Protein AF-C5M645-F1 (afdb_monomer_lite)

Radius of gyration: 31.76 Å; chains: 1; bounding box: 86×116×69 Å

InterPro domains:
  IPR058155 Skg3/CAF120-like, PH-like domain [PF25381] (43-143)
  IPR058155 Skg3/CAF120-like, PH-like domain [PF25381] (258-311)

Sequence (438 aa):
MLRFHDKGLFNKWMSAIILSKYEYEKLNEAFTAVILSSKGSRLSDIRVLLGNKKRFPQYEWCNIRLPEVSTKWIKVYMVVLPSDKGHIGRIEIYPSDKKVSKKYLIAYISDLAAIFNVYPEQSNMIDVNSIMRAAGEIHISKNYEHLFPHSMDNELHHHQLLNPRKLIAKNHGISRSGSNHSLSSLTKDTPGTPVNRSRSGSTNSTSSFFNQPSSPPSSNGLARNGSLNGSPVNPNHNQKGHKRINSSFFKRHADDFVLTNSMYIMPISHPGVTAVETMIRNYIPIIDAFKLYGRPKRLISDKTNMHSMLFGLPSLPHYQYLSSKDAERAFAENFSMDLNWFEWPEIMSKEINDLQMNCSKTYGGHGDIGKLYENLDLDFNEISSPVLNFTSFEDDVPSLNDPIDFGGAIGNSPPRVTSPLSLVDDNPTYGATRNLMV

pLDDT: mean 70.45, std 27.22, range [24.22, 98.0]

Organism: Candida tropicalis (strain ATCC MYA-3404 / T1) (NCBI:txid294747)

Foldseek 3Di:
DDDDPDPLVVLLVVLVVLQVVLVQQLVQLVLQVVLCVPVVVVDPCSCVLLPLDDDAKDKFWWWKDFPVQAPDTDIWIKIWAADDDQAFTWIWIFRDPVGPDPVGTQKIFLAFPDKGFRDDPDPVCSQQGLKMKTFHWIKGFPVCSVVRDGPPVVVVVVPPPDDPDDDDDDDDDDDDDDDDDDDDDDDDDDDDDDDDDDDDDDDDDDDDDDDDDDDDDDDDDDDDDDDDDDDDDDDDDDDSDRPSDDDPVCVVCVVRIDTDGMMMIQTDDDVPAISSRSNSSVVSSNCQRNVACNPSVDHDPDCLDLSHSNDQPADPQADRSEDSVLSSVLSVVPDDPPDDSSCSSVSSSVSSNVCCVPDPDGDRHDDGNCVVCVPPPDPPVVVPDPDPPPPDPPPPDDDPPDDDDDDDDDDDDDDDDDDDDDDDDDDDDDDDDDDDDD

Secondary structure (DSSP, 8-state):
----SSHHHHHHHHHHHHHHHHHHHHHHHHHHHHHHHHTGGG-TTHHHHT--SPP--EEEEEEEE-TTT-S--EEEEEEEEPP-TTS--EEEEES-GGG-SGGG--EEEEEEEEEEEPPPSSGGGGGG---EEEEEEEEEEGGGGGGS--TTHHHHHHSS--------S--------------------------------PPP----SS----PPPPP-------------------S--------TTHHHHGGGEEEEEEEEEEE-PPTTS-HHHHHHHHHHHHHHHHTGGGTTT-----SS-TTSTTTT---TT--BSS-HHHHHHHHHHH--TT--GGGHHHHHHHHHHHHHHH-SS----B--HHHHHTTS---TTT-----------------TT-----------PPPPP---------------------

Structure (mmCIF, N/CA/C/O backbone):
data_AF-C5M645-F1
#
_entry.id   AF-C5M645-F1
#
loop_
_atom_site.group_PDB
_atom_site.id
_atom_site.type_symbol
_atom_site.label_atom_id
_atom_site.label_alt_id
_atom_site.label_comp_id
_atom_site.label_asym_id
_atom_site.label_entity_id
_atom_site.label_seq_id
_atom_site.pdbx_PDB_ins_code
_atom_site.Cartn_x
_atom_site.Cartn_y
_atom_site.Cartn_z
_atom_site.occupancy
_atom_site.B_iso_or_equiv
_atom_site.auth_seq_id
_atom_site.auth_comp_id
_atom_site.auth_asym_id
_atom_site.auth_atom_id
_atom_site.pdbx_PDB_model_num
ATOM 1 N N . MET A 1 1 ? -13.812 -10.347 -23.975 1.00 52.06 1 MET A N 1
ATOM 2 C CA . MET A 1 1 ? -12.624 -11.213 -23.789 1.00 52.06 1 MET A CA 1
ATOM 3 C C . MET A 1 1 ? -11.535 -10.706 -24.717 1.00 52.06 1 MET A C 1
ATOM 5 O O . MET A 1 1 ? -11.779 -10.666 -25.916 1.00 52.06 1 MET A O 1
ATOM 9 N N . LEU A 1 2 ? -10.394 -10.267 -24.184 1.00 76.06 2 LEU A N 1
ATOM 10 C CA . LEU A 1 2 ? -9.262 -9.821 -25.003 1.00 76.06 2 LEU A CA 1
ATOM 11 C C . LEU A 1 2 ? -8.574 -11.046 -25.636 1.00 76.06 2 LEU A C 1
ATOM 13 O O . LEU A 1 2 ? -8.545 -12.114 -25.023 1.00 76.06 2 LEU A O 1
ATOM 17 N N . ARG A 1 3 ? -8.063 -10.916 -26.863 1.00 83.38 3 ARG A N 1
ATOM 18 C CA . ARG A 1 3 ? -7.313 -11.965 -27.572 1.00 83.38 3 ARG A CA 1
ATOM 19 C C . ARG A 1 3 ? -6.133 -11.329 -28.298 1.00 83.38 3 ARG A C 1
ATOM 21 O O . ARG A 1 3 ? -6.274 -10.239 -28.843 1.00 83.38 3 ARG A O 1
ATOM 28 N N . PHE A 1 4 ? -5.004 -12.028 -28.324 1.00 88.88 4 PHE A N 1
ATOM 29 C CA . PHE A 1 4 ? -3.789 -11.611 -29.020 1.00 88.88 4 PHE A CA 1
ATOM 30 C C . PHE A 1 4 ? -3.454 -12.625 -30.115 1.00 88.88 4 PHE A C 1
ATOM 32 O O . PHE A 1 4 ? -3.680 -13.821 -29.939 1.00 88.88 4 PHE A O 1
ATOM 39 N N . HIS A 1 5 ? -2.932 -12.142 -31.242 1.00 88.88 5 HIS A N 1
ATOM 40 C CA . HIS A 1 5 ? -2.559 -12.978 -32.390 1.00 88.88 5 HIS A CA 1
ATOM 41 C C . HIS A 1 5 ? -1.107 -13.478 -32.335 1.00 88.88 5 HIS A C 1
ATOM 43 O O . HIS A 1 5 ? -0.748 -14.390 -33.070 1.00 88.88 5 HIS A O 1
ATOM 49 N N . ASP A 1 6 ? -0.286 -12.884 -31.469 1.00 93.75 6 ASP A N 1
ATOM 50 C CA . ASP A 1 6 ? 1.142 -13.157 -31.315 1.00 93.75 6 ASP A CA 1
ATOM 51 C C . ASP A 1 6 ? 1.527 -13.145 -29.823 1.00 93.75 6 ASP A C 1
ATOM 53 O O . ASP A 1 6 ? 0.942 -12.406 -29.022 1.00 93.75 6 ASP A O 1
ATOM 57 N N . LYS A 1 7 ? 2.528 -13.959 -29.459 1.00 90.94 7 LYS A N 1
ATOM 58 C CA . LYS A 1 7 ? 3.097 -14.024 -28.109 1.00 90.94 7 LYS A CA 1
ATOM 59 C C . LYS A 1 7 ? 3.888 -12.759 -27.762 1.00 90.94 7 LYS A C 1
ATOM 61 O O . LYS A 1 7 ? 3.818 -12.331 -26.616 1.00 90.94 7 LYS A O 1
ATOM 66 N N . GLY A 1 8 ? 4.591 -12.140 -28.714 1.00 92.31 8 GLY A N 1
ATOM 67 C CA . GLY A 1 8 ? 5.265 -10.854 -28.497 1.00 92.31 8 GLY A CA 1
ATOM 68 C C . GLY A 1 8 ? 4.268 -9.754 -28.126 1.00 92.31 8 GLY A C 1
ATOM 69 O O . GLY A 1 8 ? 4.402 -9.108 -27.090 1.00 92.31 8 GLY A O 1
ATOM 70 N N . LEU A 1 9 ? 3.187 -9.613 -28.901 1.00 92.44 9 LEU A N 1
ATOM 71 C CA . LEU A 1 9 ? 2.089 -8.695 -28.578 1.00 92.44 9 LEU A CA 1
ATOM 72 C C . LEU A 1 9 ? 1.435 -8.997 -27.220 1.00 92.44 9 LEU A C 1
ATOM 74 O O . LEU A 1 9 ? 1.178 -8.057 -26.469 1.00 92.44 9 LEU A O 1
ATOM 78 N N . PHE A 1 10 ? 1.189 -10.268 -26.880 1.00 92.81 10 PHE A N 1
ATOM 79 C CA . PHE A 1 10 ? 0.688 -10.646 -25.551 1.00 92.81 10 PHE A CA 1
ATOM 80 C C . PHE A 1 10 ? 1.652 -10.218 -24.435 1.00 92.81 10 PHE A C 1
ATOM 82 O O . PHE A 1 10 ? 1.232 -9.523 -23.509 1.00 92.81 10 PHE A O 1
ATOM 89 N N . ASN A 1 11 ? 2.935 -10.579 -24.547 1.00 93.88 11 ASN A N 1
ATOM 90 C CA . ASN A 1 11 ? 3.966 -10.246 -23.567 1.00 93.88 11 ASN A CA 1
ATOM 91 C C . ASN A 1 11 ? 4.054 -8.733 -23.345 1.00 93.88 11 ASN A C 1
ATOM 93 O O . ASN A 1 11 ? 3.983 -8.283 -22.206 1.00 93.88 11 ASN A O 1
ATOM 97 N N . LYS A 1 12 ? 4.142 -7.953 -24.428 1.00 94.25 12 LYS A N 1
ATOM 98 C CA . LYS A 1 12 ? 4.255 -6.491 -24.398 1.00 94.25 12 LYS A CA 1
ATOM 99 C C . LYS A 1 12 ? 3.041 -5.795 -23.776 1.00 94.25 12 LYS A C 1
ATOM 101 O O . LYS A 1 12 ? 3.197 -4.824 -23.039 1.00 94.25 12 LYS A O 1
ATOM 106 N N . TRP A 1 13 ? 1.824 -6.257 -24.070 1.00 93.81 13 TRP A N 1
ATOM 107 C CA . TRP A 1 13 ? 0.617 -5.688 -23.459 1.00 93.81 13 TRP A CA 1
ATOM 108 C C . TRP A 1 13 ? 0.486 -6.073 -21.985 1.00 93.81 13 TRP A C 1
ATOM 110 O O . TRP A 1 13 ? 0.111 -5.235 -21.165 1.00 93.81 13 TRP A O 1
ATOM 120 N N . MET A 1 14 ? 0.813 -7.316 -21.631 1.00 93.25 14 MET A N 1
ATOM 121 C CA . MET A 1 14 ? 0.707 -7.790 -20.254 1.00 93.25 14 MET A CA 1
ATOM 122 C C . MET A 1 14 ? 1.788 -7.176 -19.353 1.00 93.25 14 MET A C 1
ATOM 124 O O . MET A 1 14 ? 1.476 -6.731 -18.248 1.00 93.25 14 MET A O 1
ATOM 128 N N . SER A 1 15 ? 3.029 -7.056 -19.840 1.00 95.12 15 SER A N 1
ATOM 129 C CA . SER A 1 15 ? 4.116 -6.383 -19.122 1.00 95.12 15 SER A CA 1
ATOM 130 C C . SER A 1 15 ? 3.817 -4.906 -18.880 1.00 95.12 15 SER A C 1
ATOM 132 O O . SER A 1 15 ? 4.048 -4.426 -17.774 1.00 95.12 15 SER A O 1
ATOM 134 N N . ALA A 1 16 ? 3.231 -4.203 -19.857 1.00 95.25 16 ALA A N 1
ATOM 135 C CA . ALA A 1 16 ? 2.798 -2.817 -19.695 1.00 95.25 16 ALA A CA 1
ATOM 136 C C . ALA A 1 16 ? 1.727 -2.673 -18.598 1.00 95.25 16 ALA A C 1
ATOM 138 O O . ALA A 1 16 ? 1.863 -1.820 -17.726 1.00 95.25 16 ALA A O 1
ATOM 139 N N . ILE A 1 17 ? 0.705 -3.540 -18.579 1.00 94.62 17 ILE A N 1
ATOM 140 C CA . ILE A 1 17 ? -0.342 -3.533 -17.540 1.00 94.62 17 ILE A CA 1
ATOM 141 C C . ILE A 1 17 ? 0.252 -3.797 -16.146 1.00 94.62 17 ILE A C 1
ATOM 143 O O . ILE A 1 17 ? -0.116 -3.129 -15.176 1.00 94.62 17 ILE A O 1
ATOM 147 N N . ILE A 1 18 ? 1.176 -4.756 -16.034 1.00 94.38 18 ILE A N 1
ATOM 148 C CA . ILE A 1 18 ? 1.835 -5.091 -14.764 1.00 94.38 18 ILE A CA 1
ATOM 149 C C . ILE A 1 18 ? 2.752 -3.950 -14.305 1.00 94.38 18 ILE A C 1
ATOM 151 O O . ILE A 1 18 ? 2.693 -3.575 -13.133 1.00 94.38 18 ILE A O 1
ATOM 155 N N . LEU A 1 19 ? 3.536 -3.356 -15.212 1.00 95.69 19 LEU A N 1
ATOM 156 C CA . LEU A 1 19 ? 4.393 -2.206 -14.922 1.00 95.69 19 LEU A CA 1
ATOM 157 C C . LEU A 1 19 ? 3.561 -1.011 -14.443 1.00 95.69 19 LEU A C 1
ATOM 159 O O . LEU A 1 19 ? 3.831 -0.492 -13.367 1.00 95.69 19 LEU A O 1
ATOM 163 N N . SER A 1 20 ? 2.498 -0.629 -15.158 1.00 95.75 20 SER A N 1
ATOM 164 C CA . SER A 1 20 ? 1.636 0.485 -14.740 1.00 95.75 20 SER A CA 1
ATOM 165 C C . SER A 1 20 ? 0.963 0.241 -13.384 1.00 95.75 20 SER A C 1
ATOM 167 O O . SER A 1 20 ? 0.806 1.183 -12.607 1.00 95.75 20 SER A O 1
ATOM 169 N N . LYS A 1 21 ? 0.606 -1.009 -13.045 1.00 93.38 21 LYS A N 1
ATOM 170 C CA . LYS A 1 21 ? 0.131 -1.339 -11.689 1.00 93.38 21 LYS A CA 1
ATOM 171 C C . LYS A 1 21 ? 1.245 -1.198 -10.649 1.00 93.38 21 LYS A C 1
ATOM 173 O O . LYS A 1 21 ? 0.997 -0.637 -9.585 1.00 93.38 21 LYS A O 1
ATOM 178 N N . TYR A 1 22 ? 2.446 -1.692 -10.942 1.00 94.75 22 TYR A N 1
ATOM 179 C CA . TYR A 1 22 ? 3.599 -1.605 -10.046 1.00 94.75 22 TYR A CA 1
ATOM 180 C C . TYR A 1 22 ? 4.006 -0.148 -9.776 1.00 94.75 22 TYR A C 1
ATOM 182 O O . TYR A 1 22 ? 4.149 0.239 -8.618 1.00 94.75 22 TYR A O 1
ATOM 190 N N . GLU A 1 23 ? 4.110 0.682 -10.817 1.00 94.88 23 GLU A N 1
ATOM 191 C CA . GLU A 1 23 ? 4.423 2.110 -10.697 1.00 94.88 23 GLU A CA 1
ATOM 192 C C . GLU A 1 23 ? 3.326 2.871 -9.941 1.00 94.88 23 GLU A C 1
ATOM 194 O O . GLU A 1 23 ? 3.641 3.688 -9.076 1.00 94.88 23 GLU A O 1
ATOM 199 N N . TYR A 1 24 ? 2.044 2.551 -10.169 1.00 93.81 24 TYR A N 1
ATOM 200 C CA . TYR A 1 24 ? 0.947 3.086 -9.359 1.00 93.81 24 TYR A CA 1
ATOM 201 C C . TYR A 1 24 ? 1.100 2.702 -7.880 1.00 93.81 24 TYR A C 1
ATOM 203 O O . TYR A 1 24 ? 1.055 3.571 -7.010 1.00 93.81 24 TYR A O 1
ATOM 211 N N . GLU A 1 25 ? 1.312 1.424 -7.559 1.00 93.62 25 GLU A N 1
ATOM 212 C CA . GLU A 1 25 ? 1.441 0.971 -6.167 1.00 93.62 25 GLU A CA 1
ATOM 213 C C . GLU A 1 25 ? 2.685 1.594 -5.490 1.00 93.62 25 GLU A C 1
ATOM 215 O O . GLU A 1 25 ? 2.576 2.089 -4.366 1.00 93.62 25 GLU A O 1
ATOM 220 N N . LYS A 1 26 ? 3.815 1.732 -6.199 1.00 94.81 26 LYS A N 1
ATOM 221 C CA . LYS A 1 26 ? 5.025 2.414 -5.700 1.00 94.81 26 LYS A CA 1
ATOM 222 C C . LYS A 1 26 ? 4.874 3.931 -5.542 1.00 94.81 26 LYS A C 1
ATOM 224 O O . LYS A 1 26 ? 5.402 4.480 -4.576 1.00 94.81 26 LYS A O 1
ATOM 229 N N . LEU A 1 27 ? 4.111 4.609 -6.403 1.00 93.94 27 LEU A N 1
ATOM 230 C CA . LEU A 1 27 ? 3.780 6.032 -6.236 1.00 93.94 27 LEU A CA 1
ATOM 231 C C . LEU A 1 27 ? 2.988 6.274 -4.940 1.00 93.94 27 LEU A C 1
ATOM 233 O O . LEU A 1 27 ? 3.262 7.228 -4.209 1.00 93.94 27 LEU A O 1
ATOM 237 N N . ASN A 1 28 ? 2.044 5.384 -4.616 1.00 96.19 28 ASN A N 1
ATOM 238 C CA . ASN A 1 28 ? 1.276 5.465 -3.373 1.00 96.19 28 ASN A CA 1
ATOM 239 C C . ASN A 1 28 ? 2.151 5.173 -2.132 1.00 96.19 28 ASN A C 1
ATOM 241 O O . ASN A 1 28 ? 2.023 5.858 -1.114 1.00 96.19 28 ASN A O 1
ATOM 245 N N . GLU A 1 29 ? 3.084 4.215 -2.202 1.00 95.69 29 GLU A N 1
ATOM 246 C CA . GLU A 1 29 ? 4.070 3.983 -1.132 1.00 95.69 29 GLU A CA 1
ATOM 247 C C . GLU A 1 29 ? 4.983 5.203 -0.913 1.00 95.69 29 GLU A C 1
ATOM 249 O O . GLU A 1 29 ? 5.147 5.654 0.225 1.00 95.69 29 GLU A O 1
ATOM 254 N N . ALA A 1 30 ? 5.502 5.806 -1.987 1.00 95.06 30 ALA A N 1
ATOM 255 C CA . ALA A 1 30 ? 6.337 7.004 -1.910 1.00 95.06 30 ALA A CA 1
ATOM 256 C C . ALA A 1 30 ? 5.573 8.212 -1.330 1.00 95.06 30 ALA A C 1
ATOM 258 O O . ALA A 1 30 ? 6.079 8.893 -0.434 1.00 95.06 30 ALA A O 1
ATOM 259 N N . PHE A 1 31 ? 4.324 8.436 -1.756 1.00 95.19 31 PHE A N 1
ATOM 260 C CA . PHE A 1 31 ? 3.430 9.433 -1.155 1.00 95.19 31 PHE A CA 1
ATOM 261 C C . PHE A 1 31 ? 3.213 9.179 0.345 1.00 95.19 31 PHE A C 1
ATOM 263 O O . PHE A 1 31 ? 3.305 10.101 1.158 1.00 95.19 31 PHE A O 1
ATOM 270 N N . THR A 1 32 ? 2.998 7.921 0.738 1.00 96.69 32 THR A N 1
ATOM 271 C CA . THR A 1 32 ? 2.831 7.532 2.146 1.00 96.69 32 THR A CA 1
ATOM 272 C C . THR A 1 32 ? 4.076 7.861 2.972 1.00 96.69 32 THR A C 1
ATOM 274 O O . THR A 1 32 ? 3.956 8.430 4.059 1.00 96.69 32 THR A O 1
ATOM 277 N N . ALA A 1 33 ? 5.276 7.594 2.448 1.00 95.25 33 ALA A N 1
ATOM 278 C CA . ALA A 1 33 ? 6.533 7.967 3.095 1.00 95.25 33 ALA A CA 1
ATOM 279 C C . ALA A 1 33 ? 6.676 9.494 3.274 1.00 95.25 33 ALA A C 1
ATOM 281 O O . ALA A 1 33 ? 7.093 9.951 4.343 1.00 95.25 33 ALA A O 1
ATOM 282 N N . VAL A 1 34 ? 6.273 10.292 2.277 1.00 93.94 34 VAL A N 1
ATOM 283 C CA . VAL A 1 34 ? 6.262 11.766 2.363 1.00 93.94 34 VAL A CA 1
ATOM 284 C C . VAL A 1 34 ? 5.272 12.262 3.423 1.00 93.94 34 VAL A C 1
ATOM 286 O O . VAL A 1 34 ? 5.623 13.139 4.215 1.00 93.94 34 VAL A O 1
ATOM 289 N N . ILE A 1 35 ? 4.071 11.684 3.514 1.00 94.38 35 ILE A N 1
ATOM 290 C CA . ILE A 1 35 ? 3.071 12.029 4.540 1.00 94.38 35 ILE A CA 1
ATOM 291 C C . ILE A 1 35 ? 3.560 11.666 5.953 1.00 94.38 35 ILE A C 1
ATOM 293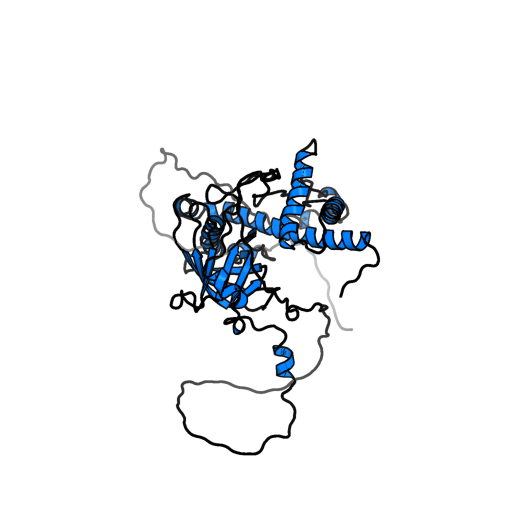 O O . ILE A 1 35 ? 3.472 12.484 6.873 1.00 94.38 35 ILE A O 1
ATOM 297 N N . LEU A 1 36 ? 4.155 10.483 6.132 1.00 93.81 36 LEU A N 1
ATOM 298 C CA . LEU A 1 36 ? 4.745 10.064 7.410 1.00 93.81 36 LEU A CA 1
ATOM 299 C C . LEU A 1 36 ? 5.910 10.969 7.837 1.00 93.81 36 LEU A C 1
ATOM 301 O O . LEU A 1 36 ? 6.029 11.291 9.018 1.00 93.81 36 LEU A O 1
ATOM 305 N N . SER A 1 37 ? 6.738 11.410 6.888 1.00 92.44 37 SER A N 1
ATOM 306 C CA . SER A 1 37 ? 7.851 12.328 7.145 1.00 92.44 37 SER A CA 1
ATOM 307 C C . SER A 1 37 ? 7.373 13.744 7.499 1.00 92.44 37 SER A C 1
ATOM 309 O O . SER A 1 37 ? 7.776 14.303 8.518 1.00 92.44 37 SER A O 1
ATOM 311 N N . SER A 1 38 ? 6.471 14.319 6.699 1.00 91.50 38 SER A N 1
ATOM 312 C CA . SER A 1 38 ? 6.073 15.735 6.788 1.00 91.50 38 SER A CA 1
ATOM 313 C C . SER A 1 38 ? 4.996 16.040 7.834 1.00 91.50 38 SER A C 1
ATOM 315 O O . SER A 1 38 ? 5.038 17.106 8.456 1.00 91.50 38 SER A O 1
ATOM 317 N N . LYS A 1 39 ? 4.035 15.126 8.030 1.00 92.38 39 LYS A N 1
ATOM 318 C CA . LYS A 1 39 ? 2.924 15.258 8.989 1.00 92.38 39 LYS A CA 1
ATOM 319 C C . LYS A 1 39 ? 3.146 14.388 10.225 1.00 92.38 39 LYS A C 1
ATOM 321 O O . LYS A 1 39 ? 2.932 14.855 11.338 1.00 92.38 39 LYS A O 1
ATOM 326 N N . GLY A 1 40 ? 3.633 13.155 10.052 1.00 89.00 40 GLY A N 1
ATOM 327 C CA . GLY A 1 40 ? 3.874 12.225 11.164 1.00 89.00 40 GLY A CA 1
ATOM 328 C C . GLY A 1 40 ? 4.892 12.745 12.185 1.00 89.00 40 GLY A C 1
ATOM 329 O O . GLY A 1 40 ? 4.680 12.609 13.386 1.00 89.00 40 GLY A O 1
ATOM 330 N N . SER A 1 41 ? 5.946 13.430 11.733 1.00 88.69 41 SER A N 1
ATOM 331 C CA . SER A 1 41 ? 6.927 14.104 12.603 1.00 88.69 41 SER A CA 1
ATOM 332 C C . SER A 1 41 ? 6.331 15.180 13.523 1.00 88.69 41 SER A C 1
ATOM 334 O O . SER A 1 41 ? 6.923 15.474 14.560 1.00 88.69 41 SER A O 1
ATOM 336 N N . ARG A 1 42 ? 5.163 15.739 13.175 1.00 91.25 42 ARG A N 1
ATOM 337 C CA . ARG A 1 42 ? 4.474 16.805 13.923 1.00 91.25 42 ARG A CA 1
ATOM 338 C C . ARG A 1 42 ? 3.505 16.278 14.988 1.00 91.25 42 ARG A C 1
ATOM 340 O O . ARG A 1 42 ? 2.927 17.078 15.716 1.00 91.25 42 ARG A O 1
ATOM 347 N N . LEU A 1 43 ? 3.302 14.960 15.087 1.00 92.12 43 LEU A N 1
ATOM 348 C CA . LEU A 1 43 ? 2.402 14.378 16.087 1.00 92.12 43 LEU A CA 1
ATOM 349 C C . LEU A 1 43 ? 3.040 14.440 17.482 1.00 92.12 43 LEU A C 1
ATOM 351 O O . LEU A 1 43 ? 4.161 13.971 17.683 1.00 92.12 43 LEU A O 1
ATOM 355 N N . SER A 1 44 ? 2.312 14.980 18.460 1.00 89.50 44 SER A N 1
ATOM 356 C CA . SER A 1 44 ? 2.804 15.221 19.828 1.00 89.50 44 SER A CA 1
ATOM 357 C C . SER A 1 44 ? 3.326 13.958 20.529 1.00 89.50 44 SER A C 1
ATOM 359 O O . SER A 1 44 ? 4.298 14.010 21.282 1.00 89.50 44 SER A O 1
ATOM 361 N N . ASP A 1 45 ? 2.734 12.803 20.234 1.00 89.62 45 ASP A N 1
ATOM 362 C CA . ASP A 1 45 ? 3.094 11.485 20.753 1.00 89.62 45 ASP A CA 1
ATOM 363 C C . ASP A 1 45 ? 3.873 10.618 19.743 1.00 89.62 45 ASP A C 1
ATOM 365 O O . ASP A 1 45 ? 3.975 9.402 19.929 1.00 89.62 45 ASP A O 1
ATOM 369 N N . ILE A 1 46 ? 4.486 11.197 18.698 1.00 89.88 46 ILE A N 1
ATOM 370 C CA . ILE A 1 46 ? 5.188 10.429 17.649 1.00 89.88 46 ILE A CA 1
ATOM 371 C C . ILE A 1 46 ? 6.253 9.470 18.208 1.00 89.88 46 ILE A C 1
ATOM 373 O O . ILE A 1 46 ? 6.428 8.364 17.699 1.00 89.88 46 ILE A O 1
ATOM 377 N N . ARG A 1 47 ? 6.920 9.825 19.316 1.00 88.38 47 ARG A N 1
ATOM 378 C CA . ARG A 1 47 ? 7.893 8.950 20.003 1.00 88.38 47 ARG A CA 1
ATOM 379 C C . ARG A 1 47 ? 7.252 7.696 20.618 1.00 88.38 47 ARG A C 1
ATOM 381 O O . ARG A 1 47 ? 7.921 6.674 20.752 1.00 88.38 47 ARG A O 1
ATOM 388 N N . VAL A 1 48 ? 5.968 7.757 20.972 1.00 89.38 48 VAL A N 1
ATOM 389 C CA . VAL A 1 48 ? 5.163 6.609 21.419 1.00 89.38 48 VAL A CA 1
ATOM 390 C C . VAL A 1 48 ? 4.687 5.810 20.205 1.00 89.38 48 VAL A C 1
ATOM 392 O O . VAL A 1 48 ? 4.896 4.597 20.157 1.00 89.38 48 VAL A O 1
ATOM 395 N N . LEU A 1 49 ? 4.145 6.484 19.182 1.00 87.81 49 LEU A N 1
ATOM 396 C CA . LEU A 1 49 ? 3.672 5.846 17.947 1.00 87.81 49 LEU A CA 1
ATOM 397 C C . LEU A 1 49 ? 4.788 5.098 17.200 1.00 87.81 49 LEU A C 1
ATOM 399 O O . LEU A 1 49 ? 4.549 4.000 16.697 1.00 87.81 49 LEU A O 1
ATOM 403 N N . LEU A 1 50 ? 6.019 5.615 17.168 1.00 88.06 50 LEU A N 1
ATOM 404 C CA . LEU A 1 50 ? 7.184 4.959 16.555 1.00 88.06 50 LEU A CA 1
ATOM 405 C C . LEU A 1 50 ? 7.938 3.999 17.494 1.00 88.06 50 LEU A C 1
ATOM 407 O O . LEU A 1 50 ? 8.852 3.321 17.042 1.00 88.06 50 LEU A O 1
ATOM 411 N N . GLY A 1 51 ? 7.593 3.924 18.783 1.00 84.88 51 GLY A N 1
ATOM 412 C CA . GLY A 1 51 ? 8.400 3.213 19.778 1.00 84.88 51 GLY A CA 1
ATOM 413 C C . GLY A 1 51 ? 8.388 1.683 19.640 1.00 84.88 51 GLY A C 1
ATOM 414 O O . GLY A 1 51 ? 7.330 1.055 19.634 1.00 84.88 51 GLY A O 1
ATOM 415 N N . ASN A 1 52 ? 9.565 1.055 19.650 1.00 76.06 52 ASN A N 1
ATOM 416 C CA . ASN A 1 52 ? 9.765 -0.393 19.439 1.00 76.06 52 ASN A CA 1
ATOM 417 C C . ASN A 1 52 ? 9.308 -1.284 20.627 1.00 76.06 52 ASN A C 1
ATOM 419 O O . ASN A 1 52 ? 9.801 -2.399 20.811 1.00 76.06 52 ASN A O 1
ATOM 423 N N . LYS A 1 53 ? 8.408 -0.788 21.488 1.00 77.00 53 LYS A N 1
ATOM 424 C CA . LYS A 1 53 ? 7.861 -1.507 22.651 1.00 77.00 53 LYS A CA 1
ATOM 425 C C . LYS A 1 53 ? 6.836 -2.558 22.207 1.00 77.00 53 LYS A C 1
ATOM 427 O O . LYS A 1 53 ? 6.249 -2.445 21.131 1.00 77.00 53 LYS A O 1
ATOM 432 N N . LYS A 1 54 ? 6.576 -3.562 23.061 1.00 72.06 54 LYS A N 1
ATOM 433 C CA . LYS A 1 54 ? 5.505 -4.548 22.828 1.00 72.06 54 LYS A CA 1
ATOM 434 C C . LYS A 1 54 ? 4.177 -3.813 22.621 1.00 72.06 54 LYS A C 1
ATOM 436 O O . LYS A 1 54 ? 3.725 -3.095 23.510 1.00 72.06 54 LYS A O 1
ATOM 441 N N . ARG A 1 55 ? 3.572 -4.001 21.448 1.00 81.44 55 ARG A N 1
ATOM 442 C CA . ARG A 1 55 ? 2.261 -3.445 21.106 1.00 81.44 55 ARG A CA 1
ATOM 443 C C . ARG A 1 55 ? 1.144 -4.275 21.737 1.00 81.44 55 ARG A C 1
ATOM 445 O O . ARG A 1 55 ? 1.314 -5.462 22.019 1.00 81.44 55 ARG A O 1
ATOM 452 N N . PHE A 1 56 ? 0.003 -3.629 21.930 1.00 88.69 56 PHE A N 1
ATOM 453 C CA . PHE A 1 56 ? -1.246 -4.234 22.386 1.00 88.69 56 PHE A CA 1
ATOM 454 C C . PHE A 1 56 ? -2.252 -4.265 21.224 1.00 88.69 56 PHE A C 1
ATOM 456 O O . PHE A 1 56 ? -2.052 -3.533 20.251 1.00 88.69 56 PHE A O 1
ATOM 463 N N . PRO A 1 57 ? -3.315 -5.088 21.298 1.00 93.75 57 PRO A N 1
ATOM 464 C CA . PRO A 1 57 ? -4.474 -4.966 20.419 1.00 93.75 57 PRO A CA 1
ATOM 465 C C . PRO A 1 57 ? -4.949 -3.513 20.308 1.00 93.75 57 PRO A C 1
ATOM 467 O O . PRO A 1 57 ? -5.163 -2.852 21.325 1.00 93.75 57 PRO A O 1
ATOM 470 N N . GLN A 1 58 ? -5.092 -3.024 19.081 1.00 93.81 58 GLN A N 1
ATOM 471 C CA . GLN A 1 58 ? -5.675 -1.715 18.786 1.00 93.81 58 GLN A CA 1
ATOM 472 C C . GLN A 1 58 ? -7.059 -1.924 18.177 1.00 93.81 58 GLN A C 1
ATOM 474 O O . GLN A 1 58 ? -7.263 -2.869 17.413 1.00 93.81 58 GLN A O 1
ATOM 479 N N . TYR A 1 59 ? -8.000 -1.058 18.533 1.00 95.69 59 TYR A N 1
ATOM 480 C CA . TYR A 1 59 ? -9.407 -1.168 18.165 1.00 95.69 59 TYR A CA 1
ATOM 481 C C . TYR A 1 59 ? -9.864 0.174 17.604 1.00 95.69 59 TYR A C 1
ATOM 483 O O . TYR A 1 59 ? -9.684 1.185 18.278 1.00 95.69 59 TYR A O 1
ATOM 491 N N . GLU A 1 60 ? -10.455 0.187 16.413 1.00 95.44 60 GLU A N 1
ATOM 492 C CA . GLU A 1 60 ? -10.895 1.424 15.764 1.00 95.44 60 GLU A CA 1
ATOM 493 C C . GLU A 1 60 ? -12.198 1.236 14.980 1.00 95.44 60 GLU A C 1
ATOM 495 O O . GLU A 1 60 ? -12.469 0.168 14.425 1.00 95.44 60 GLU A O 1
ATOM 500 N N . TRP A 1 61 ? -12.998 2.296 14.889 1.00 97.06 61 TRP A N 1
ATOM 501 C CA . TRP A 1 61 ? -14.087 2.388 13.925 1.00 97.06 61 TRP A CA 1
ATOM 502 C C . TRP A 1 61 ? -13.572 2.901 12.578 1.00 97.06 61 TRP A C 1
ATOM 504 O O . TRP A 1 61 ? -13.107 4.033 12.458 1.00 97.06 61 TRP A O 1
ATOM 514 N N . CYS A 1 62 ? -13.726 2.101 11.528 1.00 97.38 62 CYS A N 1
ATOM 515 C CA . CYS A 1 62 ? -13.374 2.501 10.169 1.00 97.38 62 CYS A CA 1
ATOM 516 C C . CYS A 1 62 ? -14.516 2.214 9.193 1.00 97.38 62 CYS A C 1
ATOM 518 O O . CYS A 1 62 ? -15.398 1.391 9.447 1.00 97.38 62 CYS A O 1
ATOM 520 N N . ASN A 1 63 ? -14.499 2.903 8.059 1.00 97.12 63 ASN A N 1
ATOM 521 C CA . ASN A 1 63 ? -15.265 2.514 6.889 1.00 97.12 63 ASN A CA 1
ATOM 522 C C . ASN A 1 63 ? -14.369 1.632 6.011 1.00 97.12 63 ASN A C 1
ATOM 524 O O . ASN A 1 63 ? -13.225 2.004 5.744 1.00 97.12 63 ASN A O 1
ATOM 528 N N . ILE A 1 64 ? -14.873 0.492 5.540 1.00 96.31 64 ILE A N 1
ATOM 529 C CA . ILE A 1 64 ? -14.168 -0.357 4.568 1.00 96.31 64 ILE A CA 1
ATOM 530 C C . ILE A 1 64 ? -14.929 -0.455 3.249 1.00 96.31 64 ILE A C 1
ATOM 532 O O . ILE A 1 64 ? -16.157 -0.353 3.221 1.00 96.31 64 ILE A O 1
ATOM 536 N N . ARG A 1 65 ? -14.191 -0.678 2.160 1.00 94.81 65 ARG A N 1
ATOM 537 C CA . ARG A 1 65 ? -14.732 -0.952 0.822 1.00 94.81 65 ARG A CA 1
ATOM 538 C C . ARG A 1 65 ? -13.896 -2.024 0.128 1.00 94.81 65 ARG A C 1
ATOM 540 O O . ARG A 1 65 ? -12.673 -1.920 0.070 1.00 94.81 65 ARG A O 1
ATOM 547 N N . LEU A 1 66 ? -14.570 -3.018 -0.445 1.00 91.69 66 LEU A N 1
ATOM 548 C CA . LEU A 1 66 ? -13.968 -4.124 -1.191 1.00 91.69 66 LEU A CA 1
ATOM 549 C C . LEU A 1 66 ? -14.190 -3.902 -2.695 1.00 91.69 66 LEU A C 1
ATOM 551 O O . LEU A 1 66 ? -15.275 -4.220 -3.183 1.00 91.69 66 LEU A O 1
ATOM 555 N N . PRO A 1 67 ? -13.215 -3.346 -3.443 1.00 85.88 67 PRO A N 1
ATOM 556 C CA . PRO A 1 67 ? -13.419 -2.939 -4.837 1.00 85.88 67 PRO A CA 1
ATOM 557 C C . PRO A 1 67 ? -13.797 -4.101 -5.764 1.00 85.88 67 PRO A C 1
ATOM 559 O O . PRO A 1 67 ? -14.497 -3.884 -6.746 1.00 85.88 67 PRO A O 1
ATOM 562 N N . GLU A 1 68 ? -13.366 -5.315 -5.422 1.00 82.44 68 GLU A N 1
ATOM 563 C CA . GLU A 1 68 ? -13.647 -6.563 -6.140 1.00 82.44 68 GLU A CA 1
ATOM 564 C C . GLU A 1 68 ? -15.094 -7.068 -5.942 1.00 82.44 68 GLU A C 1
ATOM 566 O O . GLU A 1 68 ? -15.565 -7.879 -6.733 1.00 82.44 68 GLU A O 1
ATOM 571 N N . VAL A 1 69 ? -15.813 -6.587 -4.914 1.00 79.56 69 VAL A N 1
ATOM 572 C CA . VAL A 1 69 ? -17.124 -7.127 -4.492 1.00 79.56 69 VAL A CA 1
ATOM 573 C C . VAL A 1 69 ? -18.243 -6.082 -4.575 1.00 79.56 69 VAL A C 1
ATOM 575 O O . VAL A 1 69 ? -19.320 -6.370 -5.100 1.00 79.56 69 VAL A O 1
ATOM 578 N N . SER A 1 70 ? -18.009 -4.863 -4.065 1.00 83.81 70 SER A N 1
ATOM 579 C CA . SER A 1 70 ? -19.012 -3.790 -4.041 1.00 83.81 70 SER A CA 1
ATOM 580 C C . SER A 1 70 ? -18.393 -2.386 -4.011 1.00 83.81 70 SER A C 1
ATOM 582 O O . SER A 1 70 ? -17.329 -2.133 -3.443 1.00 83.81 70 SER A O 1
ATOM 584 N N . THR A 1 71 ? -19.095 -1.418 -4.599 1.00 83.81 71 THR A N 1
ATOM 585 C CA . THR A 1 71 ? -18.695 -0.001 -4.596 1.00 83.81 71 THR A CA 1
ATOM 586 C C . THR A 1 71 ? -19.014 0.720 -3.285 1.00 83.81 71 THR A C 1
ATOM 588 O O . THR A 1 71 ? -18.519 1.827 -3.068 1.00 83.81 71 THR A O 1
ATOM 591 N N . LYS A 1 72 ? -19.824 0.113 -2.407 1.00 90.69 72 LYS A N 1
ATOM 592 C CA . LYS A 1 72 ? -20.274 0.718 -1.149 1.00 90.69 72 LYS A CA 1
ATOM 593 C C . LYS A 1 72 ? -19.180 0.705 -0.079 1.00 90.69 72 LYS A C 1
ATOM 595 O O . LYS A 1 72 ? -18.425 -0.256 0.052 1.00 90.69 72 LYS A O 1
ATOM 600 N N . TRP A 1 73 ? -19.157 1.766 0.723 1.00 94.19 73 TRP A N 1
ATOM 601 C CA . TRP A 1 73 ? -18.453 1.801 2.002 1.00 94.19 73 TRP A CA 1
ATOM 602 C C . TRP A 1 73 ? -19.373 1.275 3.107 1.00 94.19 73 TRP A C 1
ATOM 604 O O . TRP A 1 73 ? -20.540 1.666 3.162 1.00 94.19 73 TRP A O 1
ATOM 614 N N . ILE A 1 74 ? -18.851 0.439 4.005 1.00 94.50 74 ILE A N 1
ATOM 615 C CA . ILE A 1 74 ? -19.562 -0.007 5.211 1.00 94.50 74 ILE A CA 1
ATOM 616 C C . ILE A 1 74 ? -18.781 0.372 6.471 1.00 94.50 74 ILE A C 1
ATOM 618 O O . ILE A 1 74 ? -17.562 0.212 6.518 1.00 94.50 74 ILE A O 1
ATOM 622 N N . LYS A 1 75 ? -19.478 0.860 7.504 1.00 96.38 75 LYS A N 1
ATOM 623 C CA . LYS A 1 75 ? -18.877 1.119 8.818 1.00 96.38 75 LYS A CA 1
ATOM 624 C C . LYS A 1 75 ? -18.706 -0.195 9.577 1.00 96.38 75 LYS A C 1
ATOM 626 O O . LYS A 1 75 ? -19.667 -0.944 9.742 1.00 96.38 75 LYS A O 1
ATOM 631 N N . VAL A 1 76 ? -17.498 -0.440 10.070 1.00 96.88 76 VAL A N 1
ATOM 632 C CA . VAL A 1 76 ? -17.102 -1.648 10.802 1.00 96.88 76 VAL A CA 1
ATOM 633 C C . VAL A 1 76 ? -16.208 -1.297 11.992 1.00 96.88 76 VAL A C 1
ATOM 635 O O . VAL A 1 76 ? -15.702 -0.181 12.113 1.00 96.88 76 VAL A O 1
ATOM 638 N N . TYR A 1 77 ? -16.011 -2.270 12.877 1.00 97.81 77 TYR A N 1
ATOM 639 C CA . TYR A 1 77 ? -15.082 -2.197 13.996 1.00 97.81 77 TYR A CA 1
ATOM 640 C C . TYR A 1 77 ? -13.877 -3.097 13.707 1.00 97.81 77 TYR A C 1
ATOM 642 O O . TYR A 1 77 ? -14.004 -4.321 13.613 1.00 97.81 77 TYR A O 1
ATOM 650 N N . MET A 1 78 ? -12.717 -2.480 13.510 1.00 97.75 78 MET A N 1
ATOM 651 C CA . MET A 1 78 ? -11.461 -3.124 13.142 1.00 97.75 78 MET A CA 1
ATOM 652 C C . MET A 1 78 ? -10.610 -3.377 14.384 1.00 97.75 78 MET A C 1
ATOM 654 O O . MET A 1 78 ? -10.439 -2.491 15.219 1.00 97.75 78 MET A O 1
ATOM 658 N N . VAL A 1 79 ? -10.031 -4.573 14.478 1.00 97.44 79 VAL A N 1
ATOM 659 C CA . VAL A 1 79 ? -9.092 -4.949 15.537 1.00 97.44 79 VAL A CA 1
ATOM 660 C C . VAL A 1 79 ? -7.753 -5.324 14.913 1.00 97.44 79 VAL A C 1
ATOM 662 O O . VAL A 1 79 ? -7.635 -6.357 14.251 1.00 97.44 79 VAL A O 1
ATOM 665 N N . VAL A 1 80 ? -6.737 -4.491 15.134 1.00 96.19 80 VAL A N 1
ATOM 666 C CA . VAL A 1 80 ? -5.353 -4.756 14.723 1.00 96.19 80 VAL A CA 1
ATOM 667 C C . VAL A 1 80 ? -4.668 -5.523 15.849 1.00 96.19 80 VAL A C 1
ATOM 669 O O . VAL A 1 80 ? -4.459 -4.999 16.945 1.00 96.19 80 VAL A O 1
ATOM 672 N N . LEU A 1 81 ? -4.331 -6.785 15.593 1.00 93.94 81 LEU A N 1
ATOM 673 C CA . LEU A 1 81 ? -3.686 -7.665 16.561 1.00 93.94 81 LEU A CA 1
ATOM 674 C C . LEU A 1 81 ? -2.181 -7.743 16.257 1.00 93.94 81 LEU A C 1
ATOM 676 O O . LEU A 1 81 ? -1.806 -8.171 15.163 1.00 93.94 81 LEU A O 1
ATOM 680 N N . PRO A 1 82 ? -1.310 -7.327 17.195 1.00 92.44 82 PRO A N 1
ATOM 681 C CA . PRO A 1 82 ? 0.118 -7.167 16.935 1.00 92.44 82 PRO A CA 1
ATOM 682 C C . PRO A 1 82 ? 0.849 -8.503 16.766 1.00 92.44 82 PRO A C 1
ATOM 684 O O . PRO A 1 82 ? 0.407 -9.544 17.255 1.00 92.44 82 PRO A O 1
ATOM 687 N N . SER A 1 83 ? 2.014 -8.461 16.116 1.00 85.81 83 SER A N 1
ATOM 688 C CA . SER A 1 83 ? 2.913 -9.613 16.015 1.00 85.81 83 SER A CA 1
ATOM 689 C C . SER A 1 83 ? 3.504 -10.022 17.365 1.00 85.81 83 SER A C 1
ATOM 691 O O . SER A 1 83 ? 3.889 -9.157 18.155 1.00 85.81 83 SER A O 1
ATOM 693 N N . ASP A 1 84 ? 3.713 -11.324 17.558 1.00 81.75 84 ASP A N 1
ATOM 694 C CA . ASP A 1 84 ? 4.522 -11.876 18.653 1.00 81.75 84 ASP A CA 1
ATOM 695 C C . ASP A 1 84 ? 5.806 -12.552 18.116 1.00 81.75 84 ASP A C 1
ATOM 697 O O . ASP A 1 84 ? 6.054 -12.616 16.905 1.00 81.75 84 ASP A O 1
ATOM 701 N N . LYS A 1 85 ? 6.660 -13.050 19.016 1.00 76.81 85 LYS A N 1
ATOM 702 C CA . LYS A 1 85 ? 7.942 -13.700 18.711 1.00 76.81 85 LYS A CA 1
ATOM 703 C C . LYS A 1 85 ? 7.773 -14.846 17.699 1.00 76.81 85 LYS A C 1
ATOM 705 O O . LYS A 1 85 ? 7.311 -15.928 18.039 1.00 76.81 85 LYS A O 1
ATOM 710 N N . GLY A 1 86 ? 8.206 -14.611 16.458 1.00 73.06 86 GLY A N 1
ATOM 711 C CA . GLY A 1 86 ? 8.212 -15.595 15.363 1.00 73.06 86 GLY A CA 1
ATOM 712 C C . GLY A 1 86 ? 7.036 -15.514 14.379 1.00 73.06 86 GLY A C 1
ATOM 713 O O . GLY A 1 86 ? 7.143 -16.067 13.283 1.00 73.06 86 GLY A O 1
ATOM 714 N N . HIS A 1 87 ? 5.972 -14.775 14.709 1.00 81.00 87 HIS A N 1
ATOM 715 C CA . HIS A 1 87 ? 4.746 -14.676 13.904 1.00 81.00 87 HIS A CA 1
ATOM 716 C C . HIS A 1 87 ? 4.500 -13.252 13.410 1.00 81.00 87 HIS A C 1
ATOM 718 O O . HIS A 1 87 ? 5.027 -12.298 13.978 1.00 81.00 87 HIS A O 1
ATOM 724 N N . ILE A 1 88 ? 3.728 -13.098 12.338 1.00 89.25 88 ILE A N 1
ATOM 725 C CA . ILE A 1 88 ? 3.107 -11.815 11.977 1.00 89.25 88 ILE A CA 1
ATOM 726 C C . ILE A 1 88 ? 1.864 -11.574 12.848 1.00 89.25 88 ILE A C 1
ATOM 728 O O . ILE A 1 88 ? 1.373 -12.487 13.519 1.00 89.25 88 ILE A O 1
ATOM 732 N N . GLY A 1 89 ? 1.414 -10.325 12.899 1.00 91.50 89 GLY A N 1
ATOM 733 C CA . GLY A 1 89 ? 0.110 -9.953 13.436 1.00 91.50 89 GLY A CA 1
ATOM 734 C C . GLY A 1 89 ? -1.015 -10.304 12.462 1.00 91.50 89 GLY A C 1
ATOM 735 O O . GLY A 1 89 ? -0.832 -11.113 11.558 1.00 91.50 89 GLY A O 1
ATOM 736 N N . ARG A 1 90 ? -2.197 -9.724 12.675 1.00 93.38 90 ARG A N 1
ATOM 737 C CA . ARG A 1 90 ? -3.381 -9.916 11.820 1.00 93.38 90 ARG A CA 1
ATOM 738 C C . ARG A 1 90 ? -4.418 -8.824 12.058 1.00 93.38 90 ARG A C 1
ATOM 740 O O . ARG A 1 90 ? -4.391 -8.179 13.107 1.00 93.38 90 ARG A O 1
ATOM 747 N N . ILE A 1 91 ? -5.369 -8.668 11.142 1.00 95.94 91 ILE A N 1
ATOM 748 C CA . ILE A 1 91 ? -6.540 -7.800 11.344 1.00 95.94 91 ILE A CA 1
ATOM 749 C C . ILE A 1 91 ? -7.806 -8.653 11.394 1.00 95.94 91 ILE A C 1
ATOM 751 O O . ILE A 1 91 ? -7.978 -9.584 10.609 1.00 95.94 91 ILE A O 1
ATOM 755 N N . GLU A 1 92 ? -8.693 -8.329 12.331 1.00 95.94 92 GLU A N 1
ATOM 756 C CA . GLU A 1 92 ? -9.996 -8.966 12.501 1.00 95.94 92 GLU A CA 1
ATOM 757 C C . GLU A 1 92 ? -11.088 -7.887 12.488 1.00 95.94 92 GLU A C 1
ATOM 759 O O . GLU A 1 92 ? -10.984 -6.902 13.217 1.00 95.94 92 GLU A O 1
ATOM 764 N N . ILE A 1 93 ? -12.119 -8.045 11.655 1.00 97.00 93 ILE A N 1
ATOM 765 C CA . ILE A 1 93 ? -13.147 -7.019 11.422 1.00 97.00 93 ILE A CA 1
ATOM 766 C C . ILE A 1 93 ? -14.523 -7.527 11.853 1.00 97.00 93 ILE A C 1
ATOM 768 O O . ILE A 1 93 ? -14.927 -8.633 11.498 1.00 97.00 93 ILE A O 1
ATOM 772 N N . TYR A 1 94 ? -15.251 -6.697 12.596 1.00 97.06 94 TYR A N 1
ATOM 773 C CA . TYR A 1 94 ? -16.518 -7.017 13.253 1.00 97.06 94 TYR A CA 1
ATOM 774 C C . TYR A 1 94 ? -17.590 -5.952 12.949 1.00 97.06 94 TYR A C 1
ATOM 776 O O . TYR A 1 94 ? -17.248 -4.806 12.659 1.00 97.06 94 TYR A O 1
ATOM 784 N N . PRO A 1 95 ? -18.897 -6.267 13.047 1.00 95.19 95 PRO A N 1
ATOM 785 C CA . PRO A 1 95 ? -19.966 -5.295 12.788 1.00 95.19 95 PRO A CA 1
ATOM 786 C C . PRO A 1 95 ? -20.080 -4.206 13.866 1.00 95.19 95 PRO A C 1
ATOM 788 O O . PRO A 1 95 ? -20.652 -3.151 13.608 1.00 95.19 95 PRO A O 1
ATOM 791 N N . SER A 1 96 ? -19.582 -4.454 15.083 1.00 95.44 96 SER A N 1
ATOM 792 C CA . SER A 1 96 ? -19.569 -3.470 16.171 1.00 95.44 96 SER A CA 1
ATOM 793 C C . SER A 1 96 ? -18.621 -3.871 17.304 1.00 95.44 96 SER A C 1
ATOM 795 O O . SER A 1 96 ? -18.383 -5.060 17.523 1.00 95.44 96 SER A O 1
ATOM 797 N N . ASP A 1 97 ? -18.214 -2.884 18.100 1.00 94.62 97 ASP A N 1
ATOM 798 C CA . ASP A 1 97 ? -17.617 -3.013 19.440 1.00 94.62 97 ASP A CA 1
ATOM 799 C C . ASP A 1 97 ? -18.250 -4.128 20.302 1.00 94.62 97 ASP A C 1
ATOM 801 O O . ASP A 1 97 ? -17.569 -5.025 20.795 1.00 94.62 97 ASP A O 1
ATOM 805 N N . LYS A 1 98 ? -19.584 -4.161 20.391 1.00 94.50 98 LYS A N 1
ATOM 806 C CA . LYS A 1 98 ? -20.362 -5.135 21.181 1.00 94.50 98 LYS A CA 1
ATOM 807 C C . LYS A 1 98 ? -20.403 -6.547 20.577 1.00 94.50 98 LYS A C 1
ATOM 809 O O . LYS A 1 98 ? -21.089 -7.422 21.102 1.00 94.50 98 LYS A O 1
ATOM 814 N N . LYS A 1 99 ? -19.733 -6.774 19.442 1.00 92.38 99 LYS A N 1
ATOM 815 C CA . LYS A 1 99 ? -19.785 -8.012 18.646 1.00 92.38 99 LYS A CA 1
ATOM 816 C C . LYS A 1 99 ? -18.395 -8.560 18.291 1.00 92.38 99 LYS A C 1
ATOM 818 O O . LYS A 1 99 ? -18.283 -9.379 17.384 1.00 92.38 99 LYS A O 1
ATOM 823 N N . VAL A 1 100 ? -17.349 -8.194 19.034 1.00 91.19 100 VAL A N 1
ATOM 824 C CA . VAL A 1 100 ? -15.984 -8.737 18.876 1.00 91.19 100 VAL A CA 1
ATOM 825 C C . VAL A 1 100 ? -15.913 -10.197 19.352 1.00 91.19 100 VAL A C 1
ATOM 827 O O . VAL A 1 100 ? -15.544 -10.502 20.483 1.00 91.19 100 VAL A O 1
ATOM 830 N N . SER A 1 101 ? -16.330 -11.129 18.493 1.00 91.25 101 SER A N 1
ATOM 831 C CA . SER A 1 101 ? -16.276 -12.579 18.736 1.00 91.25 101 SER A CA 1
ATOM 832 C C . SER A 1 101 ? -16.341 -13.344 17.414 1.00 91.25 101 SER A C 1
ATOM 834 O O . SER A 1 101 ? -17.015 -12.898 16.489 1.00 91.25 101 SER A O 1
ATOM 836 N N . LYS A 1 102 ? -15.691 -14.513 17.311 1.00 89.19 102 LYS A N 1
ATOM 837 C CA . LYS A 1 102 ? -15.488 -15.226 16.028 1.00 89.19 102 LYS A CA 1
ATOM 838 C C . LYS A 1 102 ? -16.757 -15.524 15.216 1.00 89.19 102 LYS A C 1
ATOM 840 O O . LYS A 1 102 ? -16.690 -15.504 13.995 1.00 89.19 102 LYS A O 1
ATOM 845 N N . LYS A 1 103 ? -17.909 -15.696 15.872 1.00 89.25 103 LYS A N 1
ATOM 846 C CA . LYS A 1 103 ? -19.235 -15.843 15.235 1.00 89.25 103 LYS A CA 1
ATOM 847 C C . LYS A 1 103 ? -19.739 -14.604 14.468 1.00 89.25 103 LYS A C 1
ATOM 849 O O . LYS A 1 103 ? -20.747 -14.696 13.783 1.00 89.25 103 LYS A O 1
ATOM 854 N N . TYR A 1 104 ? -19.086 -13.451 14.620 1.00 92.62 104 TYR A N 1
ATOM 855 C CA . TYR A 1 104 ? -19.441 -12.181 13.974 1.00 92.62 104 TYR A CA 1
ATOM 856 C C . TYR A 1 104 ? -18.273 -11.590 13.161 1.00 92.62 104 TYR A C 1
ATOM 858 O O . TYR A 1 104 ? -18.208 -10.382 12.946 1.00 92.62 104 TYR A O 1
ATOM 866 N N . LEU A 1 105 ? -17.313 -12.426 12.757 1.00 94.44 105 LEU A N 1
ATOM 867 C CA . LEU A 1 105 ? -16.141 -12.013 11.990 1.00 94.44 105 LEU A CA 1
ATOM 868 C C . LEU A 1 105 ? -16.546 -11.725 10.532 1.00 94.44 105 LEU A C 1
ATOM 870 O O . LEU A 1 105 ? -16.843 -12.650 9.782 1.00 94.44 105 LEU A O 1
ATOM 874 N N . ILE A 1 106 ? -16.564 -10.447 10.141 1.00 94.38 106 ILE A N 1
ATOM 875 C CA . ILE A 1 106 ? -16.846 -10.003 8.765 1.00 94.38 106 ILE A CA 1
ATOM 876 C C . ILE A 1 106 ? -15.664 -10.344 7.865 1.00 94.38 106 ILE A C 1
ATOM 878 O O . ILE A 1 106 ? -15.847 -10.955 6.817 1.00 94.38 106 ILE A O 1
ATOM 882 N N . ALA A 1 107 ? -14.457 -9.953 8.281 1.00 93.75 107 ALA A N 1
ATOM 883 C CA . ALA A 1 107 ? -13.238 -10.181 7.519 1.00 93.75 107 ALA A CA 1
ATOM 884 C C . ALA A 1 107 ? -12.031 -10.473 8.422 1.00 93.75 107 ALA A C 1
ATOM 886 O O . ALA A 1 107 ? -11.965 -10.038 9.576 1.00 93.75 107 ALA A O 1
ATOM 887 N N . TYR A 1 108 ? -11.075 -11.217 7.875 1.00 93.31 108 TYR A N 1
ATOM 888 C CA . TYR A 1 108 ? -9.864 -11.692 8.528 1.00 93.31 108 TYR A CA 1
ATOM 889 C C . TYR A 1 108 ? -8.679 -11.546 7.572 1.00 93.31 108 TYR A C 1
ATOM 891 O O . TYR A 1 108 ? -8.673 -12.141 6.497 1.00 93.31 108 TYR A O 1
ATOM 899 N N . ILE A 1 109 ? -7.671 -10.772 7.966 1.00 93.69 109 ILE A N 1
ATOM 900 C CA . ILE A 1 109 ? -6.457 -10.569 7.168 1.00 93.69 109 ILE A CA 1
ATOM 901 C C . ILE A 1 109 ? -5.333 -11.403 7.780 1.00 93.69 109 ILE A C 1
ATOM 903 O O . ILE A 1 109 ? -4.897 -11.111 8.899 1.00 93.69 109 ILE A O 1
ATOM 907 N N . SER A 1 110 ? -4.900 -12.447 7.068 1.00 87.44 110 SER A N 1
ATOM 908 C CA . SER A 1 110 ? -3.811 -13.350 7.475 1.00 87.44 110 SER A CA 1
ATOM 909 C C . SER A 1 110 ? -2.437 -12.758 7.198 1.00 87.44 110 SER A C 1
ATOM 911 O O . SER A 1 110 ? -1.573 -12.825 8.070 1.00 87.44 110 SER A O 1
ATOM 913 N N . ASP A 1 111 ? -2.251 -12.178 6.013 1.00 87.88 111 ASP A N 1
ATOM 914 C CA . ASP A 1 111 ? -0.997 -11.575 5.561 1.00 87.88 111 ASP A CA 1
ATOM 915 C C . ASP A 1 111 ? -1.279 -10.317 4.722 1.00 87.88 111 ASP A C 1
ATOM 917 O O . ASP A 1 111 ? -2.328 -10.210 4.079 1.00 87.88 111 ASP A O 1
ATOM 921 N N . LEU A 1 112 ? -0.344 -9.367 4.720 1.00 91.50 112 LEU A N 1
ATOM 922 C CA . LEU A 1 112 ? -0.372 -8.179 3.864 1.00 91.50 112 LEU A CA 1
ATOM 923 C C . LEU A 1 112 ? 0.945 -8.092 3.102 1.00 91.50 112 LEU A C 1
ATOM 925 O O . LEU A 1 112 ? 2.009 -8.095 3.712 1.00 91.50 112 LEU A O 1
ATOM 929 N N . ALA A 1 113 ? 0.865 -7.953 1.781 1.00 90.31 113 ALA A N 1
ATOM 930 C CA . ALA A 1 113 ? 2.020 -7.643 0.946 1.00 90.31 113 ALA A CA 1
ATOM 931 C C . ALA A 1 113 ? 2.367 -6.147 1.031 1.00 90.31 113 ALA A C 1
ATOM 933 O O . ALA A 1 113 ? 3.538 -5.784 1.118 1.00 90.31 113 ALA A O 1
ATOM 934 N N . ALA A 1 114 ? 1.345 -5.284 1.050 1.00 93.12 114 ALA A N 1
ATOM 935 C CA . ALA A 1 114 ? 1.500 -3.835 1.133 1.00 93.12 114 ALA A CA 1
ATOM 936 C C . ALA A 1 114 ? 0.316 -3.168 1.851 1.00 93.12 114 ALA A C 1
ATOM 938 O O . ALA A 1 114 ? -0.818 -3.661 1.838 1.00 93.12 114 ALA A O 1
ATOM 939 N N . ILE A 1 115 ? 0.577 -1.999 2.435 1.00 96.50 115 ILE A N 1
ATOM 940 C CA . ILE A 1 115 ? -0.460 -1.038 2.821 1.00 96.50 115 ILE A CA 1
ATOM 941 C C . ILE A 1 115 ? 0.082 0.379 2.642 1.00 96.50 115 ILE A C 1
ATOM 943 O O . ILE A 1 115 ? 1.179 0.694 3.101 1.00 96.50 115 ILE A O 1
ATOM 947 N N . PHE A 1 116 ? -0.697 1.249 2.008 1.00 96.88 116 PHE A N 1
ATOM 948 C CA . PHE A 1 116 ? -0.314 2.634 1.720 1.00 96.88 116 PHE A CA 1
ATOM 949 C C . PHE A 1 116 ? -1.524 3.571 1.771 1.00 96.88 116 PHE A C 1
ATOM 951 O O . PHE A 1 116 ? -2.661 3.140 1.575 1.00 96.88 116 PHE A O 1
ATOM 958 N N . ASN A 1 117 ? -1.278 4.854 2.034 1.00 97.31 117 ASN A N 1
ATOM 959 C CA . ASN A 1 117 ? -2.245 5.927 1.829 1.00 97.31 117 ASN A CA 1
ATOM 960 C C . ASN A 1 117 ? -2.465 6.115 0.320 1.00 97.31 117 ASN A C 1
ATOM 962 O O . ASN A 1 117 ? -1.501 6.144 -0.445 1.00 97.31 117 ASN A O 1
ATOM 966 N N . VAL A 1 118 ? -3.717 6.234 -0.112 1.00 95.94 118 VAL A N 1
ATOM 967 C CA . VAL A 1 118 ? -4.056 6.400 -1.530 1.00 95.94 118 VAL A CA 1
ATOM 968 C C . VAL A 1 118 ? -3.756 7.835 -1.951 1.00 95.94 118 VAL A C 1
ATOM 970 O O . VAL A 1 118 ? -4.240 8.764 -1.311 1.00 95.94 118 VAL A O 1
ATOM 973 N N . TYR A 1 119 ? -2.982 8.040 -3.014 1.00 93.25 119 TYR A N 1
ATOM 974 C CA . TYR A 1 119 ? -2.723 9.372 -3.560 1.00 93.25 119 TYR A CA 1
ATOM 975 C C . TYR A 1 119 ? -4.034 9.996 -4.082 1.00 93.25 119 TYR A C 1
ATOM 977 O O . TYR A 1 119 ? -4.710 9.369 -4.903 1.00 93.25 119 TYR A O 1
ATOM 985 N N . PRO A 1 120 ? -4.436 11.191 -3.607 1.00 92.56 120 PRO A N 1
ATOM 986 C CA . PRO A 1 120 ? -5.668 11.829 -4.047 1.00 92.56 120 PRO A CA 1
ATOM 987 C C . PRO A 1 120 ? -5.490 12.499 -5.414 1.00 92.56 120 PRO A C 1
ATOM 989 O O . PRO A 1 120 ? -4.455 13.089 -5.700 1.00 92.56 120 PRO A O 1
ATOM 992 N N . GLU A 1 121 ? -6.543 12.482 -6.228 1.00 89.56 121 GLU A N 1
ATOM 993 C CA . GLU A 1 121 ? -6.582 13.126 -7.552 1.00 89.56 121 GLU A CA 1
ATOM 994 C C . GLU A 1 121 ? -6.432 14.661 -7.491 1.00 89.56 121 GLU A C 1
ATOM 996 O O . GLU A 1 121 ? -6.004 15.284 -8.458 1.00 89.56 121 GLU A O 1
ATOM 1001 N N . GLN A 1 122 ? -6.757 15.278 -6.349 1.00 91.56 122 GLN A N 1
ATOM 1002 C CA . GLN A 1 122 ? -6.677 16.724 -6.135 1.00 91.56 122 GLN A CA 1
ATOM 1003 C C . GLN A 1 122 ? -5.794 17.055 -4.922 1.00 91.56 122 GLN A C 1
ATOM 1005 O O . GLN A 1 122 ? -5.892 16.420 -3.869 1.00 91.56 122 GLN A O 1
ATOM 1010 N N . SER A 1 123 ? -4.948 18.081 -5.045 1.00 89.50 123 SER A N 1
ATOM 1011 C CA . SER A 1 123 ? -3.963 18.468 -4.020 1.00 89.50 123 SER A CA 1
ATOM 1012 C C . SER A 1 123 ? -4.591 19.009 -2.729 1.00 89.50 123 SER A C 1
ATOM 1014 O O . SER A 1 123 ? -4.109 18.717 -1.636 1.00 89.50 123 SER A O 1
ATOM 1016 N N . ASN A 1 124 ? -5.711 19.728 -2.831 1.00 91.25 124 ASN A N 1
ATOM 1017 C CA . ASN A 1 124 ? -6.522 20.182 -1.693 1.00 91.25 124 ASN A CA 1
ATOM 1018 C C . ASN A 1 124 ? -7.036 19.024 -0.810 1.00 91.25 124 ASN A C 1
ATOM 1020 O O . ASN A 1 124 ? -7.255 19.216 0.385 1.00 91.25 124 ASN A O 1
ATOM 1024 N N . MET A 1 125 ? -7.190 17.818 -1.366 1.00 92.12 125 MET A N 1
ATOM 1025 C CA . MET A 1 125 ? -7.673 16.648 -0.633 1.00 92.12 125 MET A CA 1
ATOM 1026 C C . MET A 1 125 ? -6.587 15.969 0.214 1.00 92.12 125 MET A C 1
ATOM 1028 O O . MET A 1 125 ? -6.923 15.108 1.024 1.00 92.12 125 MET A O 1
ATOM 1032 N N . ILE A 1 126 ? -5.306 16.344 0.081 1.00 90.25 126 ILE A N 1
ATOM 1033 C CA . ILE A 1 126 ? -4.185 15.684 0.777 1.00 90.25 126 ILE A CA 1
ATOM 1034 C C . ILE A 1 126 ? -4.376 15.663 2.302 1.00 90.25 126 ILE A C 1
ATOM 1036 O O . ILE A 1 126 ? -4.212 14.606 2.906 1.00 90.25 126 ILE A O 1
ATOM 1040 N N . ASP A 1 127 ? -4.778 16.779 2.916 1.00 87.69 127 ASP A N 1
ATOM 1041 C CA . ASP A 1 127 ? -4.884 16.902 4.382 1.00 87.69 127 ASP A CA 1
ATOM 1042 C C . ASP A 1 127 ? -6.189 16.334 4.976 1.00 87.69 127 ASP A C 1
ATOM 1044 O O . ASP A 1 127 ? -6.262 16.047 6.175 1.00 87.69 127 ASP A O 1
ATOM 1048 N N . VAL A 1 128 ? -7.206 16.115 4.136 1.00 91.25 128 VAL A N 1
ATOM 1049 C CA . VAL A 1 128 ? -8.491 15.494 4.513 1.00 91.25 128 VAL A CA 1
ATOM 1050 C C . VAL A 1 128 ? -8.579 14.009 4.137 1.00 91.25 128 VAL A C 1
ATOM 1052 O O . VAL A 1 128 ? -9.563 13.344 4.460 1.00 91.25 128 VAL A O 1
ATOM 1055 N N . ASN A 1 129 ? -7.553 13.461 3.486 1.00 93.50 129 ASN A N 1
ATOM 1056 C CA . ASN A 1 129 ? -7.515 12.074 3.045 1.00 93.50 129 ASN A CA 1
ATOM 1057 C C . ASN A 1 129 ? -7.022 11.124 4.151 1.00 93.50 129 ASN A C 1
ATOM 1059 O O . ASN A 1 129 ? -5.890 11.228 4.624 1.00 93.50 129 ASN A O 1
ATOM 1063 N N . SER A 1 130 ? -7.865 10.155 4.518 1.00 95.75 130 SER A N 1
ATOM 1064 C CA . SER A 1 130 ? -7.527 9.049 5.425 1.00 95.75 130 SER A CA 1
ATOM 1065 C C . SER A 1 130 ? -7.595 7.659 4.772 1.00 95.75 130 SER A C 1
ATOM 1067 O O . SER A 1 130 ? -7.550 6.647 5.474 1.00 95.75 130 SER A O 1
ATOM 1069 N N . ILE A 1 131 ? -7.733 7.584 3.442 1.00 96.88 131 ILE A N 1
ATOM 1070 C CA . ILE A 1 131 ? -7.981 6.332 2.722 1.00 96.88 131 ILE A CA 1
ATOM 1071 C C . ILE A 1 131 ? -6.679 5.552 2.548 1.00 96.88 131 ILE A C 1
ATOM 1073 O O . ILE A 1 131 ? -5.855 5.860 1.693 1.00 96.88 131 ILE A O 1
ATOM 1077 N N . MET A 1 132 ? -6.544 4.460 3.291 1.00 97.62 132 MET A N 1
ATOM 1078 C CA . MET A 1 132 ? -5.512 3.453 3.062 1.00 97.62 132 MET A CA 1
ATOM 1079 C C . MET A 1 132 ? -6.027 2.379 2.098 1.00 97.62 132 MET A C 1
ATOM 1081 O O . MET A 1 132 ? -7.195 1.991 2.162 1.00 97.62 132 MET A O 1
ATOM 1085 N N . ARG A 1 133 ? -5.153 1.830 1.252 1.00 96.88 133 ARG A N 1
ATOM 1086 C CA . ARG A 1 133 ? -5.388 0.576 0.521 1.00 96.88 133 ARG A CA 1
ATOM 1087 C C . ARG A 1 133 ? -4.494 -0.505 1.115 1.00 96.88 133 ARG A C 1
ATOM 1089 O O . ARG A 1 133 ? -3.279 -0.341 1.156 1.00 96.88 133 ARG A O 1
ATOM 1096 N N . ALA A 1 134 ? -5.101 -1.596 1.566 1.00 95.88 134 ALA A N 1
ATOM 1097 C CA . ALA A 1 134 ? -4.419 -2.811 1.990 1.00 95.88 134 ALA A CA 1
ATOM 1098 C C . ALA A 1 134 ? -4.469 -3.845 0.853 1.00 95.88 134 ALA A C 1
ATOM 1100 O O . ALA A 1 134 ? -5.519 -4.024 0.229 1.00 95.88 134 ALA A O 1
ATOM 1101 N N . ALA A 1 135 ? -3.346 -4.514 0.592 1.00 92.56 135 ALA A N 1
ATOM 1102 C CA . ALA A 1 135 ? -3.214 -5.559 -0.421 1.00 92.56 135 ALA A CA 1
ATOM 1103 C C . ALA A 1 135 ? -2.570 -6.813 0.190 1.00 92.56 135 ALA A C 1
ATOM 1105 O O . ALA A 1 135 ? -1.530 -6.724 0.847 1.00 92.56 135 ALA A O 1
ATOM 1106 N N . GLY A 1 136 ? -3.189 -7.977 -0.009 1.00 90.31 136 GLY A N 1
ATOM 1107 C CA . GLY A 1 136 ? -2.778 -9.236 0.619 1.00 90.31 136 GLY A CA 1
ATOM 1108 C C . GLY A 1 136 ? -3.923 -10.240 0.724 1.00 90.31 136 GLY A C 1
ATOM 1109 O O . GLY A 1 136 ? -4.874 -10.180 -0.050 1.00 90.31 136 GLY A O 1
ATOM 1110 N N . GLU A 1 137 ? -3.839 -11.148 1.695 1.00 89.19 137 GLU A N 1
ATOM 1111 C CA . GLU A 1 137 ? -4.816 -12.223 1.891 1.00 89.19 137 GLU A CA 1
ATOM 1112 C C . GLU A 1 137 ? -5.997 -11.766 2.767 1.00 89.19 137 GLU A C 1
ATOM 1114 O O . GLU A 1 137 ? -5.944 -11.838 4.002 1.00 89.19 137 GLU A O 1
ATOM 1119 N N . ILE A 1 138 ? -7.079 -11.297 2.139 1.00 91.88 138 ILE A N 1
ATOM 1120 C CA . ILE A 1 138 ? -8.254 -10.761 2.837 1.00 91.88 138 ILE A CA 1
ATOM 1121 C C . ILE A 1 138 ? -9.409 -11.760 2.737 1.00 91.88 138 ILE A C 1
ATOM 1123 O O . ILE A 1 138 ? -10.040 -11.918 1.700 1.00 91.88 138 ILE A O 1
ATOM 1127 N N . HIS A 1 139 ? -9.704 -12.448 3.837 1.00 92.25 139 HIS A N 1
ATOM 1128 C CA . HIS A 1 139 ? -10.741 -13.476 3.890 1.00 92.25 139 HIS A CA 1
ATOM 1129 C C . HIS A 1 139 ? -12.048 -12.893 4.442 1.00 92.25 139 HIS A C 1
ATOM 1131 O O . HIS A 1 139 ? -12.095 -12.489 5.603 1.00 92.25 139 HIS A O 1
ATOM 1137 N N . ILE A 1 140 ? -13.119 -12.871 3.649 1.00 92.44 140 ILE A N 1
ATOM 1138 C CA . ILE A 1 140 ? -14.445 -12.324 4.001 1.00 92.44 140 ILE A CA 1
ATOM 1139 C C . ILE A 1 140 ? -15.409 -13.470 4.305 1.00 92.44 140 ILE A C 1
ATOM 1141 O O . ILE A 1 140 ? -15.476 -14.415 3.525 1.00 92.44 140 ILE A O 1
ATOM 1145 N N . SER A 1 141 ? -16.177 -13.420 5.396 1.00 92.19 141 SER A N 1
ATOM 1146 C CA . SER A 1 141 ? -17.147 -14.484 5.695 1.00 92.19 141 SER A CA 1
ATOM 1147 C C . SER A 1 141 ? -18.396 -14.374 4.820 1.00 92.19 141 SER A C 1
ATOM 1149 O O . SER A 1 141 ? -19.024 -13.315 4.756 1.00 92.19 141 SER A O 1
ATOM 1151 N N . LYS A 1 142 ? -18.817 -15.501 4.234 1.00 90.00 142 LYS A N 1
ATOM 1152 C CA . LYS A 1 142 ? -20.034 -15.635 3.408 1.00 90.00 142 LYS A CA 1
ATOM 1153 C C . LYS A 1 142 ? -21.301 -15.191 4.152 1.00 90.00 142 LYS A C 1
ATOM 1155 O O . LYS A 1 142 ? -22.193 -14.581 3.576 1.00 90.00 142 LYS A O 1
ATOM 1160 N N . ASN A 1 143 ? -21.330 -15.357 5.477 1.00 87.62 143 ASN A N 1
ATOM 1161 C CA . ASN A 1 143 ? -22.414 -14.867 6.341 1.00 87.62 143 ASN A CA 1
ATOM 1162 C C . ASN A 1 143 ? -22.652 -13.343 6.243 1.00 87.62 143 ASN A C 1
ATOM 1164 O O . ASN A 1 143 ? -23.737 -12.864 6.578 1.00 87.62 143 ASN A O 1
ATOM 1168 N N . TYR A 1 144 ? -21.653 -12.580 5.790 1.00 85.88 144 TYR A N 1
ATOM 1169 C CA . TYR A 1 144 ? -21.684 -11.123 5.653 1.00 85.88 144 TYR A CA 1
ATOM 1170 C C . TYR A 1 144 ? -21.670 -10.629 4.198 1.00 85.88 144 TYR A C 1
ATOM 1172 O O . TYR A 1 144 ? -21.587 -9.425 3.968 1.00 85.88 144 TYR A O 1
ATOM 1180 N N . GLU A 1 145 ? -21.836 -11.524 3.220 1.00 82.62 145 GLU A N 1
ATOM 1181 C CA . GLU A 1 145 ? -21.948 -11.204 1.787 1.00 82.62 145 GLU A CA 1
ATOM 1182 C C . GLU A 1 145 ? -23.039 -10.152 1.503 1.00 82.62 145 GLU A C 1
ATOM 1184 O O . GLU A 1 145 ? -22.830 -9.216 0.735 1.00 82.62 145 GLU A O 1
ATOM 1189 N N . HIS A 1 146 ? -24.151 -10.206 2.244 1.00 83.50 146 HIS A N 1
ATOM 1190 C CA . HIS A 1 146 ? -25.252 -9.235 2.186 1.00 83.50 146 HIS A CA 1
ATOM 1191 C C . HIS A 1 146 ? -24.858 -7.776 2.515 1.00 83.50 146 HIS A C 1
ATOM 1193 O O . HIS A 1 146 ? -25.607 -6.855 2.186 1.00 83.50 146 HIS A O 1
ATOM 1199 N N . LEU A 1 147 ? -23.709 -7.536 3.165 1.00 82.56 147 LEU A N 1
ATOM 1200 C CA . LEU A 1 147 ? -23.174 -6.184 3.391 1.00 82.56 147 LEU A CA 1
ATOM 1201 C C . LEU A 1 147 ? -22.510 -5.597 2.137 1.00 82.56 147 LEU A C 1
ATOM 1203 O O . LEU A 1 147 ? -22.331 -4.381 2.048 1.00 82.56 147 LEU A O 1
ATOM 1207 N N . PHE A 1 148 ? -22.173 -6.444 1.164 1.00 80.38 148 PHE A N 1
ATOM 1208 C CA . PHE A 1 148 ? -21.467 -6.099 -0.065 1.00 80.38 148 PHE A CA 1
ATOM 1209 C C . PHE A 1 148 ? -22.325 -6.418 -1.301 1.00 80.38 148 PHE A C 1
ATOM 1211 O O . PHE A 1 148 ? -21.874 -7.159 -2.172 1.00 80.38 148 PHE A O 1
ATOM 1218 N N . PRO A 1 149 ? -23.554 -5.867 -1.415 1.00 71.06 149 PRO A N 1
ATOM 1219 C CA . PRO A 1 149 ? -24.435 -6.174 -2.534 1.00 71.06 149 PRO A CA 1
ATOM 1220 C C . PRO A 1 149 ? -23.729 -5.864 -3.855 1.00 71.06 149 PRO A C 1
ATOM 1222 O O . PRO A 1 149 ? -23.192 -4.760 -4.043 1.00 71.06 149 PRO A O 1
ATOM 1225 N N . HIS A 1 150 ? -23.728 -6.849 -4.749 1.00 60.94 150 HIS A N 1
ATOM 1226 C CA . HIS A 1 150 ? -23.168 -6.711 -6.081 1.00 60.94 150 HIS A CA 1
ATOM 1227 C C . HIS A 1 150 ? -23.934 -5.643 -6.864 1.00 60.94 150 HIS A C 1
ATOM 1229 O O . HIS A 1 150 ? -25.152 -5.498 -6.757 1.00 60.94 150 HIS A O 1
ATOM 1235 N N . SER A 1 151 ? -23.221 -4.875 -7.686 1.00 50.31 151 SER A N 1
ATOM 1236 C CA . SER A 1 151 ? -23.815 -3.786 -8.471 1.00 50.31 151 SER A CA 1
ATOM 1237 C C . SER A 1 151 ? -24.769 -4.261 -9.577 1.00 50.31 151 SER A C 1
ATOM 1239 O O . SER A 1 151 ? -25.468 -3.431 -10.149 1.00 50.31 151 SER A O 1
ATOM 1241 N N . MET A 1 152 ? -24.825 -5.567 -9.859 1.00 46.25 152 MET A N 1
ATOM 1242 C CA . MET A 1 152 ? -25.636 -6.163 -10.929 1.00 46.25 152 MET A CA 1
ATOM 1243 C C . MET A 1 152 ? -27.132 -6.267 -10.579 1.00 46.25 152 MET A C 1
ATOM 1245 O O . MET A 1 152 ? -27.979 -6.084 -11.452 1.00 46.25 152 MET A O 1
ATOM 1249 N N . ASP A 1 153 ? -27.485 -6.512 -9.311 1.00 46.09 153 ASP A N 1
ATOM 1250 C CA . ASP A 1 153 ? -28.874 -6.834 -8.932 1.00 46.09 153 ASP A CA 1
ATOM 1251 C C . ASP A 1 153 ? -29.837 -5.638 -9.020 1.00 46.09 153 ASP A C 1
ATOM 1253 O O . ASP A 1 153 ? -31.051 -5.824 -9.159 1.00 46.09 153 ASP A O 1
ATOM 1257 N N . ASN A 1 154 ? -29.301 -4.412 -8.969 1.00 41.97 154 ASN A N 1
ATOM 1258 C CA . ASN A 1 154 ? -30.086 -3.175 -8.992 1.00 41.97 154 ASN A CA 1
ATOM 1259 C C . ASN A 1 154 ? -30.737 -2.883 -10.354 1.00 41.97 154 ASN A C 1
ATOM 1261 O O . ASN A 1 154 ? -31.798 -2.264 -10.374 1.00 41.97 154 ASN A O 1
ATOM 1265 N N . GLU A 1 155 ? -30.150 -3.312 -11.479 1.00 42.97 155 GLU A N 1
ATOM 1266 C CA . GLU A 1 155 ? -30.771 -3.091 -12.799 1.00 42.97 155 GLU A CA 1
ATOM 1267 C C . GLU A 1 155 ? -31.851 -4.138 -13.107 1.00 42.97 155 GLU A C 1
ATOM 1269 O O . GLU A 1 155 ? -32.911 -3.797 -13.635 1.00 42.97 155 GLU A O 1
ATOM 1274 N N . LEU A 1 156 ? -31.647 -5.398 -12.701 1.00 42.97 156 LEU A N 1
ATOM 1275 C CA . LEU A 1 156 ? -32.623 -6.472 -12.921 1.00 42.97 156 LEU A CA 1
ATOM 1276 C C . LEU A 1 156 ? -33.917 -6.269 -12.114 1.00 42.97 156 LEU A C 1
ATOM 1278 O O . LEU A 1 156 ? -35.011 -6.466 -12.647 1.00 42.97 156 LEU A O 1
ATOM 1282 N N . HIS A 1 157 ? -33.822 -5.815 -10.861 1.00 40.00 157 HIS A N 1
ATOM 1283 C CA . HIS A 1 157 ? -35.002 -5.636 -10.006 1.00 40.00 157 HIS A CA 1
ATOM 1284 C C . HIS A 1 157 ? -35.865 -4.414 -10.356 1.00 40.00 157 HIS A C 1
ATOM 1286 O O . HIS A 1 157 ? -37.035 -4.382 -9.976 1.00 40.00 157 HIS A O 1
ATOM 1292 N N . HIS A 1 158 ? -35.347 -3.426 -11.095 1.00 37.59 158 HIS A N 1
ATOM 1293 C CA . HIS A 1 158 ? -36.131 -2.234 -11.449 1.00 37.59 158 HIS A CA 1
ATOM 1294 C C . HIS A 1 158 ? -36.986 -2.401 -12.718 1.00 37.59 158 HIS A C 1
ATOM 1296 O O . HIS A 1 158 ? -37.909 -1.620 -12.939 1.00 37.59 158 HIS A O 1
ATOM 1302 N N . HIS A 1 159 ? -36.733 -3.434 -13.534 1.00 34.66 159 HIS A N 1
ATOM 1303 C CA . HIS A 1 159 ? -37.421 -3.634 -14.818 1.00 34.66 159 HIS A CA 1
ATOM 1304 C C . HIS A 1 159 ? -38.512 -4.719 -14.834 1.00 34.66 159 HIS A C 1
ATOM 1306 O O . HIS A 1 159 ? -39.220 -4.843 -15.833 1.00 34.66 159 HIS A O 1
ATOM 1312 N N . GLN A 1 160 ? -38.709 -5.473 -13.745 1.00 33.44 160 GLN A N 1
ATOM 1313 C CA . GLN A 1 160 ? -39.700 -6.565 -13.686 1.00 33.44 160 GLN A CA 1
ATOM 1314 C C . GLN A 1 160 ? -41.059 -6.196 -13.058 1.00 33.44 160 GLN A C 1
ATOM 1316 O O . GLN A 1 160 ? -41.940 -7.048 -12.955 1.00 33.44 160 GLN A O 1
ATOM 1321 N N . LEU A 1 161 ? -41.275 -4.928 -12.687 1.00 36.50 161 LEU A N 1
ATOM 1322 C CA . LEU A 1 161 ? -42.479 -4.464 -11.976 1.00 36.50 161 LEU A CA 1
ATOM 1323 C C . LEU A 1 161 ? -43.561 -3.836 -12.887 1.00 36.50 161 LEU A C 1
ATOM 1325 O O . LEU A 1 161 ? -44.350 -3.001 -12.453 1.00 36.50 161 LEU A O 1
ATOM 1329 N N . LEU A 1 162 ? -43.636 -4.270 -14.152 1.00 37.97 162 LEU A N 1
ATOM 1330 C CA . LEU A 1 162 ? -44.695 -3.900 -15.104 1.00 37.97 162 LEU A CA 1
ATOM 1331 C C . LEU A 1 162 ? -45.298 -5.138 -15.787 1.00 37.97 162 LEU A C 1
ATOM 1333 O O . LEU A 1 162 ? -45.030 -5.421 -16.952 1.00 37.97 162 LEU A O 1
ATOM 1337 N N . ASN A 1 163 ? -46.159 -5.871 -15.073 1.00 28.98 163 ASN A N 1
ATOM 1338 C CA . ASN A 1 163 ? -47.033 -6.875 -15.690 1.00 28.98 163 ASN A CA 1
ATOM 1339 C C . ASN A 1 163 ? -48.447 -6.848 -15.057 1.00 28.98 163 ASN A C 1
ATOM 1341 O O . ASN A 1 163 ? -48.686 -7.472 -14.018 1.00 28.98 163 ASN A O 1
ATOM 1345 N N . PRO A 1 164 ? -49.393 -6.070 -15.621 1.00 35.44 164 PRO A N 1
ATOM 1346 C CA . PRO A 1 164 ? -50.623 -5.671 -14.936 1.00 35.44 164 PRO A CA 1
ATOM 1347 C C . PRO A 1 164 ? -51.729 -6.738 -15.025 1.00 35.44 164 PRO A C 1
ATOM 1349 O O . PRO A 1 164 ? -52.722 -6.550 -15.730 1.00 35.44 164 PRO A O 1
ATOM 1352 N N . ARG A 1 165 ? -51.582 -7.881 -14.329 1.00 32.06 165 ARG A N 1
ATOM 1353 C CA . ARG A 1 165 ? -52.640 -8.922 -14.335 1.00 32.06 165 ARG A CA 1
ATOM 1354 C C . ARG A 1 165 ? -52.805 -9.838 -13.112 1.00 32.06 165 ARG A C 1
ATOM 1356 O O . ARG A 1 165 ? -53.536 -10.820 -13.214 1.00 32.06 165 ARG A O 1
ATOM 1363 N N . LYS A 1 166 ? -52.203 -9.525 -11.956 1.00 32.47 166 LYS A N 1
ATOM 1364 C CA . LYS A 1 166 ? -52.491 -10.210 -10.669 1.00 32.47 166 LYS A CA 1
ATOM 1365 C C . LYS A 1 166 ? -52.714 -9.254 -9.488 1.00 32.47 166 LYS A C 1
ATOM 1367 O O . LYS A 1 166 ? -52.146 -9.412 -8.415 1.00 32.47 166 LYS A O 1
ATOM 1372 N N . LEU A 1 167 ? -53.614 -8.293 -9.688 1.00 34.16 167 LEU A N 1
ATOM 1373 C CA . LEU A 1 167 ? -54.528 -7.901 -8.609 1.00 34.16 167 LEU A CA 1
ATOM 1374 C C . LEU A 1 167 ? -55.624 -8.980 -8.495 1.00 34.16 167 LEU A C 1
ATOM 1376 O O . LEU A 1 167 ? -55.945 -9.592 -9.512 1.00 34.16 167 LEU A O 1
ATOM 1380 N N . ILE A 1 168 ? -56.215 -9.128 -7.297 1.00 33.00 168 ILE A N 1
ATOM 1381 C CA . ILE A 1 168 ? -57.263 -10.088 -6.852 1.00 33.00 168 ILE A CA 1
ATOM 1382 C C . ILE A 1 168 ? -56.729 -11.226 -5.952 1.00 33.00 168 ILE A C 1
ATOM 1384 O O . ILE A 1 168 ? -55.711 -11.844 -6.239 1.00 33.00 168 ILE A O 1
ATOM 1388 N N . ALA A 1 169 ? -57.522 -11.517 -4.905 1.00 31.56 169 ALA A N 1
ATOM 1389 C CA . ALA A 1 169 ? -57.445 -12.601 -3.909 1.00 31.56 169 ALA A CA 1
ATOM 1390 C C . ALA A 1 169 ? -56.708 -12.336 -2.566 1.00 31.56 169 ALA A C 1
ATOM 1392 O O . ALA A 1 169 ? -55.534 -12.634 -2.394 1.00 31.56 169 ALA A O 1
ATOM 1393 N N . LYS A 1 170 ? -57.537 -11.962 -1.574 1.00 33.50 170 LYS A N 1
ATOM 1394 C CA . LYS A 1 170 ? -57.467 -12.263 -0.123 1.00 33.50 170 LYS A CA 1
ATOM 1395 C C . LYS A 1 170 ? -56.446 -11.544 0.779 1.00 33.50 170 LYS A C 1
ATOM 1397 O O . LYS A 1 170 ? -55.354 -12.023 1.057 1.00 33.50 170 LYS A O 1
ATOM 1402 N N . ASN A 1 171 ? -56.963 -10.496 1.425 1.00 34.38 171 ASN A N 1
ATOM 1403 C CA . ASN A 1 171 ? -56.548 -10.038 2.754 1.00 34.38 171 ASN A CA 1
ATOM 1404 C C . ASN A 1 171 ? -56.747 -11.124 3.832 1.00 34.38 171 ASN A C 1
ATOM 1406 O O . ASN A 1 171 ? -57.835 -11.685 3.908 1.00 34.38 171 ASN A O 1
ATOM 1410 N N . HIS A 1 172 ? -55.768 -11.280 4.727 1.00 35.12 172 HIS A N 1
ATOM 1411 C CA . HIS A 1 172 ? -55.881 -11.469 6.190 1.00 35.12 172 HIS A CA 1
ATOM 1412 C C . HIS A 1 172 ? -54.460 -11.233 6.760 1.00 35.12 172 HIS A C 1
ATOM 1414 O O . HIS A 1 172 ? -53.508 -11.730 6.173 1.00 35.12 172 HIS A O 1
ATOM 1420 N N . GLY A 1 173 ? -54.200 -10.511 7.855 1.00 28.19 173 GLY A N 1
ATOM 1421 C CA . GLY A 1 173 ? -55.040 -9.667 8.714 1.00 28.19 173 GLY A CA 1
ATOM 1422 C C . GLY A 1 173 ? -54.325 -9.367 10.053 1.00 28.19 173 GLY A C 1
ATOM 1423 O O . GLY A 1 173 ? -53.423 -10.107 10.419 1.00 28.19 173 GLY A O 1
ATOM 1424 N N . ILE A 1 174 ? -54.802 -8.353 10.798 1.00 30.14 174 ILE A N 1
ATOM 1425 C CA . ILE A 1 174 ? -54.465 -8.004 12.210 1.00 30.14 174 ILE A CA 1
ATOM 1426 C C . ILE A 1 174 ? -53.240 -7.074 12.452 1.00 30.14 174 ILE A C 1
ATOM 1428 O O . ILE A 1 174 ? -52.127 -7.354 12.035 1.00 30.14 174 ILE A O 1
ATOM 1432 N N . SER A 1 175 ? -53.529 -5.978 13.183 1.00 32.19 175 SER A N 1
ATOM 1433 C CA . SER A 1 175 ? -52.719 -4.991 13.952 1.00 32.19 175 SER A CA 1
ATOM 1434 C C . SER A 1 175 ? -51.359 -4.480 13.430 1.00 32.19 175 SER A C 1
ATOM 1436 O O . SER A 1 175 ? -50.466 -5.259 13.137 1.00 32.19 175 SER A O 1
ATOM 1438 N N . ARG A 1 176 ? -51.073 -3.170 13.290 1.00 33.69 176 ARG A N 1
ATOM 1439 C CA . ARG A 1 176 ? -51.381 -1.918 14.052 1.00 33.69 176 ARG A CA 1
ATOM 1440 C C . ARG A 1 176 ? -50.613 -1.690 15.371 1.00 33.69 176 ARG A C 1
ATOM 1442 O O . ARG A 1 176 ? -51.114 -2.019 16.437 1.00 33.69 176 ARG A O 1
ATOM 1449 N N . SER A 1 177 ? -49.509 -0.944 15.275 1.00 33.09 177 SER A N 1
ATOM 1450 C CA . SER A 1 177 ? -49.234 0.334 15.980 1.00 33.09 177 SER A CA 1
ATOM 1451 C C . SER A 1 177 ? -48.103 1.043 15.200 1.00 33.09 177 SER A C 1
ATOM 1453 O O . SER A 1 177 ? -47.286 0.347 14.607 1.00 33.09 177 SER A O 1
ATOM 1455 N N . GLY A 1 178 ? -47.980 2.366 15.048 1.00 29.95 178 GLY A N 1
ATOM 1456 C CA . GLY A 1 178 ? -48.631 3.501 15.717 1.00 29.95 178 GLY A CA 1
ATOM 1457 C C . GLY A 1 178 ? -47.666 4.149 16.729 1.00 29.95 178 GLY A C 1
ATOM 1458 O O . GLY A 1 178 ? -47.218 3.434 17.619 1.00 29.95 178 GLY A O 1
ATOM 1459 N N . SER A 1 179 ? -47.305 5.442 16.656 1.00 40.94 179 SER A N 1
ATOM 1460 C CA . SER A 1 179 ? -47.675 6.487 15.671 1.00 40.94 179 SER A CA 1
ATOM 1461 C C . SER A 1 179 ? -46.812 7.769 15.772 1.00 40.94 179 SER A C 1
ATOM 1463 O O . SER A 1 179 ? -46.388 8.112 16.865 1.00 40.94 179 SER A O 1
ATOM 1465 N N . ASN A 1 180 ? -46.686 8.495 14.647 1.00 38.97 180 ASN A N 1
ATOM 1466 C CA . ASN A 1 180 ? -46.642 9.966 14.446 1.00 38.97 180 ASN A CA 1
ATOM 1467 C C . ASN A 1 180 ? -45.785 10.908 15.332 1.00 38.97 180 ASN A C 1
ATOM 1469 O O . ASN A 1 180 ? -45.980 10.968 16.538 1.00 38.97 180 ASN A O 1
ATOM 1473 N N . HIS A 1 181 ? -45.008 11.794 14.680 1.00 35.75 181 HIS A N 1
ATOM 1474 C CA . HIS A 1 181 ? -45.128 13.285 14.637 1.00 35.75 181 HIS A CA 1
ATOM 1475 C C . HIS A 1 181 ? -43.799 13.900 14.125 1.00 35.75 181 HIS A C 1
ATOM 1477 O O . HIS A 1 181 ? -42.747 13.342 14.413 1.00 35.75 181 HIS A O 1
ATOM 1483 N N . SER A 1 182 ? -43.703 14.991 13.346 1.00 37.88 182 SER A N 1
ATOM 1484 C CA . SER A 1 182 ? -44.639 15.954 12.708 1.00 37.88 182 SER A CA 1
ATOM 1485 C C . SER A 1 182 ? -44.052 16.342 11.317 1.00 37.88 182 SER A C 1
ATOM 1487 O O . SER A 1 182 ? -42.854 16.176 11.117 1.00 37.88 182 SER A O 1
ATOM 1489 N N . LEU A 1 183 ? -44.811 16.655 10.249 1.00 37.50 183 LEU A N 1
ATOM 1490 C CA . LEU A 1 183 ? -45.432 17.962 9.895 1.00 37.50 183 LEU A CA 1
ATOM 1491 C C . LEU A 1 183 ? -44.464 19.168 10.011 1.00 37.50 183 LEU A C 1
ATOM 1493 O O . LEU A 1 183 ? -43.770 19.262 11.014 1.00 37.50 183 LEU A O 1
ATOM 1497 N N . SER A 1 184 ? -44.392 20.162 9.109 1.00 35.34 184 SER A N 1
ATOM 1498 C CA . SER A 1 184 ? -45.052 20.490 7.810 1.00 35.34 184 SER A CA 1
ATOM 1499 C C . SER A 1 184 ? -44.409 21.808 7.276 1.00 35.34 184 SER A C 1
ATOM 1501 O O . SER A 1 184 ? -43.808 22.505 8.085 1.00 35.34 184 SER A O 1
ATOM 1503 N N . SER A 1 185 ? -44.470 22.304 6.025 1.00 34.75 185 SER A N 1
ATOM 1504 C CA . SER A 1 185 ? -45.063 21.941 4.709 1.00 34.75 185 SER A CA 1
ATOM 1505 C C . SER A 1 185 ? -44.549 22.946 3.627 1.00 34.75 185 SER A C 1
ATOM 1507 O O . SER A 1 185 ? -43.740 23.799 3.976 1.00 34.75 185 SER A O 1
ATOM 1509 N N . LEU A 1 186 ? -45.073 22.881 2.381 1.00 34.34 186 LEU A N 1
ATOM 1510 C CA . LEU A 1 186 ? -45.263 23.916 1.311 1.00 34.34 186 LEU A CA 1
ATOM 1511 C C . LEU A 1 186 ? -44.730 23.394 -0.055 1.00 34.34 186 LEU A C 1
ATOM 1513 O O . LEU A 1 186 ? -43.559 23.058 -0.154 1.00 34.34 186 LEU A O 1
ATOM 1517 N N . THR A 1 187 ? -45.547 23.051 -1.070 1.00 33.53 187 THR A N 1
ATOM 1518 C CA . THR A 1 187 ? -46.287 23.901 -2.054 1.00 33.53 187 THR A CA 1
ATOM 1519 C C . THR A 1 187 ? -45.381 24.843 -2.876 1.00 33.53 187 THR A C 1
ATOM 1521 O O . THR A 1 187 ? -44.625 25.584 -2.263 1.00 33.53 187 THR A O 1
ATOM 1524 N N . LYS A 1 188 ? -45.457 24.941 -4.221 1.00 31.45 188 LYS A N 1
ATOM 1525 C CA . LYS A 1 188 ? -46.576 24.608 -5.140 1.00 31.45 188 LYS A CA 1
ATOM 1526 C C . LYS A 1 188 ? -46.162 24.511 -6.641 1.00 31.45 188 LYS A C 1
ATOM 1528 O O . LYS A 1 188 ? -45.253 25.219 -7.048 1.00 31.45 188 LYS A O 1
ATOM 1533 N N . ASP A 1 189 ? -46.935 23.732 -7.414 1.00 28.11 189 ASP A N 1
ATOM 1534 C CA . ASP A 1 189 ? -47.266 23.799 -8.866 1.00 28.11 189 ASP A CA 1
ATOM 1535 C C . ASP A 1 189 ? -46.189 23.728 -10.001 1.00 28.11 189 ASP A C 1
ATOM 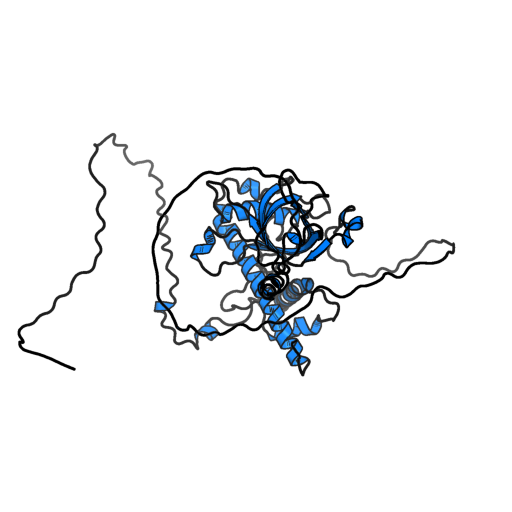1537 O O . ASP A 1 189 ? -44.992 23.914 -9.815 1.00 28.11 189 ASP A O 1
ATOM 1541 N N . THR A 1 190 ? -46.665 23.342 -11.199 1.00 29.14 190 THR A N 1
ATOM 1542 C CA . THR A 1 190 ? -45.968 22.896 -12.443 1.00 29.14 190 THR A CA 1
ATOM 1543 C C . THR A 1 190 ? -46.217 23.891 -13.618 1.00 29.14 190 THR A C 1
ATOM 1545 O O . THR A 1 190 ? -46.816 24.931 -13.336 1.00 29.14 190 THR A O 1
ATOM 1548 N N . PRO A 1 191 ? -45.870 23.664 -14.925 1.00 37.22 191 PRO A N 1
ATOM 1549 C CA . PRO A 1 191 ? -45.151 22.559 -15.606 1.00 37.22 191 PRO A CA 1
ATOM 1550 C C . PRO A 1 191 ? -44.037 22.977 -16.618 1.00 37.22 191 PRO A C 1
ATOM 1552 O O . PRO A 1 191 ? -43.900 24.143 -16.971 1.00 37.22 191 PRO A O 1
ATOM 1555 N N . GLY A 1 192 ? -43.292 22.007 -17.184 1.00 30.12 192 GLY A N 1
ATOM 1556 C CA . GLY A 1 192 ? -42.430 22.238 -18.363 1.00 30.12 192 GLY A CA 1
ATOM 1557 C C . GLY A 1 192 ? -41.575 21.035 -18.812 1.00 30.12 192 GLY A C 1
ATOM 1558 O O . GLY A 1 192 ? -40.909 20.412 -17.993 1.00 30.12 192 GLY A O 1
ATOM 1559 N N . THR A 1 193 ? -41.585 20.714 -20.114 1.00 29.48 193 THR A N 1
ATOM 1560 C CA . THR A 1 193 ? -40.734 19.712 -20.815 1.00 29.48 193 THR A CA 1
ATOM 1561 C C . THR A 1 193 ? -40.640 20.091 -22.313 1.00 29.48 193 THR A C 1
ATOM 1563 O O . THR A 1 193 ? -41.478 20.897 -22.726 1.00 29.48 193 THR A O 1
ATOM 1566 N N . PRO A 1 194 ? -39.742 19.523 -23.162 1.00 43.38 194 PRO A N 1
ATOM 1567 C CA . PRO A 1 194 ? -38.687 18.516 -22.925 1.00 43.38 194 PRO A CA 1
ATOM 1568 C C . PRO A 1 194 ? -37.287 18.913 -23.502 1.00 43.38 194 PRO A C 1
ATOM 1570 O O . PRO A 1 194 ? -37.071 20.054 -23.888 1.00 43.38 194 PRO A O 1
ATOM 1573 N N . VAL A 1 195 ? -36.394 17.910 -23.643 1.00 30.25 195 VAL A N 1
ATOM 1574 C CA . VAL A 1 195 ? -35.328 17.723 -24.677 1.00 30.25 195 VAL A CA 1
ATOM 1575 C C . VAL A 1 195 ? -33.854 17.669 -24.200 1.00 30.25 195 VAL A C 1
ATOM 1577 O O . VAL A 1 195 ? -33.252 18.651 -23.793 1.00 30.25 195 VAL A O 1
ATOM 1580 N N . ASN A 1 196 ? -33.286 16.465 -24.369 1.00 28.47 196 ASN A N 1
ATOM 1581 C CA . ASN A 1 196 ? -31.891 16.042 -24.607 1.00 28.47 196 ASN A CA 1
ATOM 1582 C C . ASN A 1 196 ? -30.689 16.697 -23.886 1.00 28.47 196 ASN A C 1
ATOM 1584 O O . ASN A 1 196 ? -30.238 17.790 -24.221 1.00 28.47 196 ASN A O 1
ATOM 1588 N N . ARG A 1 197 ? -29.950 15.841 -23.162 1.00 29.48 197 ARG A N 1
ATOM 1589 C CA . ARG A 1 197 ? -28.502 15.665 -23.399 1.00 29.48 197 ARG A CA 1
ATOM 1590 C C . ARG A 1 197 ? -28.204 14.215 -23.799 1.00 29.48 197 ARG A C 1
ATOM 1592 O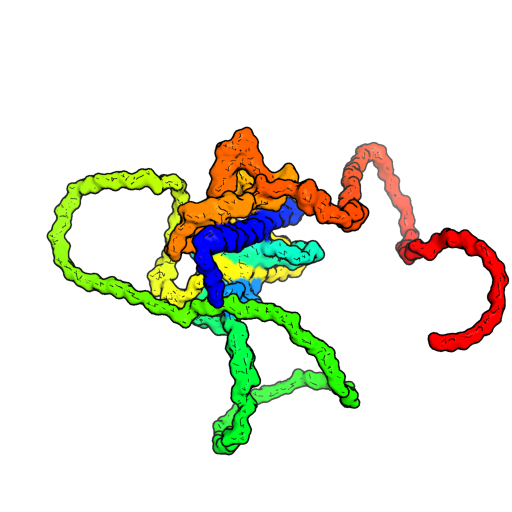 O . ARG A 1 197 ? -28.884 13.295 -23.350 1.00 29.48 197 ARG A O 1
ATOM 1599 N N . SER A 1 198 ? -27.222 14.035 -24.679 1.00 32.84 198 SER A N 1
ATOM 1600 C CA . SER A 1 198 ? -26.907 12.756 -25.331 1.00 32.84 198 SER A CA 1
ATOM 1601 C C . SER A 1 198 ? -26.050 11.815 -24.473 1.00 32.84 198 SER A C 1
ATOM 1603 O O . SER A 1 198 ? -25.352 12.241 -23.555 1.00 32.84 198 SER A O 1
ATOM 1605 N N . ARG A 1 199 ? -26.081 10.519 -24.811 1.00 30.33 199 ARG A N 1
ATOM 1606 C CA . ARG A 1 199 ? -25.239 9.460 -24.228 1.00 30.33 199 ARG A CA 1
ATOM 1607 C C . ARG A 1 199 ? -23.887 9.353 -24.945 1.00 30.33 199 ARG A C 1
ATOM 1609 O O . ARG A 1 199 ? -23.900 9.271 -26.167 1.00 30.33 199 ARG A O 1
ATOM 1616 N N . SER A 1 200 ? -22.801 9.161 -24.189 1.00 33.91 200 SER A N 1
ATOM 1617 C CA . SER A 1 200 ? -21.694 8.211 -24.467 1.00 33.91 200 SER A CA 1
ATOM 1618 C C . SER A 1 200 ? -20.544 8.436 -23.468 1.00 33.91 200 SER A C 1
ATOM 1620 O O . SER A 1 200 ? -20.177 9.582 -23.248 1.00 33.91 200 SER A O 1
ATOM 1622 N N . GLY A 1 201 ? -19.903 7.434 -22.861 1.00 27.47 201 GLY A N 1
ATOM 1623 C CA . GLY A 1 201 ? -20.175 5.992 -22.868 1.00 27.47 201 GLY A CA 1
ATOM 1624 C C . GLY A 1 201 ? -18.893 5.187 -22.620 1.00 27.47 201 GLY A C 1
ATOM 1625 O O . GLY A 1 201 ? -18.048 5.122 -23.505 1.00 27.47 201 GLY A O 1
ATOM 1626 N N . SER A 1 202 ? -18.743 4.569 -21.445 1.00 29.38 202 SER A N 1
ATOM 1627 C CA . SER A 1 202 ? -17.616 3.680 -21.116 1.00 29.38 202 SER A CA 1
ATOM 1628 C C . SER A 1 202 ? -17.986 2.203 -21.311 1.00 29.38 202 SER A C 1
ATOM 1630 O O . SER A 1 202 ? -19.133 1.798 -21.120 1.00 29.38 202 SER A O 1
ATOM 1632 N N . THR A 1 203 ? -17.022 1.390 -21.746 1.00 34.94 203 THR A N 1
ATOM 1633 C CA . THR A 1 203 ? -17.247 0.014 -22.214 1.00 34.94 203 THR A CA 1
ATOM 1634 C C . THR A 1 203 ? -17.034 -1.038 -21.119 1.00 34.94 203 THR A C 1
ATOM 1636 O O . THR A 1 203 ? -15.947 -1.175 -20.564 1.00 34.94 203 THR A O 1
ATOM 1639 N N . ASN A 1 204 ? -18.065 -1.846 -20.851 1.00 30.45 204 ASN A N 1
ATOM 1640 C CA . ASN A 1 204 ? -18.014 -2.970 -19.907 1.00 30.45 204 ASN A CA 1
ATOM 1641 C C . ASN A 1 204 ? -17.401 -4.248 -20.513 1.00 30.45 204 ASN A C 1
ATOM 1643 O O . ASN A 1 204 ? -17.762 -4.641 -21.622 1.00 30.45 204 ASN A O 1
ATOM 1647 N N . SER A 1 205 ? -16.568 -4.948 -19.731 1.00 29.02 205 SER A N 1
ATOM 1648 C CA . SER A 1 205 ? -16.252 -6.401 -19.744 1.00 29.02 205 SER A CA 1
ATOM 1649 C C . SER A 1 205 ? -15.087 -6.610 -18.759 1.00 29.02 205 SER A C 1
ATOM 1651 O O . SER A 1 205 ? -14.136 -5.844 -18.832 1.00 29.02 205 SER A O 1
ATOM 1653 N N . THR A 1 206 ? -15.038 -7.553 -17.814 1.00 29.34 206 THR A N 1
ATOM 1654 C CA . THR A 1 206 ? -15.492 -8.963 -17.747 1.00 29.34 206 THR A CA 1
ATOM 1655 C C . THR A 1 206 ? -15.831 -9.323 -16.277 1.00 29.34 206 THR A C 1
ATOM 1657 O O . THR A 1 206 ? -15.186 -8.800 -15.377 1.00 29.34 206 THR A O 1
ATOM 1660 N N . SER A 1 207 ? -16.877 -10.084 -15.916 1.00 33.34 207 SER A N 1
ATOM 1661 C CA . SER A 1 207 ? -16.970 -11.569 -15.903 1.00 33.34 207 SER A CA 1
ATOM 1662 C C . SER A 1 207 ? -15.692 -12.297 -15.419 1.00 33.34 207 SER A C 1
ATOM 1664 O O . SER A 1 207 ? -14.625 -12.044 -15.960 1.00 33.34 207 SER A O 1
ATOM 1666 N N . SER A 1 208 ? -15.703 -13.259 -14.488 1.00 33.16 208 SER A N 1
ATOM 1667 C CA . SER A 1 208 ? -16.806 -13.930 -13.769 1.00 33.16 208 SER A CA 1
ATOM 1668 C C . SER A 1 208 ? -16.249 -14.690 -12.550 1.00 33.16 208 SER A C 1
ATOM 1670 O O . SER A 1 208 ? -15.356 -15.513 -12.733 1.00 33.16 208 SER A O 1
ATOM 1672 N N . PHE A 1 209 ? -16.777 -14.462 -11.340 1.00 43.06 209 PHE A N 1
ATOM 1673 C CA . PHE A 1 209 ? -16.212 -15.025 -10.095 1.00 43.06 209 PHE A CA 1
ATOM 1674 C C . PHE A 1 209 ? -16.861 -16.327 -9.592 1.00 43.06 209 PHE A C 1
ATOM 1676 O O . PHE A 1 209 ? -16.196 -17.118 -8.930 1.00 43.06 209 PHE A O 1
ATOM 1683 N N . PHE A 1 210 ? -18.132 -16.584 -9.910 1.00 31.91 210 PHE A N 1
ATOM 1684 C CA . PHE A 1 210 ? -18.873 -17.738 -9.387 1.00 31.91 210 PHE A CA 1
ATOM 1685 C C . PHE A 1 210 ? -19.130 -18.794 -10.468 1.00 31.91 210 PHE A C 1
ATOM 1687 O O . PHE A 1 210 ? -20.206 -18.809 -11.060 1.00 31.91 210 PHE A O 1
ATOM 1694 N N . ASN A 1 211 ? -18.137 -19.656 -10.736 1.00 32.91 211 ASN A N 1
ATOM 1695 C CA . ASN A 1 211 ? -18.337 -21.048 -11.187 1.00 32.91 211 ASN A CA 1
ATOM 1696 C C . ASN A 1 211 ? -17.005 -21.791 -11.414 1.00 32.91 211 ASN A C 1
ATOM 1698 O O . ASN A 1 211 ? -16.465 -21.763 -12.517 1.00 32.91 211 ASN A O 1
ATOM 1702 N N . GLN A 1 212 ? -16.530 -22.533 -10.407 1.00 32.38 212 GLN A N 1
ATOM 1703 C CA . GLN A 1 212 ? -15.873 -23.837 -10.600 1.00 32.38 212 GLN A CA 1
ATOM 1704 C C . GLN A 1 212 ? -15.718 -24.572 -9.253 1.00 32.38 212 GLN A C 1
ATOM 1706 O O . GLN A 1 212 ? -15.216 -23.976 -8.302 1.00 32.38 212 GLN A O 1
ATOM 1711 N N . PRO A 1 213 ? -16.131 -25.849 -9.142 1.00 33.59 213 PRO A N 1
ATOM 1712 C CA . PRO A 1 213 ? -15.816 -26.696 -7.996 1.00 33.59 213 PRO A CA 1
ATOM 1713 C C . PRO A 1 213 ? -14.549 -27.529 -8.252 1.00 33.59 213 PRO A C 1
ATOM 1715 O O . PRO A 1 213 ? -14.341 -28.033 -9.355 1.00 33.59 213 PRO A O 1
ATOM 1718 N N . SER A 1 214 ? -13.750 -27.761 -7.211 1.00 31.44 214 SER A N 1
ATOM 1719 C CA . SER A 1 214 ? -12.683 -28.767 -7.205 1.00 31.44 214 SER A CA 1
ATOM 1720 C C . SER A 1 214 ? -12.903 -29.751 -6.053 1.00 31.44 214 SER A C 1
ATOM 1722 O O . SER A 1 214 ? -13.138 -29.361 -4.911 1.00 31.44 214 SER A O 1
ATOM 1724 N N . SER A 1 215 ? -12.888 -31.050 -6.359 1.00 35.78 215 SER A N 1
ATOM 1725 C CA . SER A 1 215 ? -13.105 -32.122 -5.377 1.00 35.78 215 SER A CA 1
ATOM 1726 C C . SER A 1 215 ? -11.773 -32.751 -4.949 1.00 35.78 215 SER A C 1
ATOM 1728 O O . SER A 1 215 ? -10.922 -32.986 -5.809 1.00 35.78 215 SER A O 1
ATOM 1730 N N . PRO A 1 216 ? -11.571 -33.064 -3.656 1.00 39.25 216 PRO A N 1
ATOM 1731 C CA . PRO A 1 216 ? -10.355 -33.723 -3.189 1.00 39.25 216 PRO A CA 1
ATOM 1732 C C . PRO A 1 216 ? -10.395 -35.244 -3.447 1.00 39.25 216 PRO A C 1
ATOM 1734 O O . PRO A 1 216 ? -11.456 -35.857 -3.301 1.00 39.25 216 PRO A O 1
ATOM 1737 N N . PRO A 1 217 ? -9.257 -35.891 -3.760 1.00 38.81 217 PRO A N 1
ATOM 1738 C CA . PRO A 1 217 ? -9.166 -37.348 -3.793 1.00 38.81 217 PRO A CA 1
ATOM 1739 C C . PRO A 1 217 ? -9.135 -37.929 -2.369 1.00 38.81 217 PRO A C 1
ATOM 1741 O O . PRO A 1 217 ? -8.372 -37.475 -1.513 1.00 38.81 217 PRO A O 1
ATOM 1744 N N . SER A 1 218 ? -9.951 -38.952 -2.112 1.00 32.09 218 SER A N 1
ATOM 1745 C CA . SER A 1 218 ? -9.974 -39.690 -0.844 1.00 32.09 218 SER A CA 1
ATOM 1746 C C . SER A 1 218 ? -8.932 -40.817 -0.802 1.00 32.09 218 SER A C 1
ATOM 1748 O O . SER A 1 218 ? -8.497 -41.342 -1.826 1.00 32.09 218 SER A O 1
ATOM 1750 N N . SER A 1 219 ? -8.506 -41.180 0.409 1.00 33.91 219 SER A N 1
ATOM 1751 C CA . SER A 1 219 ? -7.469 -42.183 0.674 1.00 33.91 219 SER A CA 1
ATOM 1752 C C . SER A 1 219 ? -8.006 -43.618 0.748 1.00 33.91 219 SER A C 1
ATOM 1754 O O . SER A 1 219 ? -9.197 -43.837 0.964 1.00 33.91 219 SER A O 1
ATOM 1756 N N . ASN A 1 220 ? -7.110 -44.610 0.645 1.00 32.06 220 ASN A N 1
ATOM 1757 C CA . ASN A 1 220 ? -7.395 -45.992 1.046 1.00 32.06 220 ASN A CA 1
ATOM 1758 C C . ASN A 1 220 ? -6.120 -46.785 1.421 1.00 32.06 220 ASN A C 1
ATOM 1760 O O . ASN A 1 220 ? -5.173 -46.832 0.646 1.00 32.06 220 ASN A O 1
ATOM 1764 N N . GLY A 1 221 ? -6.148 -47.469 2.574 1.00 29.55 221 GLY A N 1
ATOM 1765 C CA . GLY A 1 221 ? -5.545 -48.807 2.741 1.00 29.55 221 GLY A CA 1
ATOM 1766 C C . GLY A 1 221 ? -4.028 -49.003 2.970 1.00 29.55 221 GLY A C 1
ATOM 1767 O O . GLY A 1 221 ? -3.323 -49.402 2.058 1.00 29.55 221 GLY A O 1
ATOM 1768 N N . LEU A 1 222 ? -3.599 -48.936 4.240 1.00 29.06 222 LEU A N 1
ATOM 1769 C CA . LEU A 1 222 ? -2.764 -49.949 4.942 1.00 29.06 222 LEU A CA 1
ATOM 1770 C C . LEU A 1 222 ? -1.444 -50.503 4.326 1.00 29.06 222 LEU A C 1
ATOM 1772 O O . LEU A 1 222 ? -1.487 -51.368 3.459 1.00 29.06 222 LEU A O 1
ATOM 1776 N N . ALA A 1 223 ? -0.302 -50.245 4.993 1.00 29.70 223 ALA A N 1
ATOM 1777 C CA . ALA A 1 223 ? 0.701 -51.272 5.373 1.00 29.70 223 ALA A CA 1
ATOM 1778 C C . ALA A 1 223 ? 1.753 -50.734 6.381 1.00 29.70 223 ALA A C 1
ATOM 1780 O O . ALA A 1 223 ? 1.958 -49.527 6.496 1.00 29.70 223 ALA A O 1
ATOM 1781 N N . ARG A 1 224 ? 2.434 -51.633 7.114 1.00 28.69 224 ARG A N 1
ATOM 1782 C CA . ARG A 1 224 ? 3.568 -51.334 8.020 1.00 28.69 224 ARG A CA 1
ATOM 1783 C C . ARG A 1 224 ? 4.917 -51.558 7.325 1.00 28.69 224 ARG A C 1
ATOM 1785 O O . ARG A 1 224 ? 5.112 -52.621 6.749 1.00 28.69 224 ARG A O 1
ATOM 1792 N N . ASN A 1 225 ? 5.885 -50.669 7.555 1.00 27.84 225 ASN A N 1
ATOM 1793 C CA . ASN A 1 225 ? 7.118 -50.967 8.312 1.00 27.84 225 ASN A CA 1
ATOM 1794 C C . ASN A 1 225 ? 7.974 -49.696 8.463 1.00 27.84 225 ASN A C 1
ATOM 1796 O O . ASN A 1 225 ? 7.725 -48.701 7.789 1.00 27.84 225 ASN A O 1
ATOM 1800 N N . GLY A 1 226 ? 8.950 -49.708 9.375 1.00 27.30 226 GLY A N 1
ATOM 1801 C CA . GLY A 1 226 ? 9.828 -48.562 9.631 1.00 27.30 226 GLY A CA 1
ATOM 1802 C C . GLY A 1 226 ? 11.309 -48.933 9.617 1.00 27.30 226 GLY A C 1
ATOM 1803 O O . GLY A 1 226 ? 11.674 -50.048 9.977 1.00 27.30 226 GLY A O 1
ATOM 1804 N N . SER A 1 227 ? 12.149 -47.973 9.231 1.00 24.47 227 SER A N 1
ATOM 1805 C CA . SER A 1 227 ? 13.587 -47.933 9.523 1.00 24.47 227 SER A CA 1
ATOM 1806 C C . SER A 1 227 ? 14.095 -46.488 9.401 1.00 24.47 227 SER A C 1
ATOM 1808 O O . SER A 1 227 ? 13.383 -45.619 8.895 1.00 24.47 227 SER A O 1
ATOM 1810 N N . LEU A 1 228 ? 15.311 -46.225 9.880 1.00 30.38 228 LEU A N 1
ATOM 1811 C CA . LEU A 1 228 ? 15.980 -44.923 9.814 1.00 30.38 228 LEU A CA 1
ATOM 1812 C C . LEU A 1 228 ? 16.977 -44.887 8.648 1.00 30.38 228 LEU A C 1
ATOM 1814 O O . LEU A 1 228 ? 17.709 -45.858 8.472 1.00 30.38 228 LEU A O 1
ATOM 1818 N N . ASN A 1 229 ? 17.047 -43.760 7.922 1.00 25.16 229 ASN A N 1
ATOM 1819 C CA . ASN A 1 229 ? 18.273 -43.044 7.497 1.00 25.16 229 ASN A CA 1
ATOM 1820 C C . ASN A 1 229 ? 18.060 -42.185 6.236 1.00 25.16 229 ASN A C 1
ATOM 1822 O O . ASN A 1 229 ? 17.209 -42.482 5.407 1.00 25.16 229 ASN A O 1
ATOM 1826 N N . GLY A 1 230 ? 18.940 -41.190 6.058 1.00 24.22 230 GLY A N 1
ATOM 1827 C CA . GLY A 1 230 ? 19.318 -40.670 4.738 1.00 24.22 230 GLY A CA 1
ATOM 1828 C C . GLY A 1 230 ? 18.531 -39.463 4.221 1.00 24.22 230 GLY A C 1
ATOM 1829 O O . GLY A 1 230 ? 17.447 -39.600 3.665 1.00 24.22 230 GLY A O 1
ATOM 1830 N N . SER A 1 231 ? 19.140 -38.279 4.306 1.00 25.95 231 SER A N 1
ATOM 1831 C CA . SER A 1 231 ? 18.778 -37.130 3.461 1.00 25.95 231 SER A CA 1
ATOM 1832 C C . SER A 1 231 ? 19.164 -37.395 1.992 1.00 25.95 231 SER A C 1
ATOM 1834 O O . SER A 1 231 ? 20.005 -38.253 1.717 1.00 25.95 231 SER A O 1
ATOM 1836 N N . PRO A 1 232 ? 18.675 -36.574 1.052 1.00 27.92 232 PRO A N 1
ATOM 1837 C CA . PRO A 1 232 ? 19.579 -35.524 0.571 1.00 27.92 232 PRO A CA 1
ATOM 1838 C C . PRO A 1 232 ? 19.047 -34.106 0.815 1.00 27.92 232 PRO A C 1
ATOM 1840 O O . PRO A 1 232 ? 17.847 -33.858 0.901 1.00 27.92 232 PRO A O 1
ATOM 1843 N N . VAL A 1 233 ? 19.978 -33.162 0.953 1.00 27.78 233 VAL A N 1
ATOM 1844 C CA . VAL A 1 233 ? 19.687 -31.731 1.111 1.00 27.78 233 VAL A CA 1
ATOM 1845 C C . VAL A 1 233 ? 19.357 -31.133 -0.255 1.00 27.78 233 VAL A C 1
ATOM 1847 O O . VAL A 1 233 ? 20.127 -31.320 -1.192 1.00 27.78 233 VAL A O 1
ATOM 1850 N N . ASN A 1 234 ? 18.271 -30.361 -0.353 1.00 26.33 234 ASN A N 1
ATOM 1851 C CA . ASN A 1 234 ? 18.020 -29.479 -1.495 1.00 26.33 234 ASN A CA 1
ATOM 1852 C C . ASN A 1 234 ? 18.370 -28.025 -1.098 1.00 26.33 234 ASN A C 1
ATOM 1854 O O . ASN A 1 234 ? 17.646 -27.432 -0.290 1.00 26.33 234 ASN A O 1
ATOM 1858 N N . PRO A 1 235 ? 19.503 -27.462 -1.560 1.00 32.62 235 PRO A N 1
ATOM 1859 C CA . PRO A 1 235 ? 20.042 -26.218 -1.022 1.00 32.62 235 PRO A CA 1
ATOM 1860 C C . PRO A 1 235 ? 19.519 -24.982 -1.769 1.00 32.62 235 PRO A C 1
ATOM 1862 O O . PRO A 1 235 ? 20.180 -24.473 -2.665 1.00 32.62 235 PRO A O 1
ATOM 1865 N N . ASN A 1 236 ? 18.367 -24.448 -1.354 1.00 26.47 236 ASN A N 1
ATOM 1866 C CA . ASN A 1 236 ? 18.004 -23.051 -1.632 1.00 26.47 236 ASN A CA 1
ATOM 1867 C C . ASN A 1 236 ? 16.971 -22.519 -0.623 1.00 26.47 236 ASN A C 1
ATOM 1869 O O . ASN A 1 236 ? 15.770 -22.496 -0.879 1.00 26.47 236 ASN A O 1
ATOM 1873 N N . HIS A 1 237 ? 17.440 -22.086 0.553 1.00 35.44 237 HIS A N 1
ATOM 1874 C CA . HIS A 1 237 ? 16.610 -21.338 1.503 1.00 35.44 237 HIS A CA 1
ATOM 1875 C C . HIS A 1 237 ? 17.419 -20.277 2.267 1.00 35.44 237 HIS A C 1
ATOM 1877 O O . HIS A 1 237 ? 17.863 -20.480 3.394 1.00 35.44 237 HIS A O 1
ATOM 1883 N N . ASN A 1 238 ? 17.532 -19.100 1.655 1.00 30.05 238 ASN A N 1
ATOM 1884 C CA . ASN A 1 238 ? 17.690 -17.819 2.342 1.00 30.05 238 ASN A CA 1
ATOM 1885 C C . ASN A 1 238 ? 16.496 -16.962 1.883 1.00 30.05 238 ASN A C 1
ATOM 1887 O O . ASN A 1 238 ? 16.244 -16.893 0.691 1.00 30.05 238 ASN A O 1
ATOM 1891 N N . GLN A 1 239 ? 15.682 -16.341 2.735 1.00 39.75 239 GLN A N 1
ATOM 1892 C CA . GLN A 1 239 ? 15.915 -15.937 4.126 1.00 39.75 239 GLN A CA 1
ATOM 1893 C C . GLN A 1 239 ? 14.845 -16.503 5.090 1.00 39.75 239 GLN A C 1
ATOM 1895 O O . GLN A 1 239 ? 13.927 -17.213 4.684 1.00 39.75 239 GLN A O 1
ATOM 1900 N N . LYS A 1 240 ? 14.940 -16.182 6.391 1.00 34.78 240 LYS A N 1
ATOM 1901 C CA . LYS A 1 240 ? 13.980 -16.618 7.429 1.00 34.78 240 LYS A CA 1
ATOM 1902 C C . LYS A 1 240 ? 12.639 -15.874 7.334 1.00 34.78 240 LYS A C 1
ATOM 1904 O O . LYS A 1 240 ? 12.360 -14.998 8.155 1.00 34.78 240 LYS A O 1
ATOM 1909 N N . GLY A 1 241 ? 11.796 -16.265 6.379 1.00 38.94 241 GLY A N 1
ATOM 1910 C CA . GLY A 1 241 ? 10.390 -15.860 6.345 1.00 38.94 241 GLY A CA 1
ATOM 1911 C C . GLY A 1 241 ? 9.708 -16.130 7.692 1.00 38.94 241 GLY A C 1
ATOM 1912 O O . GLY A 1 241 ? 9.932 -17.165 8.328 1.00 38.94 241 GLY A O 1
ATOM 1913 N N . HIS A 1 242 ? 8.901 -15.182 8.172 1.00 47.47 242 HIS A N 1
ATOM 1914 C CA . HIS A 1 242 ? 8.135 -15.387 9.400 1.00 47.47 242 HIS A CA 1
ATOM 1915 C C . HIS A 1 242 ? 7.146 -16.539 9.219 1.00 47.47 242 HIS A C 1
ATOM 1917 O O . HIS A 1 242 ? 6.587 -16.715 8.139 1.00 47.47 242 HIS A O 1
ATOM 1923 N N . LYS A 1 243 ? 6.920 -17.340 10.272 1.00 44.59 243 LYS A N 1
ATOM 1924 C CA . LYS A 1 243 ? 6.028 -18.500 10.166 1.00 44.59 243 LYS A CA 1
ATOM 1925 C C . LYS A 1 243 ? 4.583 -18.022 10.004 1.00 44.59 243 LYS A C 1
ATOM 1927 O O . LYS A 1 243 ? 3.903 -17.768 11.004 1.00 44.59 243 LYS A O 1
ATOM 1932 N N . ARG A 1 244 ? 4.147 -17.931 8.740 1.00 57.41 244 ARG A N 1
ATOM 1933 C CA . ARG A 1 244 ? 2.756 -17.806 8.288 1.00 57.41 244 ARG A CA 1
ATOM 1934 C C . ARG A 1 244 ? 1.968 -18.985 8.858 1.00 57.41 244 ARG A C 1
ATOM 1936 O O . ARG A 1 244 ? 2.077 -20.111 8.377 1.00 57.41 244 ARG A O 1
ATOM 1943 N N . ILE A 1 245 ? 1.230 -18.754 9.941 1.00 53.91 245 ILE A N 1
ATOM 1944 C CA . ILE A 1 245 ? 0.350 -19.759 10.543 1.00 53.91 245 ILE A CA 1
ATOM 1945 C C . ILE A 1 245 ? -1.073 -19.222 10.494 1.00 53.91 245 ILE A C 1
ATOM 1947 O O . ILE A 1 245 ? -1.508 -18.494 11.387 1.00 53.91 245 ILE A O 1
ATOM 1951 N N . ASN A 1 246 ? -1.813 -19.643 9.467 1.00 58.12 246 ASN A N 1
ATOM 1952 C CA . ASN A 1 246 ? -3.264 -19.497 9.446 1.00 58.12 246 ASN A CA 1
ATOM 1953 C C . ASN A 1 246 ? -3.829 -20.153 10.708 1.00 58.12 246 ASN A C 1
ATOM 1955 O O . ASN A 1 246 ? -3.481 -21.294 11.037 1.00 58.12 246 ASN A O 1
ATOM 1959 N N . SER A 1 247 ? -4.634 -19.386 11.446 1.00 67.38 247 SER A N 1
ATOM 1960 C CA . SER A 1 247 ? -5.085 -19.761 12.786 1.00 67.38 247 SER A CA 1
ATOM 1961 C C . SER A 1 247 ? -5.805 -21.113 12.782 1.00 67.38 247 SER A C 1
ATOM 1963 O O . SER A 1 247 ? -6.436 -21.495 11.797 1.00 67.38 247 SER A O 1
ATOM 1965 N N . SER A 1 248 ? -5.751 -21.842 13.899 1.00 69.88 248 SER A N 1
ATOM 1966 C CA . SER A 1 248 ? -6.468 -23.119 14.050 1.00 69.88 248 SER A CA 1
ATOM 1967 C C . SER A 1 248 ? -7.985 -22.982 13.868 1.00 69.88 248 SER A C 1
ATOM 1969 O O . SER A 1 248 ? -8.638 -23.953 13.499 1.00 69.88 248 SER A O 1
ATOM 1971 N N . PHE A 1 249 ? -8.523 -21.776 14.078 1.00 75.38 249 PHE A N 1
ATOM 1972 C CA . PHE A 1 249 ? -9.868 -21.380 13.670 1.00 75.38 249 PHE A CA 1
ATOM 1973 C C . PHE A 1 249 ? -10.005 -21.367 12.141 1.00 75.38 249 PHE A C 1
ATOM 1975 O O . PHE A 1 249 ? -10.809 -22.119 11.603 1.00 75.38 249 PHE A O 1
ATOM 1982 N N . PHE A 1 250 ? -9.187 -20.585 11.427 1.00 70.25 250 PHE A N 1
ATOM 1983 C CA . PHE A 1 250 ? -9.302 -20.470 9.970 1.00 70.25 250 PHE A CA 1
ATOM 1984 C C . PHE A 1 250 ? -9.099 -21.816 9.252 1.00 70.25 250 PHE A C 1
ATOM 1986 O O . PHE A 1 250 ? -9.854 -22.154 8.351 1.00 70.25 250 PHE A O 1
ATOM 1993 N N . LYS A 1 251 ? -8.174 -22.660 9.731 1.00 75.50 251 LYS A N 1
ATOM 1994 C CA . LYS A 1 251 ? -7.966 -24.028 9.212 1.00 75.50 251 LYS A CA 1
ATOM 1995 C C . LYS A 1 251 ? -9.167 -24.979 9.365 1.00 75.50 251 LYS A C 1
ATOM 1997 O O . LYS A 1 251 ? -9.125 -26.068 8.806 1.00 75.50 251 LYS A O 1
ATOM 2002 N N . ARG A 1 252 ? -10.189 -24.614 10.145 1.00 80.00 252 ARG A N 1
ATOM 2003 C CA . ARG A 1 252 ? -11.436 -25.384 10.338 1.00 80.00 252 ARG A CA 1
ATOM 2004 C C . ARG A 1 252 ? -12.655 -24.749 9.670 1.00 80.00 252 ARG A C 1
ATOM 2006 O O . ARG A 1 252 ? -13.686 -25.398 9.591 1.00 80.00 252 ARG A O 1
ATOM 2013 N N . HIS A 1 253 ? -12.529 -23.495 9.246 1.00 81.75 253 HIS A N 1
ATOM 2014 C CA . HIS A 1 253 ? -13.621 -22.657 8.758 1.00 81.75 253 HIS A CA 1
ATOM 2015 C C . HIS A 1 253 ? -13.311 -22.046 7.386 1.00 81.75 253 HIS A C 1
ATOM 2017 O O . HIS A 1 253 ? -13.992 -21.118 6.982 1.00 81.75 253 HIS A O 1
ATOM 2023 N N . ALA A 1 254 ? -12.287 -22.517 6.665 1.00 79.56 254 ALA A N 1
ATOM 2024 C CA . ALA A 1 254 ? -11.867 -21.924 5.391 1.00 79.56 254 ALA A CA 1
ATOM 2025 C C . ALA A 1 254 ? -13.026 -21.834 4.377 1.00 79.56 254 ALA A C 1
ATOM 2027 O O . ALA A 1 254 ? -13.188 -20.808 3.718 1.00 79.56 254 ALA A O 1
ATOM 2028 N N . ASP A 1 255 ? -13.887 -22.854 4.344 1.00 86.69 255 ASP A N 1
ATOM 2029 C CA . ASP A 1 255 ? -15.067 -22.920 3.476 1.00 86.69 255 ASP A CA 1
ATOM 2030 C C . ASP A 1 255 ? -16.164 -21.895 3.834 1.00 86.69 255 ASP A C 1
ATOM 2032 O O . ASP A 1 255 ? -17.006 -21.589 2.989 1.00 86.69 255 ASP A O 1
ATOM 2036 N N . ASP A 1 256 ? -16.141 -21.300 5.034 1.00 88.88 256 ASP A N 1
ATOM 2037 C CA . ASP A 1 256 ? -17.059 -20.226 5.455 1.00 88.88 256 ASP A CA 1
ATOM 2038 C C . ASP A 1 256 ? -16.645 -18.840 4.912 1.00 88.88 256 ASP A C 1
ATOM 2040 O O . ASP A 1 256 ? -17.349 -17.845 5.139 1.00 88.88 256 ASP A O 1
ATOM 2044 N N . PHE A 1 257 ? -15.503 -18.747 4.217 1.00 89.75 257 PHE A N 1
ATOM 2045 C CA . PHE A 1 257 ? -14.913 -17.497 3.731 1.00 89.75 257 PHE A CA 1
ATOM 2046 C C . PHE A 1 257 ? -14.685 -17.491 2.209 1.00 89.75 257 PHE A C 1
ATOM 2048 O O . PHE A 1 257 ? -14.688 -18.523 1.539 1.00 89.75 257 PHE A O 1
ATOM 2055 N N . VAL A 1 258 ? -14.504 -16.289 1.664 1.00 89.31 258 VAL A N 1
ATOM 2056 C CA . VAL A 1 258 ? -14.072 -15.997 0.291 1.00 89.31 258 VAL A CA 1
ATOM 2057 C C . VAL A 1 258 ? -12.812 -15.139 0.376 1.00 89.31 258 VAL A C 1
ATOM 2059 O O . VAL A 1 258 ? -12.755 -14.213 1.186 1.00 89.31 258 VAL A O 1
ATOM 2062 N N . LEU A 1 259 ? -11.800 -15.451 -0.432 1.00 88.00 259 LEU A N 1
ATOM 2063 C CA . LEU A 1 259 ? -10.568 -14.668 -0.529 1.00 88.00 259 LEU A CA 1
ATOM 2064 C C . LEU A 1 259 ? -10.757 -13.491 -1.499 1.00 88.00 259 LEU A C 1
ATOM 2066 O O . LEU A 1 259 ? -11.248 -13.679 -2.611 1.00 88.00 259 LEU A O 1
ATOM 2070 N N . THR A 1 260 ? -10.327 -12.303 -1.088 1.00 89.44 260 THR A N 1
ATOM 2071 C CA . THR A 1 260 ? -10.125 -11.124 -1.939 1.00 89.44 260 THR A CA 1
ATOM 2072 C C . THR A 1 260 ? -8.726 -10.557 -1.744 1.00 89.44 260 THR A C 1
ATOM 2074 O O . THR A 1 260 ? -8.044 -10.833 -0.752 1.00 89.44 260 THR A O 1
ATOM 2077 N N . ASN A 1 261 ? -8.295 -9.764 -2.722 1.00 88.69 261 ASN A N 1
ATOM 2078 C CA . ASN A 1 261 ? -6.898 -9.389 -2.890 1.00 88.69 261 ASN A CA 1
ATOM 2079 C C . ASN A 1 261 ? -6.595 -7.961 -2.424 1.00 88.69 261 ASN A C 1
ATOM 2081 O O . ASN A 1 261 ? -5.437 -7.623 -2.152 1.00 88.69 261 ASN A O 1
ATOM 2085 N N . SER A 1 262 ? -7.615 -7.104 -2.336 1.00 91.94 262 SER A N 1
ATOM 2086 C CA . SER A 1 262 ? -7.464 -5.738 -1.845 1.00 91.94 262 SER A CA 1
ATOM 2087 C C . SER A 1 262 ? -8.706 -5.183 -1.146 1.00 91.94 262 SER A C 1
ATOM 2089 O O . SER A 1 262 ? -9.848 -5.533 -1.445 1.00 91.94 262 SER A O 1
ATOM 2091 N N . MET A 1 263 ? -8.472 -4.273 -0.200 1.00 95.31 263 MET A N 1
ATOM 2092 C CA . MET A 1 263 ? -9.510 -3.568 0.552 1.00 95.31 263 MET A CA 1
ATOM 2093 C C . MET A 1 263 ? -9.063 -2.139 0.849 1.00 95.31 263 MET A C 1
ATOM 2095 O O . MET A 1 263 ? -7.919 -1.905 1.241 1.00 95.31 263 MET A O 1
ATOM 2099 N N . TYR A 1 264 ? -9.978 -1.185 0.715 1.00 97.31 264 TYR A N 1
ATOM 2100 C CA . TYR A 1 264 ? -9.775 0.173 1.208 1.00 97.31 264 TYR A CA 1
ATOM 2101 C C . TYR A 1 264 ? -10.259 0.292 2.655 1.00 97.31 264 TYR A C 1
ATOM 2103 O O . TYR A 1 264 ? -11.320 -0.231 2.998 1.00 97.31 264 TYR A O 1
ATOM 2111 N N . ILE A 1 265 ? -9.488 0.996 3.483 1.00 98.00 265 ILE A N 1
ATOM 2112 C CA . ILE A 1 265 ? -9.741 1.248 4.904 1.00 98.00 265 ILE A CA 1
ATOM 2113 C C . ILE A 1 265 ? -9.661 2.758 5.133 1.00 98.00 265 ILE A C 1
ATOM 2115 O O . ILE A 1 265 ? -8.628 3.371 4.884 1.00 98.00 265 ILE A O 1
ATOM 2119 N N . MET A 1 266 ? -10.738 3.351 5.637 1.00 97.69 266 MET A N 1
ATOM 2120 C CA . MET A 1 266 ? -10.846 4.771 5.970 1.00 97.69 266 MET A CA 1
ATOM 2121 C C . MET A 1 266 ? -11.198 4.892 7.464 1.00 97.69 266 MET A C 1
ATOM 2123 O O . MET A 1 266 ? -12.365 4.715 7.826 1.00 97.69 266 MET A O 1
ATOM 2127 N N . PRO A 1 267 ? -10.224 5.135 8.359 1.00 97.44 267 PRO A N 1
ATOM 2128 C CA . PRO A 1 267 ? -10.479 5.375 9.780 1.00 97.44 267 PRO A CA 1
ATOM 2129 C C . PRO A 1 267 ? -11.402 6.579 10.001 1.00 97.44 267 PRO A C 1
ATOM 2131 O O . PRO A 1 267 ? -11.324 7.566 9.266 1.00 97.44 267 PRO A O 1
ATOM 2134 N N . ILE A 1 268 ? -12.275 6.503 11.009 1.00 95.56 268 ILE A N 1
ATOM 2135 C CA . ILE A 1 268 ? -13.202 7.589 11.347 1.00 95.56 268 ILE A CA 1
ATOM 2136 C C . ILE A 1 268 ? -12.506 8.588 12.276 1.00 95.56 268 ILE A C 1
ATOM 2138 O O . ILE A 1 268 ? -12.199 8.274 13.423 1.00 95.56 268 ILE A O 1
ATOM 2142 N N . SER A 1 269 ? -12.295 9.809 11.781 1.00 91.88 269 SER A N 1
ATOM 2143 C CA . SER A 1 269 ? -11.647 10.889 12.532 1.00 91.88 269 SER A CA 1
ATOM 2144 C C . SER A 1 269 ? -12.393 11.254 13.815 1.00 91.88 269 SER A C 1
ATOM 2146 O O . SER A 1 269 ? -13.625 11.244 13.872 1.00 91.88 269 SER A O 1
ATOM 2148 N N . HIS A 1 270 ? -11.635 11.615 14.848 1.00 88.88 270 HIS A N 1
ATOM 2149 C CA . HIS A 1 270 ? -12.170 12.113 16.114 1.00 88.88 270 HIS A CA 1
ATOM 2150 C C . HIS A 1 270 ? -12.234 13.654 16.123 1.00 88.88 270 HIS A C 1
ATOM 2152 O O . HIS A 1 270 ? -11.447 14.300 15.426 1.00 88.88 270 HIS A O 1
ATOM 2158 N N . PRO A 1 271 ? -13.121 14.278 16.924 1.00 90.44 271 PRO A N 1
ATOM 2159 C CA . PRO A 1 271 ? -13.117 15.727 17.115 1.00 90.44 271 PRO A CA 1
ATOM 2160 C C . PRO A 1 271 ? -11.739 16.232 17.569 1.00 90.44 271 PRO A C 1
ATOM 2162 O O . PRO A 1 271 ? -11.153 15.682 18.499 1.00 90.44 271 PRO A O 1
ATOM 2165 N N . GLY A 1 272 ? -11.222 17.270 16.906 1.00 88.81 272 GLY A N 1
ATOM 2166 C CA . GLY A 1 272 ? -9.897 17.838 17.186 1.00 88.81 272 GLY A CA 1
ATOM 2167 C C . GLY A 1 272 ? -8.704 17.085 16.577 1.00 88.81 272 GLY A C 1
ATOM 2168 O O . GLY A 1 272 ? -7.578 17.533 16.757 1.00 88.81 272 GLY A O 1
ATOM 2169 N N . VAL A 1 273 ? -8.924 15.989 15.839 1.00 91.31 273 VAL A N 1
ATOM 2170 C CA . VAL A 1 273 ? -7.868 15.185 15.194 1.00 91.31 273 VAL A CA 1
ATOM 2171 C C . VAL A 1 273 ? -8.044 15.225 13.673 1.00 91.31 273 VAL A C 1
ATOM 2173 O O . VAL A 1 273 ? -9.144 15.011 13.161 1.00 91.31 273 VAL A O 1
ATOM 2176 N N . THR A 1 274 ? -6.972 15.497 12.922 1.00 92.31 274 THR A N 1
ATOM 2177 C CA . THR A 1 274 ? -7.060 15.579 11.447 1.00 92.31 274 THR A CA 1
ATOM 2178 C C . THR A 1 274 ? -7.258 14.202 10.801 1.00 92.31 274 THR A C 1
ATOM 2180 O O . THR A 1 274 ? -6.932 13.166 11.387 1.00 92.31 274 THR A O 1
ATOM 2183 N N . ALA A 1 275 ? -7.772 14.156 9.567 1.00 93.88 275 ALA A N 1
ATOM 2184 C CA . ALA A 1 275 ? -7.971 12.895 8.846 1.00 93.88 275 ALA A CA 1
ATOM 2185 C C . ALA A 1 275 ? -6.639 12.172 8.570 1.00 93.88 275 ALA A C 1
ATOM 2187 O O . ALA A 1 275 ? -6.520 10.977 8.848 1.00 93.88 275 ALA A O 1
ATOM 2188 N N . VAL A 1 276 ? -5.614 12.909 8.123 1.00 94.00 276 VAL A N 1
ATOM 2189 C CA . VAL A 1 276 ? -4.256 12.374 7.936 1.00 94.00 276 VAL A CA 1
ATOM 2190 C C . VAL A 1 276 ? -3.649 11.893 9.254 1.00 94.00 276 VAL A C 1
ATOM 2192 O O . VAL A 1 276 ? -3.040 10.828 9.286 1.00 94.00 276 VAL A O 1
ATOM 2195 N N . GLU A 1 277 ? -3.837 12.608 10.365 1.00 94.19 277 GLU A N 1
ATOM 2196 C CA . GLU A 1 277 ? -3.376 12.134 11.674 1.00 94.19 277 GLU A CA 1
ATOM 2197 C C . GLU A 1 277 ? -4.093 10.849 12.108 1.00 94.19 277 GLU A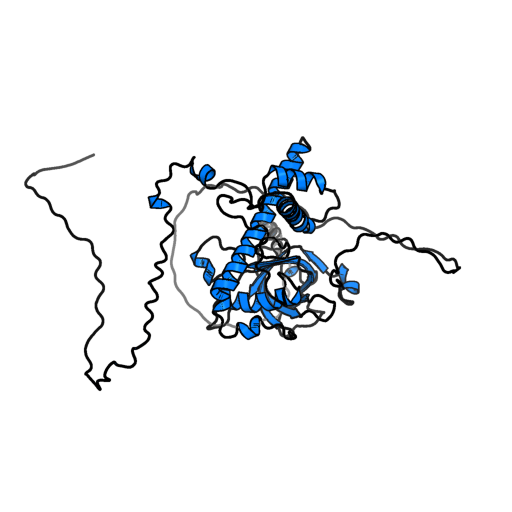 C 1
ATOM 2199 O O . GLU A 1 277 ? -3.438 9.895 12.526 1.00 94.19 277 GLU A O 1
ATOM 2204 N N . THR A 1 278 ? -5.420 10.788 11.959 1.00 95.44 278 THR A N 1
ATOM 2205 C CA . THR A 1 278 ? -6.223 9.588 12.260 1.00 95.44 278 THR A CA 1
ATOM 2206 C C . THR A 1 278 ? -5.738 8.389 11.436 1.00 95.44 278 THR A C 1
ATOM 2208 O O . THR A 1 278 ? -5.609 7.276 11.955 1.00 95.44 278 THR A O 1
ATOM 2211 N N . MET A 1 279 ? -5.398 8.628 10.164 1.00 96.25 279 MET A N 1
ATOM 2212 C CA . MET A 1 279 ? -4.785 7.643 9.276 1.00 96.25 279 MET A CA 1
ATOM 2213 C C . MET A 1 279 ? -3.406 7.209 9.777 1.00 96.25 279 MET A C 1
ATOM 2215 O O . MET A 1 279 ? -3.213 6.017 9.978 1.00 96.25 279 MET A O 1
ATOM 2219 N N . ILE A 1 280 ? -2.480 8.126 10.081 1.00 95.69 280 ILE A N 1
ATOM 2220 C CA . ILE A 1 280 ? -1.133 7.787 10.583 1.00 95.69 280 ILE A CA 1
ATOM 2221 C C . ILE A 1 280 ? -1.211 6.980 11.893 1.00 95.69 280 ILE A C 1
ATOM 2223 O O . ILE A 1 280 ? -0.495 5.985 12.053 1.00 95.69 280 ILE A O 1
ATOM 2227 N N . ARG A 1 281 ? -2.117 7.362 12.804 1.00 94.56 281 ARG A N 1
ATOM 2228 C CA . ARG A 1 281 ? -2.380 6.662 14.074 1.00 94.56 281 ARG A CA 1
ATOM 2229 C C . ARG A 1 281 ? -2.866 5.223 13.870 1.00 94.56 281 ARG A C 1
ATOM 2231 O O . ARG A 1 281 ? -2.500 4.363 14.661 1.00 94.56 281 ARG A O 1
ATOM 2238 N N . ASN A 1 282 ? -3.610 4.949 12.797 1.00 95.50 282 ASN A N 1
ATOM 2239 C CA . ASN A 1 282 ? -4.068 3.606 12.414 1.00 95.50 282 ASN A CA 1
ATOM 2240 C C . ASN A 1 282 ? -3.033 2.819 11.590 1.00 95.50 282 ASN A C 1
ATOM 2242 O O . ASN A 1 282 ? -2.837 1.623 11.800 1.00 95.50 282 ASN A O 1
ATOM 2246 N N . TYR A 1 283 ? -2.348 3.494 10.671 1.00 96.38 283 TYR A N 1
ATOM 2247 C CA . TYR A 1 283 ? -1.375 2.929 9.742 1.00 96.38 283 TYR A CA 1
ATOM 2248 C C . TYR A 1 283 ? -0.178 2.314 10.472 1.00 96.38 283 TYR A C 1
ATOM 2250 O O . TYR A 1 283 ? 0.235 1.190 10.182 1.00 96.38 283 TYR A O 1
ATOM 2258 N N . ILE A 1 284 ? 0.358 3.034 11.463 1.00 95.06 284 ILE A N 1
ATOM 2259 C CA . ILE A 1 284 ? 1.564 2.631 12.190 1.00 95.06 284 ILE A CA 1
ATOM 2260 C C . ILE A 1 284 ? 1.396 1.285 12.943 1.00 95.06 284 ILE A C 1
ATOM 2262 O O . ILE A 1 284 ? 2.249 0.411 12.770 1.00 95.06 284 ILE A O 1
ATOM 2266 N N . PRO A 1 285 ? 0.321 1.049 13.723 1.00 94.44 285 PRO A N 1
ATOM 2267 C CA . PRO A 1 285 ? 0.013 -0.265 14.293 1.00 94.44 285 PRO A CA 1
ATOM 2268 C C . PRO A 1 285 ? -0.094 -1.401 13.269 1.00 94.44 285 PRO A C 1
ATOM 2270 O O . PRO A 1 285 ? 0.310 -2.523 13.574 1.00 94.44 285 PRO A O 1
ATOM 2273 N N . ILE A 1 286 ? -0.616 -1.135 12.066 1.00 96.19 286 ILE A N 1
ATOM 2274 C CA . ILE A 1 286 ? -0.776 -2.155 11.019 1.00 96.19 286 ILE A CA 1
ATOM 2275 C C . ILE A 1 286 ? 0.591 -2.562 10.458 1.00 96.19 286 ILE A C 1
ATOM 2277 O O . ILE A 1 286 ? 0.913 -3.751 10.440 1.00 96.19 286 ILE A O 1
ATOM 2281 N N . ILE A 1 287 ? 1.441 -1.605 10.072 1.00 95.25 287 ILE A N 1
ATOM 2282 C CA . ILE A 1 287 ? 2.793 -1.923 9.577 1.00 95.25 287 ILE A CA 1
ATOM 2283 C C . ILE A 1 287 ? 3.683 -2.536 10.672 1.00 95.25 287 ILE A C 1
ATOM 2285 O O . ILE A 1 287 ? 4.508 -3.390 10.361 1.00 95.25 287 ILE A O 1
ATOM 2289 N N . ASP A 1 288 ? 3.485 -2.187 11.952 1.00 93.69 288 ASP A N 1
ATOM 2290 C CA . ASP A 1 288 ? 4.130 -2.869 13.087 1.00 93.69 288 ASP A CA 1
ATOM 2291 C C . ASP A 1 288 ? 3.662 -4.327 13.229 1.00 93.69 288 ASP A C 1
ATOM 2293 O O . ASP A 1 288 ? 4.467 -5.202 13.552 1.00 93.69 288 ASP A O 1
ATOM 2297 N N . ALA A 1 289 ? 2.376 -4.602 12.987 1.00 93.56 289 ALA A N 1
ATOM 2298 C CA . ALA A 1 289 ? 1.794 -5.937 13.081 1.00 93.56 289 ALA A CA 1
ATOM 2299 C C . ALA A 1 289 ? 2.266 -6.860 11.943 1.00 93.56 289 ALA A C 1
ATOM 2301 O O . ALA A 1 289 ? 2.715 -7.975 12.211 1.00 93.56 289 ALA A O 1
ATOM 2302 N N . PHE A 1 290 ? 2.216 -6.409 10.689 1.00 93.75 290 PHE A N 1
ATOM 2303 C CA . PHE A 1 290 ? 2.661 -7.207 9.533 1.00 93.75 290 PHE A CA 1
ATOM 2304 C C . PHE A 1 290 ? 4.171 -7.100 9.256 1.00 93.75 290 PHE A C 1
ATOM 2306 O O . PHE A 1 290 ? 4.708 -7.887 8.484 1.00 93.75 290 PHE A O 1
ATOM 2313 N N . LYS A 1 291 ? 4.878 -6.203 9.961 1.00 93.00 291 LYS A N 1
ATOM 2314 C CA . LYS A 1 291 ? 6.331 -5.944 9.867 1.00 93.00 291 LYS A CA 1
ATOM 2315 C C . LYS A 1 291 ? 6.781 -5.386 8.516 1.00 93.00 291 LYS A C 1
ATOM 2317 O O . LYS A 1 291 ? 7.889 -5.639 8.042 1.00 93.00 291 LYS A O 1
ATOM 2322 N N . LEU A 1 292 ? 5.898 -4.606 7.908 1.00 93.88 292 LEU A N 1
ATOM 2323 C CA . LEU A 1 292 ? 6.126 -3.972 6.620 1.00 93.88 292 LEU A CA 1
ATOM 2324 C C . LEU A 1 292 ? 7.123 -2.818 6.758 1.00 93.88 292 LEU A C 1
ATOM 2326 O O . LEU A 1 292 ? 7.245 -2.188 7.812 1.00 93.88 292 LEU A O 1
ATOM 2330 N N . TYR A 1 293 ? 7.847 -2.530 5.680 1.00 95.00 293 TYR A N 1
ATOM 2331 C CA . TYR A 1 293 ? 8.703 -1.345 5.570 1.00 95.00 293 TYR A CA 1
ATOM 2332 C C . TYR A 1 293 ? 9.814 -1.227 6.640 1.00 95.00 293 TYR A C 1
ATOM 2334 O O . TYR A 1 293 ? 10.252 -0.128 6.983 1.00 95.00 293 TYR A O 1
ATOM 2342 N N . GLY A 1 294 ? 10.264 -2.364 7.196 1.00 91.62 294 GLY A N 1
ATOM 2343 C CA . GLY A 1 294 ? 11.278 -2.461 8.263 1.00 91.62 294 GLY A CA 1
ATOM 2344 C C . GLY A 1 294 ? 10.749 -2.307 9.697 1.00 91.62 294 GLY A C 1
ATOM 2345 O O . GLY A 1 294 ? 11.505 -2.408 10.675 1.00 91.62 294 GLY A O 1
ATOM 2346 N N . ARG A 1 295 ? 9.444 -2.082 9.860 1.00 91.88 295 ARG A N 1
ATOM 2347 C CA . ARG A 1 295 ? 8.787 -2.017 11.169 1.00 91.88 295 ARG A CA 1
ATOM 2348 C C . ARG A 1 295 ? 8.722 -3.406 11.827 1.00 91.88 295 ARG A C 1
ATOM 2350 O O . ARG A 1 295 ? 8.821 -4.416 11.139 1.00 91.88 295 ARG A O 1
ATOM 2357 N N . PRO A 1 296 ? 8.624 -3.501 13.166 1.00 89.75 296 PRO A N 1
ATOM 2358 C CA . PRO A 1 296 ? 8.599 -2.427 14.160 1.00 89.75 296 PRO A CA 1
ATOM 2359 C C . PRO A 1 296 ? 9.990 -1.923 14.599 1.00 89.75 296 PRO A C 1
ATOM 2361 O O . PRO A 1 296 ? 10.115 -1.392 15.697 1.00 89.75 296 PRO A O 1
ATOM 2364 N N . LYS A 1 297 ? 11.062 -2.109 13.805 1.00 89.75 297 LYS A N 1
ATOM 2365 C CA . LYS A 1 297 ? 12.413 -1.638 14.182 1.00 89.75 297 LYS A CA 1
ATOM 2366 C C . LYS A 1 297 ? 12.669 -0.173 13.819 1.00 89.75 297 LYS A C 1
ATOM 2368 O O . LYS A 1 297 ? 13.117 0.594 14.666 1.00 89.75 297 LYS A O 1
ATOM 2373 N N . ARG A 1 298 ? 12.474 0.175 12.545 1.00 90.56 298 ARG A N 1
ATOM 2374 C CA . ARG A 1 298 ? 12.632 1.518 11.956 1.00 90.56 298 ARG A CA 1
ATOM 2375 C C . ARG A 1 298 ? 12.021 1.481 10.555 1.00 90.56 298 ARG A C 1
ATOM 2377 O O . ARG A 1 298 ? 12.081 0.435 9.919 1.00 90.56 298 ARG A O 1
ATOM 2384 N N . LEU A 1 299 ? 11.483 2.594 10.060 1.00 92.12 299 LEU A N 1
ATOM 2385 C CA . LEU A 1 299 ? 11.177 2.699 8.630 1.00 92.12 299 LEU A CA 1
ATOM 2386 C C . LEU A 1 299 ? 12.479 2.613 7.815 1.00 92.12 299 LEU A C 1
ATOM 2388 O O . LEU A 1 299 ? 13.471 3.265 8.156 1.00 92.12 299 LEU A O 1
ATOM 2392 N N . ILE A 1 300 ? 12.479 1.807 6.755 1.00 93.88 300 ILE A N 1
ATOM 2393 C CA . ILE A 1 300 ? 13.562 1.790 5.766 1.00 93.88 300 ILE A CA 1
ATOM 2394 C C . ILE A 1 300 ? 13.386 3.006 4.848 1.00 93.88 300 ILE A C 1
ATOM 2396 O O . ILE A 1 300 ? 12.310 3.227 4.301 1.00 93.88 300 ILE A O 1
ATOM 2400 N N . SER A 1 301 ? 14.451 3.796 4.709 1.00 88.81 301 SER A N 1
ATOM 2401 C CA . SER A 1 301 ? 14.516 5.016 3.886 1.00 88.81 301 SER A CA 1
ATOM 2402 C C . SER A 1 301 ? 15.448 4.880 2.674 1.00 88.81 301 SER A C 1
ATOM 2404 O O . SER A 1 301 ? 15.722 5.855 1.986 1.00 88.81 301 SER A O 1
ATOM 2406 N N . ASP A 1 302 ? 15.999 3.687 2.469 1.00 91.25 302 ASP A N 1
ATOM 2407 C CA . ASP A 1 302 ? 16.944 3.349 1.405 1.00 91.25 302 ASP A CA 1
ATOM 2408 C C . ASP A 1 302 ? 16.196 3.132 0.076 1.00 91.25 302 ASP A C 1
ATOM 2410 O O . ASP A 1 302 ? 15.114 2.547 0.079 1.00 91.25 302 ASP A O 1
ATOM 2414 N N . LYS A 1 303 ? 16.749 3.588 -1.054 1.00 91.44 303 LYS A N 1
ATOM 2415 C CA . LYS A 1 303 ? 16.173 3.366 -2.394 1.00 91.44 303 LYS A CA 1
ATOM 2416 C C . LYS A 1 303 ? 16.551 2.010 -3.010 1.00 91.44 303 LYS A C 1
ATOM 2418 O O . LYS A 1 303 ? 15.890 1.582 -3.953 1.00 91.44 303 LYS A O 1
ATOM 2423 N N . THR A 1 304 ? 17.583 1.344 -2.490 1.00 90.69 304 THR A N 1
ATOM 2424 C CA . THR A 1 304 ? 18.106 0.058 -2.999 1.00 90.69 304 THR A CA 1
ATOM 2425 C C . THR A 1 304 ? 17.510 -1.165 -2.298 1.00 90.69 304 THR A C 1
ATOM 2427 O O . THR A 1 304 ? 17.566 -2.284 -2.798 1.00 90.69 304 THR A O 1
ATOM 2430 N N . ASN A 1 305 ? 16.889 -0.977 -1.133 1.00 92.50 305 ASN A N 1
ATOM 2431 C CA . ASN A 1 305 ? 16.317 -2.072 -0.357 1.00 92.50 305 ASN A CA 1
ATOM 2432 C C . ASN A 1 305 ? 14.874 -2.368 -0.798 1.00 92.50 305 ASN A C 1
ATOM 2434 O O . ASN A 1 305 ? 13.997 -1.534 -0.581 1.00 92.50 305 ASN A O 1
ATOM 2438 N N . MET A 1 306 ? 14.609 -3.558 -1.352 1.00 91.06 306 MET A N 1
ATOM 2439 C CA . MET A 1 306 ? 13.284 -3.969 -1.864 1.00 91.06 306 MET A CA 1
ATOM 2440 C C . MET A 1 306 ? 12.133 -3.828 -0.849 1.00 91.06 306 MET A C 1
ATOM 2442 O O . MET A 1 306 ? 10.990 -3.614 -1.243 1.00 91.06 306 MET A O 1
ATOM 2446 N N . HIS A 1 307 ? 12.412 -3.894 0.459 1.00 91.56 307 HIS A N 1
ATOM 2447 C CA . HIS A 1 307 ? 11.408 -3.701 1.512 1.00 91.56 307 HIS A CA 1
ATOM 2448 C C . HIS A 1 307 ? 11.173 -2.222 1.877 1.00 91.56 307 HIS A C 1
ATOM 2450 O O . HIS A 1 307 ? 10.559 -1.935 2.901 1.00 91.56 307 HIS A O 1
ATOM 2456 N N . SER A 1 308 ? 11.674 -1.270 1.093 1.00 94.06 308 SER A N 1
ATOM 2457 C CA . SER A 1 308 ? 11.481 0.168 1.296 1.00 94.06 308 SER A CA 1
ATOM 2458 C C . SER A 1 308 ? 10.242 0.697 0.568 1.00 94.06 308 SER A C 1
ATOM 2460 O O . SER A 1 308 ? 10.008 0.353 -0.590 1.00 94.06 308 SER A O 1
ATOM 2462 N N . MET A 1 309 ? 9.518 1.635 1.193 1.00 93.88 309 MET A N 1
ATOM 2463 C CA . MET A 1 309 ? 8.493 2.444 0.502 1.00 93.88 309 MET A CA 1
ATOM 2464 C C . MET A 1 309 ? 9.087 3.300 -0.630 1.00 93.88 309 MET A C 1
ATOM 2466 O O . MET A 1 309 ? 8.370 3.754 -1.514 1.00 93.88 309 MET A O 1
ATOM 2470 N N . LEU A 1 310 ? 10.399 3.558 -0.575 1.00 94.44 310 LEU A N 1
ATOM 2471 C CA . LEU A 1 310 ? 11.145 4.354 -1.549 1.00 94.44 310 LEU A CA 1
ATOM 2472 C C . LEU A 1 310 ? 11.960 3.475 -2.513 1.00 94.44 310 LEU A C 1
ATOM 2474 O O . LEU A 1 310 ? 12.798 4.001 -3.246 1.00 94.44 310 LEU A O 1
ATOM 2478 N N . PHE A 1 311 ? 11.754 2.151 -2.504 1.00 94.50 311 PHE A N 1
ATOM 2479 C CA . PHE A 1 311 ? 12.506 1.235 -3.359 1.00 94.50 311 PHE A CA 1
ATOM 2480 C C . PHE A 1 311 ? 12.334 1.585 -4.840 1.00 94.50 311 PHE A C 1
ATOM 2482 O O . PHE A 1 311 ? 11.211 1.762 -5.311 1.00 94.50 311 PHE A O 1
ATOM 2489 N N . GLY A 1 312 ? 13.450 1.680 -5.566 1.00 90.69 312 GLY A N 1
ATOM 2490 C CA . GLY A 1 312 ? 13.465 1.959 -7.002 1.00 90.69 312 GLY A CA 1
ATOM 2491 C C . GLY A 1 312 ? 12.959 3.349 -7.404 1.00 90.69 312 GLY A C 1
ATOM 2492 O O . GLY A 1 312 ? 12.919 3.627 -8.597 1.00 90.69 312 GLY A O 1
ATOM 2493 N N . LEU A 1 313 ? 12.578 4.217 -6.451 1.00 93.00 313 LEU A N 1
ATOM 2494 C CA . LEU A 1 313 ? 12.006 5.538 -6.730 1.00 93.00 313 LEU A CA 1
ATOM 2495 C C . LEU A 1 313 ? 12.957 6.341 -7.638 1.00 93.00 313 LEU A C 1
ATOM 2497 O O . LEU A 1 313 ? 14.076 6.623 -7.185 1.00 93.00 313 LEU A O 1
ATOM 2501 N N . PRO A 1 314 ? 12.536 6.753 -8.852 1.00 92.75 314 PRO A N 1
ATOM 2502 C CA . PRO A 1 314 ? 13.420 7.397 -9.818 1.00 92.75 314 PRO A CA 1
ATOM 2503 C C . PRO A 1 314 ? 14.149 8.642 -9.299 1.00 92.75 314 PRO A C 1
ATOM 2505 O O . PRO A 1 314 ? 13.803 9.255 -8.279 1.00 92.75 314 PRO A O 1
ATOM 2508 N N . SER A 1 315 ? 15.212 9.003 -10.007 1.00 90.88 315 SER A N 1
ATOM 2509 C CA . SER A 1 315 ? 16.011 10.203 -9.771 1.00 90.88 315 SER A CA 1
ATOM 2510 C C . SER A 1 315 ? 16.259 10.934 -11.083 1.00 90.88 315 SER A C 1
ATOM 2512 O O . SER A 1 315 ? 16.706 10.314 -12.053 1.00 90.88 315 SER A O 1
ATOM 2514 N N . LEU A 1 316 ? 16.019 12.250 -11.071 1.00 89.62 316 LEU A N 1
ATOM 2515 C CA . LEU A 1 316 ? 16.186 13.144 -12.218 1.00 89.62 316 LEU A CA 1
ATOM 2516 C C . LEU A 1 316 ? 17.519 12.889 -12.956 1.00 89.62 316 LEU A C 1
ATOM 2518 O O . LEU A 1 316 ? 18.544 12.702 -12.296 1.00 89.62 316 LEU A O 1
ATOM 2522 N N . PRO A 1 317 ? 17.526 12.870 -14.303 1.00 91.06 317 PRO A N 1
ATOM 2523 C CA . PRO A 1 317 ? 16.418 13.214 -15.206 1.00 91.06 317 PRO A CA 1
ATOM 2524 C C . PRO A 1 317 ? 15.366 12.102 -15.410 1.00 91.06 317 PRO A C 1
ATOM 2526 O O . PRO A 1 317 ? 14.408 12.311 -16.146 1.00 91.06 317 PRO A O 1
ATOM 2529 N N . HIS A 1 318 ? 15.517 10.932 -14.789 1.00 92.69 318 HIS A N 1
ATOM 2530 C CA . HIS A 1 318 ? 14.631 9.782 -15.000 1.00 92.69 318 HIS A CA 1
ATOM 2531 C C . HIS A 1 318 ? 13.288 9.944 -14.273 1.00 92.69 318 HIS A C 1
ATOM 2533 O O . HIS A 1 318 ? 13.240 10.487 -13.166 1.00 92.69 318 HIS A O 1
ATOM 2539 N N . TYR A 1 319 ? 12.210 9.431 -14.876 1.00 90.75 319 TYR A N 1
ATOM 2540 C CA . TYR A 1 319 ? 10.840 9.543 -14.350 1.00 90.75 319 TYR A CA 1
ATOM 2541 C C . TYR A 1 319 ? 10.061 8.214 -14.304 1.00 90.75 319 TYR A C 1
ATOM 2543 O O . TYR A 1 319 ? 9.014 8.155 -13.666 1.00 90.75 319 TYR A O 1
ATOM 2551 N N . GLN A 1 320 ? 10.568 7.150 -14.933 1.00 92.88 320 GLN A N 1
ATOM 2552 C CA . GLN A 1 320 ? 9.980 5.803 -14.932 1.00 92.88 320 GLN A CA 1
ATOM 2553 C C . GLN A 1 320 ? 10.802 4.874 -14.035 1.00 92.88 320 GLN A C 1
ATOM 2555 O O . GLN A 1 320 ? 12.018 5.042 -13.918 1.00 92.88 320 GLN A O 1
ATOM 2560 N N . TYR A 1 321 ? 10.180 3.865 -13.430 1.00 94.31 321 TYR A N 1
ATOM 2561 C CA . TYR A 1 321 ? 10.894 2.873 -12.613 1.00 94.31 321 TYR A CA 1
ATOM 2562 C C . TYR A 1 321 ? 11.710 1.901 -13.479 1.00 94.31 321 TYR A C 1
ATOM 2564 O O . TYR A 1 321 ? 12.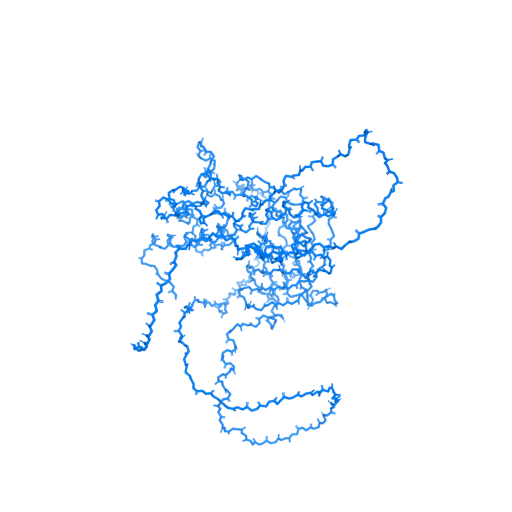820 1.507 -13.114 1.00 94.31 321 TYR A O 1
ATOM 2572 N N . LEU A 1 322 ? 11.173 1.518 -14.637 1.00 94.69 322 LEU A N 1
ATOM 2573 C CA . LEU A 1 322 ? 11.701 0.459 -15.497 1.00 94.69 322 LEU A CA 1
ATOM 2574 C C . LEU A 1 322 ? 11.369 0.772 -16.963 1.00 94.69 322 LEU A C 1
ATOM 2576 O O . LEU A 1 322 ? 10.322 1.359 -17.233 1.00 94.69 322 LEU A O 1
ATOM 2580 N N . SER A 1 323 ? 12.223 0.399 -17.925 1.00 94.44 323 SER A N 1
ATOM 2581 C CA . SER A 1 323 ? 11.845 0.555 -19.338 1.00 94.44 323 SER A CA 1
ATOM 2582 C C . SER A 1 323 ? 10.813 -0.499 -19.740 1.00 94.44 323 SER A C 1
ATOM 2584 O O . SER A 1 323 ? 10.803 -1.616 -19.217 1.00 94.44 323 SER A O 1
ATOM 2586 N N . SER A 1 324 ? 9.980 -0.199 -20.741 1.00 93.56 324 SER A N 1
ATOM 2587 C CA . SER A 1 324 ? 9.008 -1.170 -21.262 1.00 93.56 324 SER A CA 1
ATOM 2588 C C . SER A 1 324 ? 9.665 -2.454 -21.788 1.00 93.56 324 SER A C 1
ATOM 2590 O O . SER A 1 324 ? 9.034 -3.504 -21.757 1.00 93.56 324 SER A O 1
ATOM 2592 N N . LYS A 1 325 ? 10.929 -2.393 -22.240 1.00 94.81 325 LYS A N 1
ATOM 2593 C CA . LYS A 1 325 ? 11.685 -3.569 -22.710 1.00 94.81 325 LYS A CA 1
ATOM 2594 C C . LYS A 1 325 ? 12.153 -4.449 -21.554 1.00 94.81 325 LYS A C 1
ATOM 2596 O O . LYS A 1 325 ? 12.134 -5.668 -21.676 1.00 94.81 325 LYS A O 1
ATOM 2601 N N . ASP A 1 326 ? 12.560 -3.837 -20.446 1.00 94.81 326 ASP A N 1
ATOM 2602 C CA . ASP A 1 326 ? 13.004 -4.564 -19.254 1.00 94.81 326 ASP A CA 1
ATOM 2603 C C . ASP A 1 326 ? 11.799 -5.179 -18.526 1.00 94.81 326 ASP A C 1
ATOM 2605 O O . ASP A 1 326 ? 11.833 -6.344 -18.144 1.00 94.81 326 ASP A O 1
ATOM 2609 N N . ALA A 1 327 ? 10.670 -4.464 -18.468 1.00 95.56 327 ALA A N 1
ATOM 2610 C CA . ALA A 1 327 ? 9.402 -5.027 -18.004 1.00 95.56 327 ALA A CA 1
ATOM 2611 C C . ALA A 1 327 ? 8.903 -6.181 -18.898 1.00 95.56 327 ALA A C 1
ATOM 2613 O O . ALA A 1 327 ? 8.380 -7.171 -18.387 1.00 95.56 327 ALA A O 1
ATOM 2614 N N . GLU A 1 328 ? 9.059 -6.088 -20.227 1.00 95.94 328 GLU A N 1
ATOM 2615 C CA . GLU A 1 328 ? 8.726 -7.177 -21.159 1.00 95.94 328 GLU A CA 1
ATOM 2616 C C . GLU A 1 328 ? 9.642 -8.398 -20.981 1.00 95.94 328 GLU A C 1
ATOM 2618 O O . GLU A 1 328 ? 9.139 -9.521 -21.008 1.00 95.94 328 GLU A O 1
ATOM 2623 N N . ARG A 1 329 ? 10.941 -8.198 -20.709 1.00 94.81 329 ARG A N 1
ATOM 2624 C CA . ARG A 1 329 ? 11.884 -9.266 -20.328 1.00 94.81 329 ARG A CA 1
ATOM 2625 C C . ARG A 1 329 ? 11.462 -9.941 -19.024 1.00 94.81 329 ARG A C 1
ATOM 2627 O O . ARG A 1 329 ? 11.190 -11.139 -19.028 1.00 94.81 329 ARG A O 1
ATOM 2634 N N . ALA A 1 330 ? 11.336 -9.173 -17.940 1.00 94.56 330 ALA A N 1
ATOM 2635 C CA . ALA A 1 330 ? 10.964 -9.686 -16.623 1.00 94.56 330 ALA A CA 1
ATOM 2636 C C . ALA A 1 330 ? 9.621 -10.435 -16.657 1.00 94.56 330 ALA A C 1
ATOM 2638 O O . ALA A 1 330 ? 9.478 -11.488 -16.034 1.00 94.56 330 ALA A O 1
ATOM 2639 N N . PHE A 1 331 ? 8.653 -9.949 -17.443 1.00 94.56 331 PHE A N 1
ATOM 2640 C CA . PHE A 1 331 ? 7.418 -10.679 -17.715 1.00 94.56 331 PHE A CA 1
ATOM 2641 C C . PHE A 1 331 ? 7.670 -11.988 -18.478 1.00 94.56 331 PHE A C 1
ATOM 2643 O O . PHE A 1 331 ? 7.228 -13.044 -18.035 1.00 94.56 331 PHE A O 1
ATOM 2650 N N . ALA A 1 332 ? 8.377 -11.941 -19.610 1.00 93.12 332 ALA A N 1
ATOM 2651 C CA . ALA A 1 332 ? 8.587 -13.096 -20.483 1.00 93.12 332 ALA A CA 1
ATOM 2652 C C . ALA A 1 332 ? 9.383 -14.239 -19.826 1.00 93.12 332 ALA A C 1
ATOM 2654 O O . ALA A 1 332 ? 9.164 -15.397 -20.182 1.00 93.12 332 ALA A O 1
ATOM 2655 N N . GLU A 1 333 ? 10.281 -13.918 -18.891 1.00 93.38 333 GLU A N 1
ATOM 2656 C CA . GLU A 1 333 ? 11.098 -14.885 -18.149 1.00 93.38 333 GLU A CA 1
ATOM 2657 C C . GLU A 1 333 ? 10.355 -15.530 -16.969 1.00 93.38 333 GLU A C 1
ATOM 2659 O O . GLU A 1 333 ? 10.580 -16.704 -16.682 1.00 93.38 333 GLU A O 1
ATOM 2664 N N . ASN A 1 334 ? 9.452 -14.798 -16.302 1.00 92.38 334 ASN A N 1
ATOM 2665 C CA . ASN A 1 334 ? 8.765 -15.269 -15.089 1.00 92.38 334 ASN A CA 1
ATOM 2666 C C . ASN A 1 334 ? 7.303 -15.706 -15.329 1.00 92.38 334 ASN A C 1
ATOM 2668 O O . ASN A 1 334 ? 6.693 -16.316 -14.451 1.00 92.38 334 ASN A O 1
ATOM 2672 N N . PHE A 1 335 ? 6.713 -15.416 -16.495 1.00 91.31 335 PHE A N 1
ATOM 2673 C CA . PHE A 1 335 ? 5.326 -15.779 -16.793 1.00 91.31 335 PHE A CA 1
ATOM 2674 C C . PHE A 1 335 ? 5.122 -17.300 -16.881 1.00 91.31 335 PHE A C 1
ATOM 2676 O O . PHE A 1 335 ? 5.628 -17.972 -17.782 1.00 91.31 335 PHE A O 1
ATOM 2683 N N . SER A 1 336 ? 4.273 -17.821 -15.996 1.00 87.62 336 SER A N 1
ATOM 2684 C CA . SER A 1 336 ? 3.713 -19.172 -16.059 1.00 87.62 336 SER A CA 1
ATOM 2685 C C . SER A 1 336 ? 2.201 -19.126 -15.809 1.00 87.62 336 SER A C 1
ATOM 2687 O O . SER A 1 336 ? 1.680 -18.136 -15.295 1.00 87.62 336 SER A O 1
ATOM 2689 N N . MET A 1 337 ? 1.476 -20.175 -16.210 1.00 81.94 337 MET A N 1
ATOM 2690 C CA . MET A 1 337 ? 0.007 -20.202 -16.117 1.00 81.94 337 MET A CA 1
ATOM 2691 C C . MET A 1 337 ? -0.506 -20.298 -14.672 1.00 81.94 337 MET A C 1
ATOM 2693 O O . MET A 1 337 ? -1.613 -19.843 -14.400 1.00 81.94 337 MET A O 1
ATOM 2697 N N . ASP A 1 338 ? 0.314 -20.836 -13.766 1.00 81.06 338 ASP A N 1
ATOM 2698 C CA . ASP A 1 338 ? 0.009 -20.993 -12.340 1.00 81.06 338 ASP A CA 1
ATOM 2699 C C . ASP A 1 338 ? 0.564 -19.840 -11.474 1.00 81.06 338 ASP A C 1
ATOM 2701 O O . ASP A 1 338 ? 0.397 -19.856 -10.254 1.00 81.06 338 ASP A O 1
ATOM 2705 N N . LEU A 1 339 ? 1.232 -18.843 -12.078 1.00 81.38 339 LEU A N 1
ATOM 2706 C CA . LEU A 1 339 ? 1.852 -17.733 -11.349 1.00 81.38 339 LEU A CA 1
ATOM 2707 C C . LEU A 1 339 ? 0.795 -16.885 -10.632 1.00 81.38 339 LEU A C 1
ATOM 2709 O O . LEU A 1 339 ? -0.148 -16.373 -11.245 1.00 81.38 339 LEU A O 1
ATOM 2713 N N . ASN A 1 340 ? 0.982 -16.668 -9.333 1.00 79.75 340 ASN A N 1
ATOM 2714 C CA . ASN A 1 340 ? 0.058 -15.867 -8.549 1.00 79.75 340 ASN A CA 1
ATOM 2715 C C . ASN A 1 340 ? 0.236 -14.371 -8.859 1.00 79.75 340 ASN A C 1
ATOM 2717 O O . ASN A 1 340 ? 1.358 -13.868 -8.883 1.00 79.75 340 ASN A O 1
ATOM 2721 N N . TRP A 1 341 ? -0.857 -13.610 -9.026 1.00 77.31 341 TRP A N 1
ATOM 2722 C CA . TRP A 1 341 ? -0.754 -12.171 -9.328 1.00 77.31 341 TRP A CA 1
ATOM 2723 C C . TRP A 1 341 ? 0.102 -11.421 -8.290 1.00 77.31 341 TRP A C 1
ATOM 2725 O O . TRP A 1 341 ? 0.825 -10.484 -8.635 1.00 77.31 341 TRP A O 1
ATOM 2735 N N . PHE A 1 342 ? 0.021 -11.818 -7.017 1.00 75.94 342 PHE A N 1
ATOM 2736 C CA . PHE A 1 342 ? 0.754 -11.179 -5.920 1.00 75.94 342 PHE A CA 1
ATOM 2737 C C . PHE A 1 342 ? 2.284 -11.269 -6.029 1.00 75.94 342 PHE A C 1
ATOM 2739 O O . PHE A 1 342 ? 2.963 -10.540 -5.312 1.00 75.94 342 PHE A O 1
ATOM 2746 N N . GLU A 1 343 ? 2.830 -12.113 -6.906 1.00 85.50 343 GLU A N 1
ATOM 2747 C CA . GLU A 1 343 ? 4.278 -12.260 -7.105 1.00 85.50 343 GLU A CA 1
ATOM 2748 C C . GLU A 1 343 ? 4.838 -11.187 -8.059 1.00 85.50 343 GLU A C 1
ATOM 2750 O O . GLU A 1 343 ? 6.013 -10.830 -7.973 1.00 85.50 343 GLU A O 1
ATOM 2755 N N . TRP A 1 344 ? 4.000 -10.574 -8.909 1.00 90.56 344 TRP A N 1
ATOM 2756 C CA . TRP A 1 344 ? 4.439 -9.554 -9.872 1.00 90.56 344 TRP A CA 1
ATOM 2757 C C . TRP A 1 344 ? 5.151 -8.332 -9.267 1.00 90.56 344 TRP A C 1
ATOM 2759 O O . TRP A 1 344 ? 6.151 -7.909 -9.850 1.00 90.56 344 TRP A O 1
ATOM 2769 N N . PRO A 1 345 ? 4.722 -7.752 -8.126 1.00 90.81 345 PRO A N 1
ATOM 2770 C CA . PRO A 1 345 ? 5.460 -6.663 -7.490 1.00 90.81 345 PRO A CA 1
ATOM 2771 C C . PRO A 1 345 ? 6.844 -7.085 -6.984 1.00 90.81 345 PRO A C 1
ATOM 2773 O O . PRO A 1 345 ? 7.755 -6.260 -6.990 1.00 90.81 345 PRO A O 1
ATOM 2776 N N . GLU A 1 346 ? 7.030 -8.345 -6.578 1.00 90.81 346 GLU A N 1
ATOM 2777 C CA . GLU A 1 346 ? 8.335 -8.874 -6.160 1.00 90.81 346 GLU A CA 1
ATOM 2778 C C . GLU A 1 346 ? 9.233 -9.144 -7.378 1.00 90.81 346 GLU A C 1
ATOM 2780 O O . GLU A 1 346 ? 10.391 -8.734 -7.371 1.00 90.81 346 GLU A O 1
ATOM 2785 N N . ILE A 1 347 ? 8.680 -9.699 -8.464 1.00 93.62 347 ILE A N 1
ATOM 2786 C CA . ILE A 1 347 ? 9.370 -9.895 -9.754 1.00 93.62 347 ILE A CA 1
ATOM 2787 C C . ILE A 1 347 ? 9.843 -8.555 -10.344 1.00 93.62 347 ILE A C 1
ATOM 2789 O O . ILE A 1 347 ? 11.021 -8.405 -10.661 1.00 93.62 347 ILE A O 1
ATOM 2793 N N . MET A 1 348 ? 8.963 -7.550 -10.431 1.00 95.25 348 MET A N 1
ATOM 2794 C CA . MET A 1 348 ? 9.331 -6.210 -10.916 1.00 95.25 348 MET A CA 1
ATOM 2795 C C . MET A 1 348 ? 10.324 -5.513 -9.974 1.00 95.25 348 MET A C 1
ATOM 2797 O O . MET A 1 348 ? 11.227 -4.816 -10.436 1.00 95.25 348 MET A O 1
ATOM 2801 N N . SER A 1 349 ? 10.217 -5.739 -8.657 1.00 94.31 349 SER A N 1
ATOM 2802 C CA . SER A 1 349 ? 11.218 -5.235 -7.709 1.00 94.31 349 SER A CA 1
ATOM 2803 C C . SER A 1 349 ? 12.582 -5.913 -7.893 1.00 94.31 349 SER A C 1
ATOM 2805 O O . SER A 1 349 ? 13.613 -5.263 -7.719 1.00 94.31 349 SER A O 1
ATOM 2807 N N . LYS A 1 350 ? 12.601 -7.205 -8.250 1.00 94.00 350 LYS A N 1
ATOM 2808 C CA . LYS A 1 350 ? 13.825 -7.971 -8.506 1.00 94.00 350 LYS A CA 1
ATOM 2809 C C . LYS A 1 350 ? 14.540 -7.475 -9.761 1.00 94.00 350 LYS A C 1
ATOM 2811 O O . LYS A 1 350 ? 15.729 -7.211 -9.669 1.00 94.00 350 LYS A O 1
ATOM 2816 N N . GLU A 1 351 ? 13.836 -7.264 -10.876 1.00 94.75 351 GLU A N 1
ATOM 2817 C CA . GLU A 1 351 ? 14.436 -6.720 -12.113 1.00 94.75 351 GLU A CA 1
ATOM 2818 C C . GLU A 1 351 ? 15.136 -5.373 -11.851 1.00 94.75 351 GLU A C 1
ATOM 2820 O O . GLU A 1 351 ? 16.272 -5.155 -12.267 1.00 94.75 351 GLU A O 1
ATOM 2825 N N . ILE A 1 352 ? 14.499 -4.482 -11.081 1.00 94.00 352 ILE A N 1
ATOM 2826 C CA . ILE A 1 352 ? 15.087 -3.187 -10.697 1.00 94.00 352 ILE A CA 1
ATOM 2827 C C . ILE A 1 352 ? 16.327 -3.370 -9.804 1.00 94.00 352 ILE A C 1
ATOM 2829 O O . ILE A 1 352 ? 17.294 -2.625 -9.950 1.00 94.00 352 ILE A O 1
ATOM 2833 N N . ASN A 1 353 ? 16.328 -4.353 -8.898 1.00 93.81 353 ASN A N 1
ATOM 2834 C CA . ASN A 1 353 ? 17.480 -4.664 -8.046 1.00 93.81 353 ASN A CA 1
ATOM 2835 C C . ASN A 1 353 ? 18.641 -5.259 -8.868 1.00 93.81 353 ASN A C 1
ATOM 2837 O O . ASN A 1 353 ? 19.773 -4.792 -8.776 1.00 93.81 353 ASN A O 1
ATOM 2841 N N . ASP A 1 354 ? 18.354 -6.209 -9.758 1.00 92.88 354 ASP A N 1
ATOM 2842 C CA . ASP A 1 354 ? 19.335 -6.804 -10.667 1.00 92.88 354 ASP A CA 1
ATOM 2843 C C . ASP A 1 354 ? 19.945 -5.736 -11.601 1.00 92.88 354 ASP A C 1
ATOM 2845 O O . ASP A 1 354 ? 21.156 -5.735 -11.832 1.00 92.88 354 ASP A O 1
ATOM 2849 N N . LEU A 1 355 ? 19.162 -4.755 -12.069 1.00 92.00 355 LEU A N 1
ATOM 2850 C CA . LEU A 1 355 ? 19.680 -3.583 -12.790 1.00 92.00 355 LEU A CA 1
ATOM 2851 C C . LEU A 1 355 ? 20.537 -2.666 -11.899 1.00 92.00 355 LEU A C 1
ATOM 2853 O O . LEU A 1 355 ? 21.576 -2.182 -12.352 1.00 92.00 355 LEU A O 1
ATOM 2857 N N . GLN A 1 356 ? 20.154 -2.447 -10.635 1.00 90.25 356 GLN A N 1
ATOM 2858 C CA . GLN A 1 356 ? 20.945 -1.673 -9.666 1.00 90.25 356 GLN A CA 1
ATOM 2859 C C . GLN A 1 356 ? 22.279 -2.345 -9.308 1.00 90.25 356 GLN A C 1
ATOM 2861 O O . GLN A 1 356 ? 23.250 -1.634 -9.054 1.00 90.25 356 GLN A O 1
ATOM 2866 N N . MET A 1 357 ? 22.346 -3.681 -9.312 1.00 88.44 357 MET A N 1
ATOM 2867 C CA . MET A 1 357 ? 23.569 -4.443 -9.035 1.00 88.44 357 MET A CA 1
ATOM 2868 C C . MET A 1 357 ? 24.484 -4.597 -10.259 1.00 88.44 357 MET A C 1
ATOM 2870 O O . MET A 1 357 ? 25.703 -4.589 -10.103 1.00 88.44 357 MET A O 1
ATOM 2874 N N . ASN A 1 358 ? 23.924 -4.738 -11.467 1.00 87.44 358 ASN A N 1
ATOM 2875 C CA . ASN A 1 358 ? 24.707 -4.976 -12.687 1.00 87.44 358 ASN A CA 1
ATOM 2876 C C . ASN A 1 358 ? 25.184 -3.690 -13.392 1.00 87.44 358 ASN A C 1
ATOM 2878 O O . ASN A 1 358 ? 26.153 -3.733 -14.153 1.00 87.44 358 ASN A O 1
ATOM 2882 N N . CYS A 1 359 ? 24.542 -2.537 -13.167 1.00 79.12 359 CYS A N 1
ATOM 2883 C CA . CYS A 1 359 ? 24.985 -1.272 -13.757 1.00 79.12 359 CYS A CA 1
ATOM 2884 C C . CYS A 1 359 ? 26.193 -0.674 -13.009 1.00 79.12 359 CYS A C 1
ATOM 2886 O O . CYS A 1 359 ? 26.141 -0.422 -11.810 1.00 79.12 359 CYS A O 1
ATOM 2888 N N . SER A 1 360 ? 27.258 -0.320 -13.740 1.00 62.84 360 SER A N 1
ATOM 2889 C CA . SER A 1 360 ? 28.459 0.349 -13.190 1.00 62.84 360 SER A CA 1
ATOM 2890 C C . SER A 1 360 ? 28.231 1.793 -12.708 1.00 62.84 360 SER A C 1
ATOM 2892 O O . SER A 1 360 ? 29.119 2.407 -12.116 1.00 62.84 360 SER A O 1
ATOM 2894 N N . LYS A 1 361 ? 27.035 2.335 -12.949 1.00 74.44 361 LYS A N 1
ATOM 2895 C CA . LYS A 1 361 ? 26.475 3.530 -12.311 1.00 74.44 361 LYS A CA 1
ATOM 2896 C C . LYS A 1 361 ? 25.160 3.118 -11.659 1.00 74.44 361 LYS A C 1
ATOM 2898 O O . LYS A 1 361 ? 24.389 2.405 -12.296 1.00 74.44 361 LYS A O 1
ATOM 2903 N N . THR A 1 362 ? 24.879 3.600 -10.450 1.00 79.94 362 THR A N 1
ATOM 2904 C CA . THR A 1 362 ? 23.627 3.315 -9.730 1.00 79.94 362 THR A CA 1
ATOM 2905 C C . THR A 1 362 ? 22.410 3.558 -10.625 1.00 79.94 362 THR A C 1
ATOM 2907 O O . THR A 1 362 ? 22.200 4.682 -11.086 1.00 79.94 362 THR A O 1
ATOM 2910 N N . TYR A 1 363 ? 21.611 2.518 -10.875 1.00 88.38 363 TYR A N 1
ATOM 2911 C CA . TYR A 1 363 ? 20.433 2.619 -11.735 1.00 88.38 363 TYR A CA 1
ATOM 2912 C C . TYR A 1 363 ? 19.375 3.539 -11.098 1.00 88.38 363 TYR A C 1
ATOM 2914 O O . TYR A 1 363 ? 18.813 3.235 -10.043 1.00 88.38 363 TYR A O 1
ATOM 2922 N N . GLY A 1 364 ? 19.141 4.688 -11.741 1.00 86.75 364 GLY A N 1
ATOM 2923 C CA . GLY A 1 364 ? 18.293 5.780 -11.250 1.00 86.75 364 GLY A CA 1
ATOM 2924 C C . GLY A 1 364 ? 16.874 5.816 -11.828 1.00 86.75 364 GLY A C 1
ATOM 2925 O O . GLY A 1 364 ? 16.191 6.824 -11.648 1.00 86.75 364 GLY A O 1
ATOM 2926 N N . GLY A 1 365 ? 16.449 4.760 -12.528 1.00 91.69 365 GLY A N 1
ATOM 2927 C CA . GLY A 1 365 ? 15.197 4.697 -13.290 1.00 91.69 365 GLY A CA 1
ATOM 2928 C C . GLY A 1 365 ? 15.410 4.792 -14.806 1.00 91.69 365 GLY A C 1
ATOM 2929 O O . GLY A 1 365 ? 16.533 4.702 -15.302 1.00 91.69 365 GLY A O 1
ATOM 2930 N N . HIS A 1 366 ? 14.315 4.983 -15.542 1.00 91.75 366 HIS A N 1
ATOM 2931 C CA . HIS A 1 366 ? 14.284 5.128 -16.998 1.00 91.75 366 HIS A CA 1
ATOM 2932 C C . HIS A 1 366 ? 13.523 6.394 -17.446 1.00 91.75 366 HIS A C 1
ATOM 2934 O O . HIS A 1 366 ? 12.924 7.113 -16.639 1.00 91.75 366 HIS A O 1
ATOM 2940 N N . GLY A 1 367 ? 13.568 6.680 -18.747 1.00 89.81 367 GLY A N 1
ATOM 2941 C CA . GLY A 1 367 ? 13.064 7.919 -19.331 1.00 89.81 367 GLY A CA 1
ATOM 2942 C C . GLY A 1 367 ? 14.013 9.100 -19.111 1.00 89.81 367 GLY A C 1
ATOM 2943 O O . GLY A 1 367 ? 15.007 9.006 -18.395 1.00 89.81 367 GLY A O 1
ATOM 2944 N N . ASP A 1 368 ? 13.702 10.218 -19.757 1.00 89.62 368 ASP A N 1
ATOM 2945 C CA . ASP A 1 368 ? 14.430 11.480 -19.643 1.00 89.62 368 ASP A CA 1
ATOM 2946 C C . ASP A 1 368 ? 13.402 12.614 -19.654 1.00 89.62 368 ASP A C 1
ATOM 2948 O O . ASP A 1 368 ? 12.656 12.775 -20.623 1.00 89.62 368 ASP A O 1
ATOM 2952 N N . ILE A 1 369 ? 13.324 13.355 -18.550 1.00 88.94 369 ILE A N 1
ATOM 2953 C CA . ILE A 1 369 ? 12.350 14.427 -18.348 1.00 88.94 369 ILE A CA 1
ATOM 2954 C C . ILE A 1 369 ? 12.577 15.608 -19.300 1.00 88.94 369 ILE A C 1
ATOM 2956 O O . ILE A 1 369 ? 11.616 16.279 -19.661 1.00 88.94 369 ILE A O 1
ATOM 2960 N N . GLY A 1 370 ? 13.816 15.829 -19.762 1.00 86.00 370 GLY A N 1
ATOM 2961 C CA . GLY A 1 370 ? 14.107 16.851 -20.767 1.00 86.00 370 GLY A CA 1
ATOM 2962 C C . GLY A 1 370 ? 13.429 16.508 -22.090 1.00 86.00 370 GLY A C 1
ATOM 2963 O O . GLY A 1 370 ? 12.643 17.295 -22.602 1.00 86.00 370 GLY A O 1
ATOM 2964 N N . LYS A 1 371 ? 13.633 15.276 -22.573 1.00 86.50 371 LYS A N 1
ATOM 2965 C CA . LYS A 1 371 ? 13.048 14.777 -23.832 1.00 86.50 371 LYS A CA 1
ATOM 2966 C C . LYS A 1 371 ? 11.520 14.675 -23.808 1.00 86.50 371 LYS A C 1
ATOM 2968 O O . LYS A 1 371 ? 10.885 14.738 -24.860 1.00 86.50 371 LYS A O 1
ATOM 2973 N N . LEU A 1 372 ? 10.927 14.506 -22.621 1.00 82.88 372 LEU A N 1
ATOM 2974 C CA . LEU A 1 372 ? 9.472 14.529 -22.449 1.00 82.88 372 LEU A CA 1
ATOM 2975 C C . LEU A 1 372 ? 8.891 15.920 -22.753 1.00 82.88 372 LEU A C 1
ATOM 2977 O O . LEU A 1 372 ? 7.853 16.008 -23.402 1.00 82.88 372 LEU A O 1
ATOM 2981 N N . TYR A 1 373 ? 9.569 16.984 -22.313 1.00 81.19 373 TYR A N 1
ATOM 2982 C CA . TYR A 1 373 ? 9.128 18.370 -22.503 1.00 81.19 373 TYR A CA 1
ATOM 2983 C C . TYR A 1 373 ? 9.694 19.043 -23.766 1.00 81.19 373 TYR A C 1
ATOM 2985 O O . TYR A 1 373 ? 9.094 19.988 -24.254 1.00 81.19 373 TYR A O 1
ATOM 2993 N N . GLU A 1 374 ? 10.768 18.513 -24.359 1.00 80.19 374 GLU A N 1
ATOM 2994 C CA . GLU A 1 374 ? 11.380 18.971 -25.625 1.00 80.19 374 GLU A CA 1
ATOM 2995 C C . GLU A 1 374 ? 10.406 19.000 -26.824 1.00 80.19 374 GLU A C 1
ATOM 2997 O O . GLU A 1 374 ? 10.648 19.703 -27.798 1.00 80.19 374 GLU A O 1
ATOM 3002 N N . ASN A 1 375 ? 9.299 18.251 -26.749 1.00 66.81 375 ASN A N 1
ATOM 3003 C CA . ASN A 1 375 ? 8.274 18.145 -27.797 1.00 66.81 375 ASN A CA 1
ATOM 3004 C C . ASN A 1 375 ? 6.933 18.799 -27.405 1.00 66.81 375 ASN A C 1
ATOM 3006 O O . ASN A 1 375 ? 5.910 18.540 -28.040 1.00 66.81 375 ASN A O 1
ATOM 3010 N N . LEU A 1 376 ? 6.913 19.592 -26.333 1.00 72.19 376 LEU A N 1
ATOM 3011 C CA . LEU A 1 376 ? 5.746 20.343 -25.886 1.00 72.19 376 LEU A CA 1
ATOM 3012 C C . LEU A 1 376 ? 6.091 21.838 -25.966 1.00 72.19 376 LEU A C 1
ATOM 3014 O O . LEU A 1 376 ? 7.025 22.290 -25.305 1.00 72.19 376 LEU A O 1
ATOM 3018 N N . ASP A 1 377 ? 5.332 22.599 -26.760 1.00 63.50 377 ASP A N 1
ATOM 3019 C CA . ASP A 1 377 ? 5.449 24.062 -26.859 1.00 63.50 377 ASP A CA 1
ATOM 3020 C C . ASP A 1 377 ? 4.944 24.709 -25.559 1.00 63.50 377 ASP A C 1
ATOM 3022 O O . ASP A 1 377 ? 3.783 25.098 -25.434 1.00 63.50 377 ASP A O 1
ATOM 3026 N N . LEU A 1 378 ? 5.813 24.744 -24.550 1.00 59.56 378 LEU A N 1
ATOM 3027 C CA . LEU A 1 378 ? 5.469 25.139 -23.189 1.00 59.56 378 LEU A CA 1
ATOM 3028 C C . LEU A 1 378 ? 5.995 26.534 -22.880 1.00 59.56 378 LEU A C 1
ATOM 3030 O O . LEU A 1 378 ? 7.198 26.741 -22.706 1.00 59.56 378 LEU A O 1
ATOM 3034 N N . ASP A 1 379 ? 5.071 27.480 -22.735 1.00 56.62 379 ASP A N 1
ATOM 3035 C CA . ASP A 1 379 ? 5.377 28.755 -22.106 1.00 56.62 379 ASP A CA 1
ATOM 3036 C C . ASP A 1 379 ? 5.701 28.496 -20.624 1.00 56.62 379 ASP A C 1
ATOM 3038 O O . ASP A 1 379 ? 4.840 28.125 -19.820 1.00 56.62 379 ASP A O 1
ATOM 3042 N N . PHE A 1 380 ? 6.979 28.644 -20.260 1.00 55.38 380 PHE A N 1
ATOM 3043 C CA . PHE A 1 380 ? 7.500 28.313 -18.928 1.00 55.38 380 PHE A CA 1
ATOM 3044 C C . PHE A 1 380 ? 6.795 29.072 -17.790 1.00 55.38 380 PHE A C 1
ATOM 3046 O O . PHE A 1 380 ? 6.867 28.643 -16.636 1.00 55.38 380 PHE A O 1
ATOM 3053 N N . ASN A 1 381 ? 6.090 30.162 -18.104 1.00 57.09 381 ASN A N 1
ATOM 3054 C CA . ASN A 1 381 ? 5.296 30.924 -17.148 1.00 57.09 381 ASN A CA 1
ATOM 3055 C C . ASN A 1 381 ? 4.079 30.141 -16.606 1.00 57.09 381 ASN A C 1
ATOM 3057 O O . ASN A 1 381 ? 3.696 30.360 -15.458 1.00 57.09 381 ASN A O 1
ATOM 3061 N N . GLU A 1 382 ? 3.500 29.202 -17.368 1.00 55.38 382 GLU A N 1
ATOM 3062 C CA . GLU A 1 382 ? 2.307 28.441 -16.941 1.00 55.38 382 GLU A CA 1
ATOM 3063 C C . GLU A 1 382 ? 2.626 27.217 -16.061 1.00 55.38 382 GLU A C 1
ATOM 3065 O O . GLU A 1 382 ? 1.770 26.743 -15.314 1.00 55.38 382 GLU A O 1
ATOM 3070 N N . ILE A 1 383 ? 3.859 26.699 -16.112 1.00 51.28 383 ILE A N 1
ATOM 3071 C CA . ILE A 1 383 ? 4.266 25.459 -15.412 1.00 51.28 383 ILE A CA 1
ATOM 3072 C C . ILE A 1 383 ? 4.724 25.718 -13.972 1.00 51.28 383 ILE A C 1
ATOM 3074 O O . ILE A 1 383 ? 4.885 24.781 -13.182 1.00 51.28 383 ILE A O 1
ATOM 3078 N N . SER A 1 384 ? 4.920 26.985 -13.600 1.00 40.75 384 SER A N 1
ATOM 3079 C CA . SER A 1 384 ? 5.336 27.362 -12.252 1.00 40.75 384 SER A CA 1
ATOM 3080 C C . SER A 1 384 ? 4.294 26.901 -11.227 1.00 40.75 384 SER A C 1
ATOM 3082 O O . SER A 1 384 ? 3.240 27.513 -11.047 1.00 40.75 384 SER A O 1
ATOM 3084 N N . SER A 1 385 ? 4.589 25.779 -10.561 1.00 48.25 385 SER A N 1
ATOM 3085 C CA . SER A 1 385 ? 3.770 25.252 -9.468 1.00 48.25 385 SER A CA 1
ATOM 3086 C C . SER A 1 385 ? 3.570 26.359 -8.434 1.00 48.25 385 SER A C 1
ATOM 3088 O O . SER A 1 385 ? 4.543 27.061 -8.148 1.00 48.25 385 SER A O 1
ATOM 3090 N N . PRO A 1 386 ? 2.358 26.531 -7.866 1.00 42.25 386 PRO A N 1
ATOM 3091 C CA . PRO A 1 386 ? 2.047 27.674 -7.017 1.00 42.25 386 PRO A CA 1
ATOM 3092 C C . PRO A 1 386 ? 3.092 27.783 -5.914 1.00 42.25 386 PRO A C 1
ATOM 3094 O O . PRO A 1 386 ? 3.204 26.885 -5.074 1.00 42.25 386 PRO A O 1
ATOM 3097 N N . VAL A 1 387 ? 3.889 28.855 -5.971 1.00 40.66 387 VAL A N 1
ATOM 3098 C CA . VAL A 1 387 ? 5.039 29.031 -5.090 1.00 40.66 387 VAL A CA 1
ATOM 3099 C C . VAL A 1 387 ? 4.511 29.104 -3.669 1.00 40.66 387 VAL A C 1
ATOM 3101 O O . VAL A 1 387 ? 3.944 30.110 -3.240 1.00 40.66 387 VAL A O 1
ATOM 3104 N N . LEU A 1 388 ? 4.693 28.009 -2.932 1.00 38.12 388 LEU A N 1
ATOM 3105 C CA . LEU A 1 388 ? 4.575 28.031 -1.490 1.00 38.12 388 LEU A CA 1
ATOM 3106 C C . LEU A 1 388 ? 5.699 28.934 -1.002 1.00 38.12 388 LEU A C 1
ATOM 3108 O O . LEU A 1 388 ? 6.842 28.494 -0.876 1.00 38.12 388 LEU A O 1
ATOM 3112 N N . ASN A 1 389 ? 5.359 30.200 -0.759 1.00 30.75 389 ASN A N 1
ATOM 3113 C CA . ASN A 1 389 ? 6.195 31.120 -0.012 1.00 30.75 389 ASN A CA 1
ATOM 3114 C C . ASN A 1 389 ? 6.384 30.524 1.383 1.00 30.75 389 ASN A C 1
ATOM 3116 O O . ASN A 1 389 ? 5.624 30.796 2.314 1.00 30.75 389 ASN A O 1
ATOM 3120 N N . PHE A 1 390 ? 7.425 29.706 1.514 1.00 37.50 390 PHE A N 1
ATOM 3121 C CA . PHE A 1 390 ? 8.136 29.532 2.761 1.00 37.50 390 PHE A CA 1
ATOM 3122 C C . PHE A 1 390 ? 8.699 30.906 3.106 1.00 37.50 390 PHE A C 1
ATOM 3124 O O . PHE A 1 390 ? 9.811 31.251 2.713 1.00 37.50 390 PHE A O 1
ATOM 3131 N N . THR A 1 391 ? 7.884 31.707 3.795 1.00 36.62 391 THR A N 1
ATOM 3132 C CA . THR A 1 391 ? 8.362 32.859 4.551 1.00 36.62 391 THR A CA 1
ATOM 3133 C C . THR A 1 391 ? 9.580 32.396 5.328 1.00 36.62 391 THR A C 1
ATOM 3135 O O . THR A 1 391 ? 9.512 31.369 6.015 1.00 36.62 391 THR A O 1
ATOM 3138 N N . SER A 1 392 ? 10.691 33.109 5.167 1.00 33.97 392 SER A N 1
ATOM 3139 C CA . SER A 1 392 ? 11.895 32.883 5.952 1.00 33.97 392 SER A CA 1
ATOM 3140 C C . SER A 1 392 ? 11.505 32.757 7.419 1.00 33.97 392 SER A C 1
ATOM 3142 O O . SER A 1 392 ? 10.808 33.619 7.950 1.00 33.97 392 SER A O 1
ATOM 3144 N N . PHE A 1 393 ? 11.927 31.666 8.059 1.00 36.34 393 PHE A N 1
ATOM 3145 C CA . PHE A 1 393 ? 11.965 31.628 9.513 1.00 36.34 393 PHE A CA 1
ATOM 3146 C C . PHE A 1 393 ? 13.052 32.618 9.926 1.00 36.34 393 PHE A C 1
ATOM 3148 O O . PHE A 1 393 ? 14.235 32.288 9.927 1.00 36.34 393 PHE A O 1
ATOM 3155 N N . GLU A 1 394 ? 12.642 33.855 10.177 1.00 36.16 394 GLU A N 1
ATOM 3156 C CA . GLU A 1 394 ? 13.433 34.789 10.959 1.00 36.16 394 GLU A CA 1
ATOM 3157 C C . GLU A 1 394 ? 13.408 34.257 12.396 1.00 36.16 394 GLU A C 1
ATOM 3159 O O . GLU A 1 394 ? 12.343 34.068 12.989 1.00 36.16 394 GLU A O 1
ATOM 3164 N N . ASP A 1 395 ? 14.583 33.887 12.907 1.00 35.19 395 ASP A N 1
ATOM 3165 C CA . ASP A 1 395 ? 14.741 33.346 14.255 1.00 35.19 395 ASP A CA 1
ATOM 3166 C C . ASP A 1 395 ? 14.545 34.479 15.278 1.00 35.19 395 ASP A C 1
ATOM 3168 O O . ASP A 1 395 ? 15.514 35.081 15.745 1.00 35.19 395 ASP A O 1
ATOM 3172 N N . ASP A 1 396 ? 13.284 34.751 15.634 1.00 35.47 396 ASP A N 1
ATOM 3173 C CA . ASP A 1 396 ? 12.874 35.619 16.749 1.00 35.47 396 ASP A CA 1
ATOM 3174 C C . ASP A 1 396 ? 13.312 35.010 18.099 1.00 35.47 396 ASP A C 1
ATOM 3176 O O . ASP A 1 396 ? 12.521 34.509 18.904 1.00 35.47 396 ASP A O 1
ATOM 3180 N N . VAL A 1 397 ? 14.622 35.034 18.342 1.00 44.72 397 VAL A N 1
ATOM 3181 C CA . VAL A 1 397 ? 15.271 34.711 19.613 1.00 44.72 397 VAL A CA 1
ATOM 3182 C C . VAL A 1 397 ? 15.613 36.038 20.296 1.00 44.72 397 VAL A C 1
ATOM 3184 O O . VAL A 1 397 ? 16.554 36.707 19.863 1.00 44.72 397 VAL A O 1
ATOM 3187 N N . PRO A 1 398 ? 14.887 36.446 21.357 1.00 37.53 398 PRO A N 1
ATOM 3188 C CA . PRO A 1 398 ? 15.118 37.732 22.004 1.00 37.53 398 PRO A CA 1
ATOM 3189 C C . PRO A 1 398 ? 16.550 37.874 22.529 1.00 37.53 398 PRO A C 1
ATOM 3191 O O . PRO A 1 398 ? 17.071 36.991 23.218 1.00 37.53 398 PRO A O 1
ATOM 3194 N N . SER A 1 399 ? 17.172 39.013 22.228 1.00 38.59 399 SER A N 1
ATOM 3195 C CA . SER A 1 399 ? 18.489 39.366 22.750 1.00 38.59 399 SER A CA 1
ATOM 3196 C C . SER A 1 399 ? 18.400 39.646 24.251 1.00 38.59 399 SER A C 1
ATOM 3198 O O . SER A 1 399 ? 17.503 40.343 24.718 1.00 38.59 399 SER A O 1
ATOM 3200 N N . LEU A 1 400 ? 19.363 39.152 25.033 1.00 37.53 400 LEU A N 1
ATOM 3201 C CA . LEU A 1 400 ? 19.376 39.291 26.499 1.00 37.53 400 LEU A CA 1
ATOM 3202 C C . LEU A 1 400 ? 19.678 40.719 27.016 1.00 37.53 400 LEU A C 1
ATOM 3204 O O . LEU A 1 400 ? 19.928 40.890 28.207 1.00 37.53 400 LEU A O 1
ATOM 3208 N N . ASN A 1 401 ? 19.662 41.728 26.138 1.00 45.12 401 ASN A N 1
ATOM 3209 C CA . ASN A 1 401 ? 20.056 43.111 26.426 1.00 45.12 401 ASN A CA 1
ATOM 3210 C C . ASN A 1 401 ? 18.952 44.160 26.179 1.00 45.12 401 ASN A C 1
ATOM 3212 O O . ASN A 1 401 ? 19.201 45.341 26.428 1.00 45.12 401 ASN A O 1
ATOM 3216 N N . ASP A 1 402 ? 17.763 43.777 25.704 1.00 39.69 402 ASP A N 1
ATOM 3217 C CA . ASP A 1 402 ? 16.691 44.745 25.441 1.00 39.69 402 ASP A CA 1
ATOM 3218 C C . ASP A 1 402 ? 16.011 45.200 26.756 1.00 39.69 402 ASP A C 1
ATOM 3220 O O . ASP A 1 402 ? 15.622 44.360 27.576 1.00 39.69 402 ASP A O 1
ATOM 3224 N N . PRO A 1 403 ? 15.874 46.518 27.012 1.00 36.78 403 PRO A N 1
ATOM 3225 C CA . PRO A 1 403 ? 15.329 47.025 28.268 1.00 36.78 403 PRO A CA 1
ATOM 3226 C C . PRO A 1 403 ? 13.808 46.828 28.347 1.00 36.78 403 PRO A C 1
ATOM 3228 O O . PRO A 1 403 ? 13.062 47.229 27.456 1.00 36.78 403 PRO A O 1
ATOM 3231 N N . ILE A 1 404 ? 13.342 46.248 29.455 1.00 37.97 404 ILE A N 1
ATOM 3232 C CA . ILE A 1 404 ? 11.918 45.980 29.694 1.00 37.97 404 ILE A CA 1
ATOM 3233 C C . ILE A 1 404 ? 11.206 47.277 30.107 1.00 37.97 404 ILE A C 1
ATOM 3235 O O . ILE A 1 404 ? 11.310 47.699 31.260 1.00 37.97 404 ILE A O 1
ATOM 3239 N N . ASP A 1 405 ? 10.455 47.880 29.184 1.00 33.06 405 ASP A N 1
ATOM 3240 C CA . ASP A 1 405 ? 9.540 48.988 29.485 1.00 33.06 405 ASP A CA 1
ATOM 3241 C C . ASP A 1 405 ? 8.152 48.469 29.918 1.00 33.06 405 ASP A C 1
ATOM 3243 O O . ASP A 1 405 ? 7.653 47.464 29.405 1.00 33.06 405 ASP A O 1
ATOM 3247 N N . PHE A 1 406 ? 7.524 49.138 30.888 1.00 35.28 406 PHE A N 1
ATOM 3248 C CA . PHE A 1 406 ? 6.347 48.643 31.614 1.00 35.28 406 PHE A CA 1
ATOM 3249 C C . PHE A 1 406 ? 5.118 49.564 31.476 1.00 35.28 406 PHE A C 1
ATOM 3251 O O . PHE A 1 406 ? 4.703 50.242 32.417 1.00 35.28 406 PHE A O 1
ATOM 3258 N N . GLY A 1 407 ? 4.447 49.465 30.324 1.00 31.80 407 GLY A N 1
ATOM 3259 C CA . GLY A 1 407 ? 3.018 49.787 30.171 1.00 31.80 407 GLY A CA 1
ATOM 3260 C C . GLY A 1 407 ? 2.679 50.923 29.198 1.00 31.80 407 GLY A C 1
ATOM 3261 O O . GLY A 1 407 ? 3.352 51.945 29.151 1.00 31.80 407 GLY A O 1
ATOM 3262 N N . GLY A 1 408 ? 1.579 50.772 28.443 1.00 29.66 408 GLY A N 1
ATOM 3263 C CA . GLY A 1 408 ? 1.181 51.780 27.451 1.00 29.66 408 GLY A CA 1
ATOM 3264 C C . GLY A 1 408 ? -0.135 51.530 26.699 1.00 29.66 408 GLY A C 1
ATOM 3265 O O . GLY A 1 408 ? -0.105 51.179 25.529 1.00 29.66 408 GLY A O 1
ATOM 3266 N N . ALA A 1 409 ? -1.265 51.834 27.351 1.00 31.28 409 ALA A N 1
ATOM 3267 C CA . ALA A 1 409 ? -2.572 52.170 26.750 1.00 31.28 409 ALA A CA 1
ATOM 3268 C C . ALA A 1 409 ? -3.338 51.130 25.881 1.00 31.28 409 ALA A C 1
ATOM 3270 O O . ALA A 1 409 ? -2.823 50.136 25.385 1.00 31.28 409 ALA A O 1
ATOM 3271 N N . ILE A 1 410 ? -4.642 51.393 25.719 1.00 42.16 410 ILE A N 1
ATOM 3272 C CA . ILE A 1 410 ? -5.611 50.636 24.905 1.00 42.16 410 ILE A CA 1
ATOM 3273 C C . ILE A 1 410 ? -6.043 51.537 23.739 1.00 42.16 410 ILE A C 1
ATOM 3275 O O . ILE A 1 410 ? -6.392 52.692 23.986 1.00 42.16 410 ILE A O 1
ATOM 3279 N N . GLY A 1 411 ? -6.088 51.037 22.496 1.00 31.31 411 GLY A N 1
ATOM 3280 C CA . GLY A 1 411 ? -6.523 51.866 21.364 1.00 31.31 411 GLY A CA 1
ATOM 3281 C C . GLY A 1 411 ? -6.815 51.158 20.033 1.00 31.31 411 GLY A C 1
ATOM 3282 O O . GLY A 1 411 ? -5.901 50.763 19.322 1.00 31.31 411 GLY A O 1
ATOM 3283 N N . ASN A 1 412 ? -8.094 51.203 19.643 1.00 32.22 412 ASN A N 1
ATOM 3284 C CA . ASN A 1 412 ? -8.611 51.216 18.263 1.00 32.22 412 ASN A CA 1
ATOM 3285 C C . ASN A 1 412 ? -8.589 49.928 17.402 1.00 32.22 412 ASN A C 1
ATOM 3287 O O . ASN A 1 412 ? -8.115 48.864 17.784 1.00 32.22 412 ASN A O 1
ATOM 3291 N N . SER A 1 413 ? -9.304 50.028 16.275 1.00 35.53 413 SER A N 1
ATOM 3292 C CA . SER A 1 413 ? -9.942 48.945 15.511 1.00 35.53 413 SER A CA 1
ATOM 3293 C C . SER A 1 413 ? -9.088 48.339 14.383 1.00 35.53 413 SER A C 1
ATOM 3295 O O . SER A 1 413 ? -8.245 49.043 13.826 1.00 35.53 413 SER A O 1
ATOM 3297 N N . PRO A 1 414 ? -9.366 47.090 13.949 1.00 36.56 414 PRO A N 1
ATOM 3298 C CA . PRO A 1 414 ? -8.669 46.467 12.822 1.00 36.56 414 PRO A CA 1
ATOM 3299 C C . PRO A 1 414 ? -8.925 47.197 11.486 1.00 36.56 414 PRO A C 1
ATOM 3301 O O . PRO A 1 414 ? -10.033 47.697 11.261 1.00 36.56 414 PRO A O 1
ATOM 3304 N N . PRO A 1 415 ? -7.935 47.240 10.572 1.00 34.91 415 PRO A N 1
ATOM 3305 C CA . PRO A 1 415 ? -8.064 47.910 9.282 1.00 34.91 415 PRO A CA 1
ATOM 3306 C C . PRO A 1 415 ? -8.938 47.129 8.289 1.00 34.91 415 PRO A C 1
ATOM 3308 O O . PRO A 1 415 ? -9.006 45.899 8.290 1.00 34.91 415 PRO A O 1
ATOM 3311 N N . ARG A 1 416 ? -9.593 47.873 7.394 1.00 33.03 416 ARG A N 1
ATOM 3312 C CA . ARG A 1 416 ? -10.457 47.358 6.323 1.00 33.03 416 ARG A CA 1
ATOM 3313 C C . ARG A 1 416 ? -9.631 47.046 5.074 1.00 33.03 416 ARG A C 1
ATOM 3315 O O . ARG A 1 416 ? -8.946 47.927 4.568 1.00 33.03 416 ARG A O 1
ATOM 3322 N N . VAL A 1 417 ? -9.757 45.831 4.540 1.00 34.78 417 VAL A N 1
ATOM 3323 C CA . VAL A 1 417 ? -9.128 45.438 3.265 1.00 34.78 417 VAL A CA 1
ATOM 3324 C C . VAL A 1 417 ? -9.750 46.216 2.098 1.00 34.78 417 VAL A C 1
ATOM 3326 O O . VAL A 1 417 ? -10.975 46.274 1.969 1.00 34.78 417 VAL A O 1
ATOM 3329 N N . THR A 1 418 ? -8.906 46.778 1.232 1.00 32.00 418 THR A N 1
ATOM 3330 C CA . THR A 1 418 ? -9.280 47.407 -0.042 1.00 32.00 418 THR A CA 1
ATOM 3331 C C . THR A 1 418 ? -8.591 46.692 -1.205 1.00 32.00 418 THR A C 1
ATOM 3333 O O . THR A 1 418 ? -7.400 46.396 -1.152 1.00 32.00 418 THR A O 1
ATOM 3336 N N . SER A 1 419 ? -9.345 46.386 -2.262 1.00 33.69 419 SER A N 1
ATOM 3337 C CA . SER A 1 419 ? -8.817 45.735 -3.468 1.00 33.69 419 SER A CA 1
ATOM 3338 C C . SER A 1 419 ? -8.103 46.751 -4.377 1.00 33.69 419 SER A C 1
ATOM 3340 O O . SER A 1 419 ? -8.678 47.811 -4.630 1.00 33.69 419 SER A O 1
ATOM 3342 N N . PRO A 1 420 ? -6.902 46.453 -4.909 1.00 32.66 420 PRO A N 1
ATOM 3343 C CA . PRO A 1 420 ? -6.198 47.354 -5.820 1.00 32.66 420 PRO A CA 1
ATOM 3344 C C . PRO A 1 420 ? -6.561 47.078 -7.289 1.00 32.66 420 PRO A C 1
ATOM 3346 O O . PRO A 1 420 ? -6.254 46.002 -7.796 1.00 32.66 420 PRO A O 1
ATOM 3349 N N . LEU A 1 421 ? -7.177 48.044 -7.987 1.00 29.17 421 LEU A N 1
ATOM 3350 C CA . LEU A 1 421 ? -7.247 48.069 -9.461 1.00 29.1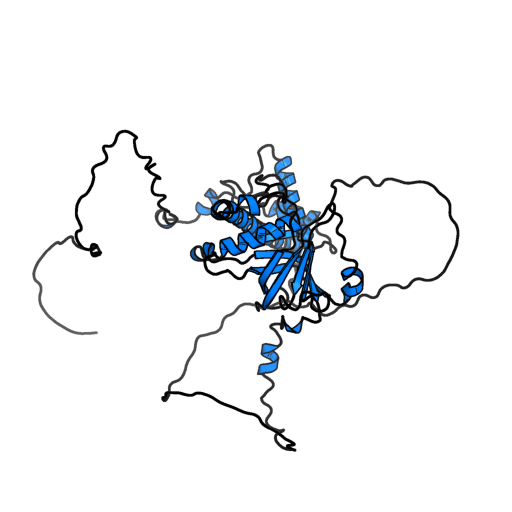7 421 LEU A CA 1
ATOM 3351 C C . LEU A 1 421 ? -7.642 49.463 -10.005 1.00 29.17 421 LEU A C 1
ATOM 3353 O O . LEU A 1 421 ? -8.800 49.737 -10.308 1.00 29.17 421 LEU A O 1
ATOM 3357 N N . SER A 1 422 ? -6.654 50.355 -10.096 1.00 29.81 422 SER A N 1
ATOM 3358 C CA . SER A 1 422 ? -6.702 51.690 -10.728 1.00 29.81 422 SER A CA 1
ATOM 3359 C C . SER A 1 422 ? -5.278 52.265 -10.725 1.00 29.81 422 SER A C 1
ATOM 3361 O O . SER A 1 422 ? -4.568 52.038 -9.748 1.00 29.81 422 SER A O 1
ATOM 3363 N N . LEU A 1 423 ? -4.794 53.041 -11.693 1.00 31.91 423 LEU A N 1
ATOM 3364 C CA . LEU A 1 423 ? -5.335 53.491 -12.982 1.00 31.91 423 LEU A CA 1
ATOM 3365 C C . LEU A 1 423 ? -4.123 53.890 -13.850 1.00 31.91 423 LEU A C 1
ATOM 3367 O O . LEU A 1 423 ? -3.099 54.298 -13.302 1.00 31.91 423 LEU A O 1
ATOM 3371 N N . VAL A 1 424 ? -4.247 53.836 -15.176 1.00 30.27 424 VAL A N 1
ATOM 3372 C CA . VAL A 1 424 ? -3.436 54.660 -16.086 1.00 30.27 424 VAL A CA 1
ATOM 3373 C C . VAL A 1 424 ? -4.407 55.233 -17.107 1.00 30.27 424 VAL A C 1
ATOM 3375 O O . VAL A 1 424 ? -5.001 54.483 -17.880 1.00 30.27 424 VAL A O 1
ATOM 3378 N N . ASP A 1 425 ? -4.617 56.543 -17.043 1.00 31.41 425 ASP A N 1
ATOM 3379 C CA . ASP A 1 425 ? -5.410 57.278 -18.022 1.00 31.41 425 ASP A CA 1
ATOM 3380 C C . ASP A 1 425 ? -4.598 57.508 -19.298 1.00 31.41 425 ASP A C 1
ATOM 3382 O O . ASP A 1 425 ? -3.392 57.743 -19.229 1.00 31.41 425 ASP A O 1
ATOM 3386 N N . ASP A 1 426 ? -5.283 57.580 -20.439 1.00 30.38 426 ASP A N 1
ATOM 3387 C CA . ASP A 1 426 ? -4.911 58.571 -21.446 1.00 30.38 426 ASP A CA 1
ATOM 3388 C C . ASP A 1 426 ? -6.145 59.080 -22.213 1.00 30.38 426 ASP A C 1
ATOM 3390 O O . ASP A 1 426 ? -7.147 58.382 -22.381 1.00 30.38 426 ASP A O 1
ATOM 3394 N N . ASN A 1 427 ? -6.086 60.346 -22.622 1.00 28.72 427 ASN A N 1
ATOM 3395 C CA . ASN A 1 427 ? -7.135 61.065 -23.367 1.00 28.72 427 ASN A CA 1
ATOM 3396 C C . ASN A 1 427 ? -6.953 60.832 -24.904 1.00 28.72 427 ASN A C 1
ATOM 3398 O O . ASN A 1 427 ? -5.938 60.234 -25.263 1.00 28.72 427 ASN A O 1
ATOM 3402 N N . PRO A 1 428 ? -7.830 61.286 -25.850 1.00 41.56 428 PRO A N 1
ATOM 3403 C CA . PRO A 1 428 ? -8.732 62.442 -25.727 1.00 41.56 428 PRO A CA 1
ATOM 3404 C C . PRO A 1 428 ? -10.116 62.408 -26.452 1.00 41.56 428 PRO A C 1
ATOM 3406 O O . PRO A 1 428 ? -10.367 61.654 -27.383 1.00 41.56 428 PRO A O 1
ATOM 3409 N N . THR A 1 429 ? -10.970 63.375 -26.081 1.00 30.19 429 THR A N 1
ATOM 3410 C CA . THR A 1 429 ? -11.891 64.187 -26.934 1.00 30.19 429 THR A CA 1
ATOM 3411 C C . THR A 1 429 ? -12.862 63.591 -27.982 1.00 30.19 429 THR A C 1
ATOM 3413 O O . THR A 1 429 ? -12.459 62.978 -28.958 1.00 30.19 429 THR A O 1
ATOM 3416 N N . TYR A 1 430 ? -14.110 64.090 -27.908 1.00 29.81 430 TYR A N 1
ATOM 3417 C CA . TYR A 1 430 ? -15.039 64.437 -29.012 1.00 29.81 430 TYR A CA 1
ATOM 3418 C C . TYR A 1 430 ? -15.381 63.402 -30.112 1.00 29.81 430 TYR A C 1
ATOM 3420 O O . TYR A 1 430 ? -14.613 63.140 -31.029 1.00 29.81 430 TYR A O 1
ATOM 3428 N N . GLY A 1 431 ? -16.660 63.011 -30.160 1.00 28.09 431 GLY A N 1
ATOM 3429 C CA . GLY A 1 431 ? -17.295 62.397 -31.333 1.00 28.09 431 GLY A CA 1
ATOM 3430 C C . GLY A 1 431 ? -18.766 62.076 -31.059 1.00 28.09 431 GLY A C 1
ATOM 3431 O O . GLY A 1 431 ? -19.080 61.485 -30.031 1.00 28.09 431 GLY A O 1
ATOM 3432 N N . ALA A 1 432 ? -19.686 62.494 -31.932 1.00 29.47 432 ALA A N 1
ATOM 3433 C CA . ALA A 1 432 ? -21.127 62.349 -31.706 1.00 29.47 432 ALA A CA 1
ATOM 3434 C C . ALA A 1 432 ? -21.831 61.529 -32.802 1.00 29.47 432 ALA A C 1
ATOM 3436 O O . ALA A 1 432 ? -21.353 61.429 -33.927 1.00 29.47 432 ALA A O 1
ATOM 3437 N N . THR A 1 433 ? -23.056 61.101 -32.475 1.00 30.52 433 THR A N 1
ATOM 3438 C CA . THR A 1 433 ? -24.159 60.658 -33.359 1.00 30.52 433 THR A CA 1
ATOM 3439 C C . THR A 1 433 ? -24.331 59.158 -33.692 1.00 30.52 433 THR A C 1
ATOM 3441 O O . THR A 1 433 ? -23.545 58.546 -34.395 1.00 30.52 433 THR A O 1
ATOM 3444 N N . ARG A 1 434 ? -25.519 58.668 -33.287 1.00 31.95 434 ARG A N 1
ATOM 3445 C CA . ARG A 1 434 ? -26.532 57.929 -34.082 1.00 31.95 434 ARG A CA 1
ATOM 3446 C C . ARG A 1 434 ? -26.320 56.463 -34.532 1.00 31.95 434 ARG A C 1
ATOM 3448 O O . ARG A 1 434 ? -25.714 56.193 -35.555 1.00 31.95 434 ARG A O 1
ATOM 3455 N N . ASN A 1 435 ? -27.190 55.636 -33.933 1.00 30.62 435 ASN A N 1
ATOM 3456 C CA . ASN A 1 435 ? -28.222 54.799 -34.583 1.00 30.62 435 ASN A CA 1
ATOM 3457 C C . ASN A 1 435 ? -27.907 53.406 -35.175 1.00 30.62 435 ASN A C 1
ATOM 3459 O O . ASN A 1 435 ? -27.200 53.289 -36.162 1.00 30.62 435 ASN A O 1
ATOM 3463 N N . LEU A 1 436 ? -28.748 52.462 -34.711 1.00 30.67 436 LEU A N 1
ATOM 3464 C CA . LEU A 1 436 ? -29.464 51.396 -35.447 1.00 30.67 436 LEU A CA 1
ATOM 3465 C C . LEU A 1 436 ? -28.682 50.228 -36.077 1.00 30.67 436 LEU A C 1
ATOM 3467 O O . LEU A 1 436 ? -27.784 50.448 -36.868 1.00 30.67 436 LEU A O 1
ATOM 3471 N N . MET A 1 437 ? -29.206 49.019 -35.799 1.00 28.59 437 MET A N 1
ATOM 3472 C CA . MET A 1 437 ? -29.378 47.825 -36.665 1.00 28.59 437 MET A CA 1
ATOM 3473 C C . MET A 1 437 ? -28.196 47.369 -37.554 1.00 28.59 437 MET A C 1
ATOM 3475 O O . MET A 1 437 ? -27.590 48.142 -38.281 1.00 28.59 437 MET A O 1
ATOM 3479 N N . VAL A 1 438 ? -27.888 46.073 -37.623 1.00 35.47 438 VAL A N 1
ATOM 3480 C CA . VAL A 1 438 ? -28.798 44.903 -37.589 1.00 35.47 438 VAL A CA 1
ATOM 3481 C C . VAL A 1 438 ? -28.390 43.885 -36.528 1.00 35.47 438 VAL A C 1
ATOM 3483 O O . VAL A 1 438 ? -27.185 43.567 -36.467 1.00 35.47 438 VAL A O 1
#